Protein AF-0000000085162896 (afdb_homodimer)

Structure (mmCIF, N/CA/C/O backbone):
data_AF-0000000085162896-model_v1
#
loop_
_entity.id
_entity.type
_entity.pdbx_description
1 polymer 'Conserved hypothetical phage protein'
#
loop_
_atom_site.group_PDB
_atom_site.id
_atom_site.type_symbol
_atom_site.label_atom_id
_atom_site.label_alt_id
_atom_site.label_comp_id
_atom_site.label_asym_id
_atom_site.label_entity_id
_atom_site.label_seq_id
_atom_site.pdbx_PDB_ins_code
_atom_site.Cartn_x
_atom_site.Cartn_y
_atom_site.Cartn_z
_atom_site.occupancy
_atom_site.B_iso_or_equiv
_atom_site.auth_seq_id
_atom_site.auth_comp_id
_atom_site.auth_asym_id
_atom_site.auth_atom_id
_atom_site.pdbx_PDB_model_num
ATOM 1 N N . MET A 1 1 ? -8.898 -41.875 -0.865 1 37 1 MET A N 1
ATOM 2 C CA . MET A 1 1 ? -7.891 -41.406 -1.803 1 37 1 MET A CA 1
ATOM 3 C C . MET A 1 1 ? -7.727 -39.875 -1.691 1 37 1 MET A C 1
ATOM 5 O O . MET A 1 1 ? -8.688 -39.125 -1.853 1 37 1 MET A O 1
ATOM 9 N N . THR A 1 2 ? -7.031 -39.344 -0.761 1 49.91 2 THR A N 1
ATOM 10 C CA . THR A 1 2 ? -7.008 -37.938 -0.386 1 49.91 2 THR A CA 1
ATOM 11 C C . THR A 1 2 ? -6.793 -37.062 -1.612 1 49.91 2 THR A C 1
ATOM 13 O O . THR A 1 2 ? -5.871 -37.281 -2.396 1 49.91 2 THR A O 1
ATOM 16 N N . GLN A 1 3 ? -7.832 -36.719 -2.287 1 65.19 3 GLN A N 1
ATOM 17 C CA . GLN A 1 3 ? -7.777 -36 -3.555 1 65.19 3 GLN A CA 1
ATOM 18 C C . GLN A 1 3 ? -6.641 -34.969 -3.561 1 65.19 3 GLN A C 1
ATOM 20 O O . GLN A 1 3 ? -6.48 -34.219 -2.604 1 65.19 3 GLN A O 1
ATOM 25 N N . GLU A 1 4 ? -5.625 -35.281 -4.406 1 88.56 4 GLU A N 1
ATOM 26 C CA . GLU A 1 4 ? -4.438 -34.438 -4.566 1 88.56 4 GLU A CA 1
ATOM 27 C C . GLU A 1 4 ? -4.812 -33 -4.934 1 88.56 4 GLU A C 1
ATOM 29 O O . GLU A 1 4 ? -5.629 -32.781 -5.828 1 88.56 4 GLU A O 1
ATOM 34 N N . MET A 1 5 ? -4.34 -32.094 -4.148 1 95.06 5 MET A N 1
ATOM 35 C CA . MET A 1 5 ? -4.629 -30.688 -4.367 1 95.06 5 MET A CA 1
ATOM 36 C C . MET A 1 5 ? -4.012 -30.203 -5.676 1 95.06 5 MET A C 1
ATOM 38 O O . MET A 1 5 ? -2.895 -30.578 -6.02 1 95.06 5 MET A O 1
ATOM 42 N N . ASN A 1 6 ? -4.855 -29.422 -6.438 1 96.94 6 ASN A N 1
ATOM 43 C CA . ASN A 1 6 ? -4.273 -28.75 -7.594 1 96.94 6 ASN A CA 1
ATOM 44 C C . ASN A 1 6 ? -3.416 -27.562 -7.176 1 96.94 6 ASN A C 1
ATOM 46 O O . ASN A 1 6 ? -3.332 -27.234 -5.988 1 96.94 6 ASN A O 1
ATOM 50 N N . LEU A 1 7 ? -2.77 -26.984 -8.164 1 98.25 7 LEU A N 1
ATOM 51 C CA . LEU A 1 7 ? -1.825 -25.906 -7.91 1 98.25 7 LEU A CA 1
ATOM 52 C C . LEU A 1 7 ? -2.484 -24.781 -7.113 1 98.25 7 LEU A C 1
ATOM 54 O O . LEU A 1 7 ? -1.927 -24.312 -6.121 1 98.25 7 LEU A O 1
ATOM 58 N N . PHE A 1 8 ? -3.629 -24.375 -7.523 1 98.31 8 PHE A N 1
ATOM 59 C CA . PHE A 1 8 ? -4.281 -23.219 -6.922 1 98.31 8 PHE A CA 1
ATOM 60 C C . PHE A 1 8 ? -4.805 -23.562 -5.527 1 98.31 8 PHE A C 1
ATOM 62 O O . PHE A 1 8 ? -4.828 -22.703 -4.645 1 98.31 8 PHE A O 1
ATOM 69 N N . GLN A 1 9 ? -5.215 -24.734 -5.309 1 97.5 9 GLN A N 1
ATOM 70 C CA . GLN A 1 9 ? -5.582 -25.172 -3.969 1 97.5 9 GLN A CA 1
ATOM 71 C C . GLN A 1 9 ? -4.379 -25.156 -3.033 1 97.5 9 GLN A C 1
ATOM 73 O O . GLN A 1 9 ? -4.5 -24.781 -1.864 1 97.5 9 GLN A O 1
ATOM 78 N N . LYS A 1 10 ? -3.225 -25.609 -3.576 1 97.62 10 LYS A N 1
ATOM 79 C CA . LYS A 1 10 ? -1.994 -25.562 -2.791 1 97.62 10 LYS A CA 1
ATOM 80 C C . LYS A 1 10 ? -1.625 -24.125 -2.422 1 97.62 10 LYS A C 1
ATOM 82 O O . LYS A 1 10 ? -1.249 -23.844 -1.281 1 97.62 10 LYS A O 1
ATOM 87 N N . ILE A 1 11 ? -1.772 -23.219 -3.395 1 97.75 11 ILE A N 1
ATOM 88 C CA . ILE A 1 11 ? -1.496 -21.797 -3.154 1 97.75 11 ILE A CA 1
ATOM 89 C C . ILE A 1 11 ? -2.467 -21.25 -2.111 1 97.75 11 ILE A C 1
ATOM 91 O O . ILE A 1 11 ? -2.066 -20.516 -1.206 1 97.75 11 ILE A O 1
ATOM 95 N N . ALA A 1 12 ? -3.721 -21.609 -2.217 1 96.5 12 ALA A N 1
ATOM 96 C CA . ALA A 1 12 ? -4.734 -21.156 -1.263 1 96.5 12 ALA A CA 1
ATOM 97 C C . ALA A 1 12 ? -4.414 -21.656 0.146 1 96.5 12 ALA A C 1
ATOM 99 O O . ALA A 1 12 ? -4.621 -20.938 1.125 1 96.5 12 ALA A O 1
ATOM 100 N N . ASP A 1 13 ? -3.941 -22.844 0.282 1 95.19 13 ASP A N 1
ATOM 101 C CA . ASP A 1 13 ? -3.559 -23.406 1.573 1 95.19 13 ASP A CA 1
ATOM 102 C C . ASP A 1 13 ? -2.4 -22.625 2.191 1 95.19 13 ASP A C 1
ATOM 104 O O . ASP A 1 13 ? -2.4 -22.344 3.393 1 95.19 13 ASP A O 1
ATOM 108 N N . VAL A 1 14 ? -1.434 -22.297 1.365 1 95.19 14 VAL A N 1
ATOM 109 C CA . VAL A 1 14 ? -0.314 -21.484 1.825 1 95.19 14 VAL A CA 1
ATOM 110 C C . VAL A 1 14 ? -0.828 -20.125 2.324 1 95.19 14 VAL A C 1
ATOM 112 O O . VAL A 1 14 ? -0.451 -19.672 3.406 1 95.19 14 VAL A O 1
ATOM 115 N N . LYS A 1 15 ? -1.681 -19.516 1.523 1 93.31 15 LYS A N 1
ATOM 116 C CA . LYS A 1 15 ? -2.244 -18.219 1.869 1 93.31 15 LYS A CA 1
ATOM 117 C C . LYS A 1 15 ? -3.018 -18.281 3.182 1 93.31 15 LYS A C 1
ATOM 119 O O . LYS A 1 15 ? -2.975 -17.344 3.982 1 93.31 15 LYS A O 1
ATOM 124 N N . ALA A 1 16 ? -3.723 -19.328 3.436 1 90.75 16 ALA A N 1
ATOM 125 C CA . ALA A 1 16 ? -4.551 -19.484 4.625 1 90.75 16 ALA A CA 1
ATOM 126 C C . ALA A 1 16 ? -3.695 -19.562 5.887 1 90.75 16 ALA A C 1
ATOM 128 O O . ALA A 1 16 ? -4.184 -19.297 6.988 1 90.75 16 ALA A O 1
ATOM 129 N N . ASN A 1 17 ? -2.492 -19.844 5.719 1 82.06 17 ASN A N 1
ATOM 130 C CA . ASN A 1 17 ? -1.627 -20.047 6.875 1 82.06 17 ASN A CA 1
ATOM 131 C C . ASN A 1 17 ? -0.801 -18.797 7.184 1 82.06 17 ASN A C 1
ATOM 133 O O . ASN A 1 17 ? 0.092 -18.844 8.031 1 82.06 17 ASN A O 1
ATOM 137 N N . ILE A 1 18 ? -1.035 -17.75 6.48 1 80.75 18 ILE A N 1
ATOM 138 C CA . ILE A 1 18 ? -0.326 -16.5 6.738 1 80.75 18 ILE A CA 1
ATOM 139 C C . ILE A 1 18 ? -1.05 -15.711 7.828 1 80.75 18 ILE A C 1
ATOM 141 O O . ILE A 1 18 ? -2.148 -15.195 7.605 1 80.75 18 ILE A O 1
ATOM 145 N N . ASP A 1 19 ? -1.027 -16.062 9.109 1 65.06 19 ASP A N 1
ATOM 146 C CA . ASP A 1 19 ? -1.666 -15.391 10.242 1 65.06 19 ASP A CA 1
ATOM 147 C C . ASP A 1 19 ? -0.853 -14.18 10.703 1 65.06 19 ASP A C 1
ATOM 149 O O . ASP A 1 19 ? 0.37 -14.148 10.539 1 65.06 19 ASP A O 1
ATOM 153 N N . GLY A 1 20 ? -1.544 -13.008 11.086 1 61.81 20 GLY A N 1
ATOM 154 C CA . GLY A 1 20 ? -0.887 -12.055 11.969 1 61.81 20 GLY A CA 1
ATOM 155 C C . GLY A 1 20 ? -0.501 -10.766 11.273 1 61.81 20 GLY A C 1
ATOM 156 O O . GLY A 1 20 ? -0.146 -9.781 11.93 1 61.81 20 GLY A O 1
ATOM 157 N N . PHE A 1 21 ? -0.352 -10.859 9.891 1 61.12 21 PHE A N 1
ATOM 158 C CA . PHE A 1 21 ? 0.127 -9.594 9.344 1 61.12 21 PHE A CA 1
ATOM 159 C C . PHE A 1 21 ? -1.02 -8.602 9.195 1 61.12 21 PHE A C 1
ATOM 161 O O . PHE A 1 21 ? -0.792 -7.418 8.945 1 61.12 21 PHE A O 1
ATOM 168 N N . THR A 1 22 ? -2.215 -9.094 9.336 1 56.5 22 THR A N 1
ATOM 169 C CA . THR A 1 22 ? -3.352 -8.195 9.141 1 56.5 22 THR A CA 1
ATOM 170 C C . THR A 1 22 ? -3.943 -7.77 10.477 1 56.5 22 THR A C 1
ATOM 172 O O . THR A 1 22 ? -5.117 -7.402 10.555 1 56.5 22 THR A O 1
ATOM 175 N N . LYS A 1 23 ? -3.219 -7.684 11.492 1 49.31 23 LYS A N 1
ATOM 176 C CA . LYS A 1 23 ? -3.904 -7.367 12.742 1 49.31 23 LYS A CA 1
ATOM 177 C C . LYS A 1 23 ? -4.738 -6.094 12.602 1 49.31 23 LYS A C 1
ATOM 179 O O . LYS A 1 23 ? -4.293 -5.117 11.992 1 49.31 23 LYS A O 1
ATOM 184 N N . ASP A 1 24 ? -6.039 -6.363 12.719 1 48.28 24 ASP A N 1
ATOM 185 C CA . ASP A 1 24 ? -6.988 -5.273 12.93 1 48.28 24 ASP A CA 1
ATOM 186 C C . ASP A 1 24 ? -6.531 -4.352 14.055 1 48.28 24 ASP A C 1
ATOM 188 O O . ASP A 1 24 ? -6.828 -4.594 15.227 1 48.28 24 ASP A O 1
ATOM 192 N N . THR A 1 25 ? -5.324 -4.184 14.188 1 40.62 25 THR A N 1
ATOM 193 C CA . THR A 1 25 ? -5.113 -3.543 15.484 1 40.62 25 THR A CA 1
ATOM 194 C C . THR A 1 25 ? -5.957 -2.277 15.602 1 40.62 25 THR A C 1
ATOM 196 O O . THR A 1 25 ? -6.156 -1.562 14.617 1 40.62 25 THR A O 1
ATOM 199 N N . LYS A 1 26 ? -6.793 -2.391 16.422 1 40.97 26 LYS A N 1
ATOM 200 C CA . LYS A 1 26 ? -7.293 -1.171 17.047 1 40.97 26 LYS A CA 1
ATOM 201 C C . LYS A 1 26 ? -6.172 -0.153 17.25 1 40.97 26 LYS A C 1
ATOM 203 O O . LYS A 1 26 ? -5.133 -0.467 17.828 1 40.97 26 LYS A O 1
ATOM 208 N N . GLY A 1 27 ? -5.773 0.545 16.266 1 41.59 27 GLY A N 1
ATOM 209 C CA . GLY A 1 27 ? -4.824 1.644 16.156 1 41.59 27 GLY A CA 1
ATOM 210 C C . GLY A 1 27 ? -4.027 1.629 14.867 1 41.59 27 GLY A C 1
ATOM 211 O O . GLY A 1 27 ? -4.047 0.639 14.133 1 41.59 27 GLY A O 1
ATOM 212 N N . TYR A 1 28 ? -3.869 2.701 14.266 1 45.5 28 TYR A N 1
ATOM 213 C CA . TYR A 1 28 ? -3.182 3.1 13.039 1 45.5 28 TYR A CA 1
ATOM 214 C C . TYR A 1 28 ? -1.742 2.602 13.039 1 45.5 28 TYR A C 1
ATOM 216 O O . TYR A 1 28 ? -0.834 3.311 12.594 1 45.5 28 TYR A O 1
ATOM 224 N N . ASN A 1 29 ? -1.357 1.664 13.789 1 49.84 29 ASN A N 1
ATOM 225 C CA . ASN A 1 29 ? 0.054 1.303 13.719 1 49.84 29 ASN A CA 1
ATOM 226 C C . ASN A 1 29 ? 0.348 0.437 12.492 1 49.84 29 ASN A C 1
ATOM 228 O O . ASN A 1 29 ? -0.107 -0.705 12.414 1 49.84 29 ASN A O 1
ATOM 232 N N . TYR A 1 30 ? 0.6 1.146 11.469 1 58.41 30 TYR A N 1
ATOM 233 C CA . TYR A 1 30 ? 1.05 0.429 10.281 1 58.41 30 TYR A CA 1
ATOM 234 C C . TYR A 1 30 ? 2.402 -0.231 10.523 1 58.41 30 TYR A C 1
ATOM 236 O O . TYR A 1 30 ? 3.371 0.439 10.891 1 58.41 30 TYR A O 1
ATOM 244 N N . SER A 1 31 ? 2.375 -1.493 10.812 1 63.72 31 SER A N 1
ATOM 245 C CA . SER A 1 31 ? 3.652 -2.188 10.953 1 63.72 31 SER A CA 1
ATOM 246 C C . SER A 1 31 ? 4.242 -2.545 9.594 1 63.72 31 SER A C 1
ATOM 248 O O . SER A 1 31 ? 3.51 -2.91 8.672 1 63.72 31 SER A O 1
ATOM 250 N N . TYR A 1 32 ? 5.57 -2.279 9.539 1 78.19 32 TYR A N 1
ATOM 251 C CA . TYR A 1 32 ? 6.324 -2.684 8.359 1 78.19 32 TYR A CA 1
ATOM 252 C C . TYR A 1 32 ? 6.473 -4.199 8.297 1 78.19 32 TYR A C 1
ATOM 254 O O . TYR A 1 32 ? 6.844 -4.832 9.289 1 78.19 32 TYR A O 1
ATOM 262 N N . VAL A 1 33 ? 6.086 -4.766 7.246 1 79.38 33 VAL A N 1
ATOM 263 C CA . VAL A 1 33 ? 6.293 -6.188 6.992 1 79.38 33 VAL A CA 1
ATOM 264 C C . VAL A 1 33 ? 7.352 -6.375 5.91 1 79.38 33 VAL A C 1
ATOM 266 O O . VAL A 1 33 ? 7.195 -5.879 4.789 1 7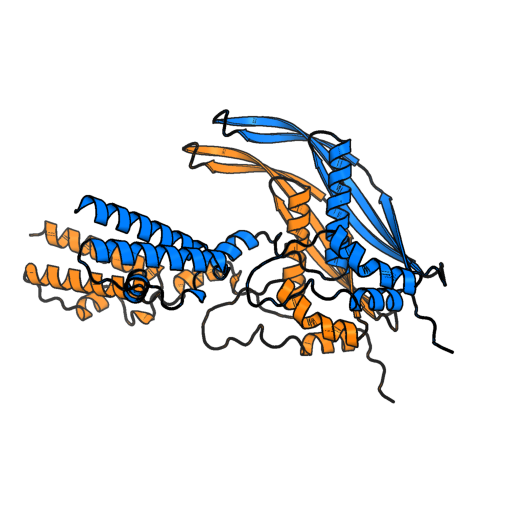9.38 33 VAL A O 1
ATOM 269 N N . SER A 1 34 ? 8.453 -7.07 6.227 1 85 34 SER A N 1
ATOM 270 C CA . SER A 1 34 ? 9.523 -7.32 5.273 1 85 34 SER A CA 1
ATOM 271 C C . SER A 1 34 ? 9.242 -8.562 4.434 1 85 34 SER A C 1
ATOM 273 O O . SER A 1 34 ? 8.461 -9.422 4.836 1 85 34 SER A O 1
ATOM 275 N N . GLY A 1 35 ? 9.977 -8.641 3.332 1 86.69 35 GLY A N 1
ATOM 276 C CA . GLY A 1 35 ? 9.922 -9.844 2.514 1 86.69 35 GLY A CA 1
ATOM 277 C C . GLY A 1 35 ? 10.344 -11.094 3.258 1 86.69 35 GLY A C 1
ATOM 278 O O . GLY A 1 35 ? 9.742 -12.156 3.094 1 86.69 35 GLY A O 1
ATOM 279 N N . SER A 1 36 ? 11.312 -10.938 4.086 1 88.62 36 SER A N 1
ATOM 280 C CA . SER A 1 36 ? 11.828 -12.055 4.863 1 88.62 36 SER A CA 1
ATOM 281 C C . SER A 1 36 ? 10.766 -12.609 5.809 1 88.62 36 SER A C 1
ATOM 283 O O . SER A 1 36 ? 10.656 -13.828 5.98 1 88.62 36 SER A O 1
ATOM 285 N N . GLN A 1 37 ? 9.992 -11.758 6.438 1 86.38 37 GLN A N 1
ATOM 286 C CA . GLN A 1 37 ? 8.93 -12.188 7.34 1 86.38 37 GLN A CA 1
ATOM 287 C C . GLN A 1 37 ? 7.875 -13.008 6.602 1 86.38 37 GLN A C 1
ATOM 289 O O . GLN A 1 37 ? 7.422 -14.039 7.105 1 86.38 37 GLN A O 1
ATOM 294 N N . VAL A 1 38 ? 7.566 -12.539 5.441 1 89.38 38 VAL A N 1
ATOM 295 C CA . VAL A 1 38 ? 6.559 -13.242 4.652 1 89.38 3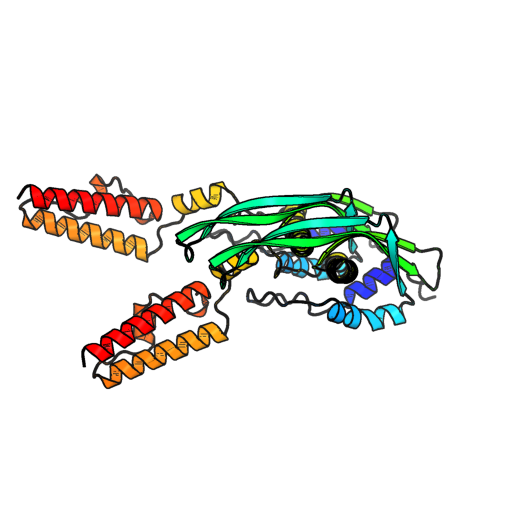8 VAL A CA 1
ATOM 296 C C . VAL A 1 38 ? 7.098 -14.602 4.211 1 89.38 38 VAL A C 1
ATOM 298 O O . VAL A 1 38 ? 6.434 -15.625 4.379 1 89.38 38 VAL A O 1
ATOM 301 N N . LEU A 1 39 ? 8.32 -14.617 3.711 1 91 39 LEU A N 1
ATOM 302 C CA . LEU A 1 39 ? 8.938 -15.844 3.225 1 91 39 LEU A CA 1
ATOM 303 C C . LEU A 1 39 ? 9.078 -16.859 4.352 1 91 39 LEU A C 1
ATOM 305 O O . LEU A 1 39 ? 8.859 -18.062 4.141 1 91 39 LEU A O 1
ATOM 309 N N . HIS A 1 40 ? 9.414 -16.406 5.449 1 90.69 40 HIS A N 1
ATOM 310 C CA . HIS A 1 40 ? 9.539 -17.297 6.605 1 90.69 40 HIS A CA 1
ATOM 311 C C . HIS A 1 40 ? 8.195 -17.906 6.98 1 90.69 40 HIS A C 1
ATOM 313 O O . HIS A 1 40 ? 8.117 -19.094 7.285 1 90.69 40 HIS A O 1
ATOM 319 N N . ARG A 1 41 ? 7.219 -17.125 6.906 1 89 41 ARG A N 1
ATOM 320 C CA . ARG A 1 41 ? 5.887 -17.547 7.316 1 89 41 ARG A CA 1
ATOM 321 C C . ARG A 1 41 ? 5.332 -18.594 6.359 1 89 41 ARG A C 1
ATOM 323 O O . ARG A 1 41 ? 4.645 -19.531 6.785 1 89 41 ARG A O 1
ATOM 330 N N . ILE A 1 42 ? 5.656 -18.484 5.133 1 92.5 42 ILE A N 1
ATOM 331 C CA . ILE A 1 42 ? 5 -19.359 4.164 1 92.5 42 ILE A CA 1
ATOM 332 C C . ILE A 1 42 ? 5.879 -20.578 3.893 1 92.5 42 ILE A C 1
ATOM 334 O O . ILE A 1 42 ? 5.434 -21.547 3.273 1 92.5 42 ILE A O 1
ATOM 338 N N . ARG A 1 43 ? 7.059 -20.625 4.359 1 92.88 43 ARG A N 1
ATOM 339 C CA . ARG A 1 43 ? 8.055 -21.625 3.99 1 92.88 43 ARG A CA 1
ATOM 340 C C . ARG A 1 43 ? 7.551 -23.031 4.293 1 92.88 43 ARG A C 1
ATOM 342 O O . ARG A 1 43 ? 7.605 -23.906 3.432 1 92.88 43 ARG A O 1
ATOM 349 N N . ASN A 1 44 ? 7.086 -23.328 5.469 1 93.69 44 ASN A N 1
ATOM 350 C CA . ASN A 1 44 ? 6.695 -24.672 5.887 1 93.69 44 ASN A CA 1
ATOM 351 C C . ASN A 1 44 ? 5.539 -25.203 5.043 1 93.69 44 ASN A C 1
ATOM 353 O O . ASN A 1 44 ? 5.562 -26.344 4.605 1 93.69 44 ASN A O 1
ATOM 357 N N . LYS A 1 45 ? 4.566 -24.359 4.891 1 94.75 45 LYS A N 1
ATOM 358 C CA . LYS A 1 45 ? 3.412 -24.797 4.117 1 94.75 45 LYS A CA 1
ATOM 359 C C . LYS A 1 45 ? 3.791 -25.047 2.658 1 94.75 45 LYS A C 1
ATOM 361 O O . LYS A 1 45 ? 3.252 -25.953 2.016 1 94.75 45 LYS A O 1
ATOM 366 N N . MET A 1 46 ? 4.73 -24.281 2.119 1 96.38 46 MET A N 1
ATOM 367 C CA . MET A 1 46 ? 5.227 -24.516 0.767 1 96.38 46 MET A CA 1
ATOM 368 C C . MET A 1 46 ? 5.91 -25.875 0.672 1 96.38 46 MET A C 1
ATOM 370 O O . MET A 1 46 ? 5.719 -26.609 -0.302 1 96.38 46 MET A O 1
ATOM 374 N N . ILE A 1 47 ? 6.695 -26.219 1.679 1 96.06 47 ILE A N 1
ATOM 375 C CA . ILE A 1 47 ? 7.383 -27.516 1.725 1 96.06 47 ILE A CA 1
ATOM 376 C C . ILE A 1 47 ? 6.359 -28.641 1.823 1 96.06 47 ILE A C 1
ATOM 378 O O . ILE A 1 47 ? 6.43 -29.609 1.069 1 96.06 47 ILE A O 1
ATOM 382 N N . GLU A 1 48 ? 5.371 -28.484 2.713 1 96.31 48 GLU A N 1
ATOM 383 C CA . GLU A 1 48 ? 4.336 -29.5 2.908 1 96.31 48 GLU A CA 1
ATOM 384 C C . GLU A 1 48 ? 3.572 -29.766 1.614 1 96.31 48 GLU A C 1
ATOM 386 O O . GLU A 1 48 ? 3.188 -30.891 1.337 1 96.31 48 GLU A O 1
ATOM 391 N N . ASN A 1 49 ? 3.357 -28.703 0.846 1 96.88 49 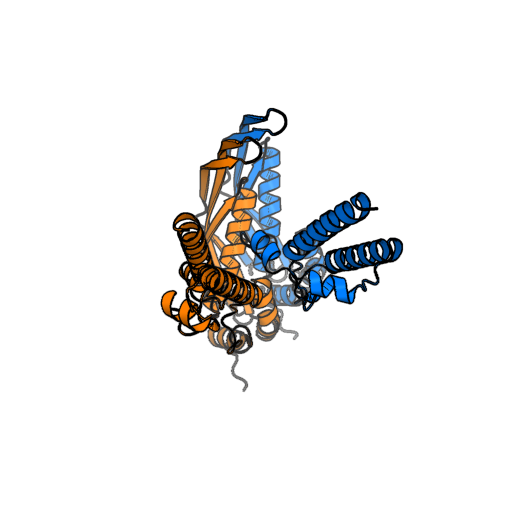ASN A N 1
ATOM 392 C CA . ASN A 1 49 ? 2.555 -28.812 -0.367 1 96.88 49 ASN A CA 1
ATOM 393 C C . ASN A 1 49 ? 3.424 -29.094 -1.591 1 96.88 49 ASN A C 1
ATOM 395 O O . ASN A 1 49 ? 2.918 -29.156 -2.713 1 96.88 49 ASN A O 1
ATOM 399 N N . ASN A 1 50 ? 4.773 -29.219 -1.439 1 97.75 50 ASN A N 1
ATOM 400 C CA . ASN A 1 50 ? 5.691 -29.391 -2.561 1 97.75 50 ASN A CA 1
ATOM 401 C C . ASN A 1 50 ? 5.496 -28.297 -3.617 1 97.75 50 ASN A C 1
ATOM 403 O O . ASN A 1 50 ? 5.336 -28.609 -4.801 1 97.75 50 ASN A O 1
ATOM 407 N N . LEU A 1 51 ? 5.441 -27.109 -3.156 1 97.88 51 LEU A N 1
ATOM 408 C CA . LEU A 1 51 ? 5.18 -25.938 -3.99 1 97.88 51 LEU A CA 1
ATOM 409 C C . LEU A 1 51 ? 6.457 -25.141 -4.211 1 97.88 51 LEU A C 1
ATOM 411 O O . LEU A 1 51 ? 7.203 -24.875 -3.264 1 97.88 51 LEU A O 1
ATOM 415 N N . LEU A 1 52 ? 6.715 -24.766 -5.5 1 97.94 52 LEU A N 1
ATOM 416 C CA . LEU A 1 52 ? 7.871 -23.953 -5.855 1 97.94 52 LEU A CA 1
ATOM 417 C C . LEU A 1 52 ? 7.434 -22.562 -6.328 1 97.94 52 LEU A C 1
ATOM 419 O O . LEU A 1 52 ? 6.395 -22.422 -6.98 1 97.94 52 LEU A O 1
ATOM 423 N N . LEU A 1 53 ? 8.188 -21.609 -5.984 1 97.75 53 LEU A N 1
ATOM 424 C CA . LEU A 1 53 ? 8.078 -20.25 -6.512 1 97.75 53 LEU A CA 1
ATOM 425 C C . LEU A 1 53 ? 9.398 -19.797 -7.133 1 97.75 53 LEU A C 1
ATOM 427 O O . LEU A 1 53 ? 10.375 -19.562 -6.418 1 97.75 53 LEU A O 1
ATOM 431 N N . VAL A 1 54 ? 9.398 -19.625 -8.5 1 97.88 54 VAL A N 1
ATOM 432 C CA . VAL A 1 54 ? 10.641 -19.438 -9.234 1 97.88 54 VAL A CA 1
ATOM 433 C C . VAL A 1 54 ? 10.641 -18.062 -9.898 1 97.88 54 VAL A C 1
ATOM 435 O O . VAL A 1 54 ? 9.695 -17.703 -10.602 1 97.88 54 VAL A O 1
ATOM 438 N N . PRO A 1 55 ? 11.617 -17.25 -9.648 1 97.75 55 PRO A N 1
ATOM 439 C CA . PRO A 1 55 ? 11.711 -15.945 -10.312 1 97.75 55 PRO A CA 1
ATOM 440 C C . PRO A 1 55 ? 12.406 -16.031 -11.672 1 97.75 55 PRO A C 1
ATOM 442 O O . PRO A 1 55 ? 13.32 -16.844 -11.852 1 97.75 55 PRO A O 1
ATOM 445 N N . LYS A 1 56 ? 11.992 -15.219 -12.602 1 98 56 LYS A N 1
ATOM 446 C CA . LYS A 1 56 ? 12.68 -14.945 -13.859 1 98 56 LYS A CA 1
ATOM 447 C C . LYS A 1 56 ? 12.539 -13.477 -14.258 1 98 56 LYS A C 1
ATOM 449 O O . LYS A 1 56 ? 11.57 -12.82 -13.883 1 98 56 LYS A O 1
ATOM 454 N N . THR A 1 57 ? 13.523 -12.945 -14.953 1 98.12 57 THR A N 1
ATOM 455 C CA . THR A 1 57 ? 13.484 -11.562 -15.406 1 98.12 57 THR A CA 1
ATOM 456 C C . THR A 1 57 ? 13.555 -11.492 -16.938 1 98.12 57 THR A C 1
ATOM 458 O O . THR A 1 57 ? 14.109 -12.391 -17.578 1 98.12 57 THR A O 1
ATOM 461 N N . SER A 1 58 ? 12.898 -10.461 -17.438 1 98.06 58 SER A N 1
ATOM 462 C CA . SER A 1 58 ? 12.953 -10.164 -18.859 1 98.06 58 SER A CA 1
ATOM 463 C C . SER A 1 58 ? 12.836 -8.664 -19.109 1 98.06 58 SER A C 1
ATOM 465 O O . SER A 1 58 ? 12.57 -7.891 -18.188 1 98.06 58 SER A O 1
ATOM 467 N N . GLU A 1 59 ? 13.141 -8.25 -20.328 1 97.5 59 GLU A N 1
ATOM 468 C CA . GLU A 1 59 ? 13.031 -6.859 -20.766 1 97.5 59 GLU A CA 1
ATOM 469 C C . GLU A 1 59 ? 13.852 -5.938 -19.859 1 97.5 59 GLU A C 1
ATOM 471 O O . GLU A 1 59 ? 13.359 -4.906 -19.406 1 97.5 59 GLU A O 1
ATOM 476 N N . GLU A 1 60 ? 15.078 -6.371 -19.609 1 97.56 60 GLU A N 1
ATOM 477 C CA . GLU A 1 60 ? 15.977 -5.656 -18.703 1 97.56 60 GLU A CA 1
ATOM 478 C C . GLU A 1 60 ? 16.594 -4.441 -19.375 1 97.56 60 GLU A C 1
ATOM 480 O O . GLU A 1 60 ? 16.953 -4.5 -20.562 1 97.56 60 GLU A O 1
ATOM 485 N N . ASN A 1 61 ? 16.609 -3.365 -18.641 1 97.19 61 ASN A N 1
ATOM 486 C CA . ASN A 1 61 ? 17.234 -2.139 -19.125 1 97.19 61 ASN A CA 1
ATOM 487 C C . ASN A 1 61 ? 17.766 -1.29 -17.969 1 97.19 61 ASN A C 1
ATOM 489 O O . ASN A 1 61 ? 17.359 -1.454 -16.828 1 97.19 61 ASN A O 1
ATOM 493 N N . TYR A 1 62 ? 18.766 -0.467 -18.328 1 97.44 62 TYR A N 1
ATOM 494 C CA . TYR A 1 62 ? 19.219 0.538 -17.375 1 97.44 62 TYR A CA 1
ATOM 495 C C . TYR A 1 62 ? 19.406 1.888 -18.062 1 97.44 62 TYR A C 1
ATOM 497 O O . TYR A 1 62 ? 19.562 1.959 -19.281 1 97.44 62 TYR A O 1
ATOM 505 N N . LYS A 1 63 ? 19.312 3.002 -17.281 1 97.19 63 LYS A N 1
ATOM 506 C CA . LYS A 1 63 ? 19.5 4.367 -17.766 1 97.19 63 LYS A CA 1
ATOM 507 C C . LYS A 1 63 ? 20.266 5.207 -16.75 1 97.19 63 LYS A C 1
ATOM 509 O O . LYS A 1 63 ? 20.016 5.109 -15.539 1 97.19 63 LYS A O 1
ATOM 514 N N . GLN A 1 64 ? 21.219 5.91 -17.266 1 97.56 64 GLN A N 1
ATOM 515 C CA . GLN A 1 64 ? 21.844 6.938 -16.422 1 97.56 64 GLN A CA 1
ATOM 516 C C . GLN A 1 64 ? 20.984 8.203 -16.391 1 97.56 64 GLN A C 1
ATOM 518 O O . GLN A 1 64 ? 20.469 8.641 -17.422 1 97.56 64 GLN A O 1
ATOM 523 N N . ILE A 1 65 ? 20.812 8.758 -15.18 1 96.75 65 ILE A N 1
ATOM 524 C CA . ILE A 1 65 ? 20 9.969 -15.023 1 96.75 65 ILE A CA 1
ATOM 525 C C . ILE A 1 65 ? 20.75 10.969 -14.141 1 96.75 65 ILE A C 1
ATOM 527 O O . ILE A 1 65 ? 21.641 10.594 -13.391 1 96.75 65 ILE A O 1
ATOM 531 N N . ASP A 1 66 ? 20.359 12.211 -14.297 1 97.06 66 ASP A N 1
ATOM 532 C CA . ASP A 1 66 ? 20.812 13.25 -13.375 1 97.06 66 ASP A CA 1
ATOM 533 C C . ASP A 1 66 ? 19.719 13.586 -12.367 1 97.06 66 ASP A C 1
ATOM 535 O O . ASP A 1 66 ? 18.578 13.867 -12.742 1 97.06 66 ASP A O 1
ATOM 539 N N . VAL A 1 67 ? 20.109 13.492 -11.102 1 96.88 67 VAL A N 1
ATOM 540 C CA . VAL A 1 67 ? 19.141 13.75 -10.031 1 96.88 67 VAL A CA 1
ATOM 541 C C . VAL A 1 67 ? 19.562 14.977 -9.234 1 96.88 67 VAL A C 1
ATOM 543 O O . VAL A 1 67 ? 20.703 15.047 -8.758 1 96.88 67 VAL A O 1
ATOM 546 N N . THR A 1 68 ? 18.672 15.938 -9.141 1 96 68 THR A N 1
ATOM 547 C CA . THR A 1 68 ? 18.922 17.141 -8.352 1 96 68 THR A CA 1
ATOM 548 C C . THR A 1 68 ? 18.203 17.047 -7 1 96 68 THR A C 1
ATOM 550 O O . THR A 1 68 ? 17.016 16.75 -6.941 1 96 68 THR A O 1
ATOM 553 N N . ARG A 1 69 ? 18.969 17.281 -5.902 1 94.12 69 ARG A N 1
ATOM 554 C CA . ARG A 1 69 ? 18.453 17.328 -4.539 1 94.12 69 ARG A CA 1
ATOM 555 C C . ARG A 1 69 ? 18.938 18.578 -3.809 1 94.12 69 ARG A C 1
ATOM 557 O O . ARG A 1 69 ? 19.938 19.188 -4.215 1 94.12 69 ARG A O 1
ATOM 564 N N . PHE A 1 70 ? 18.203 18.906 -2.797 1 91.12 70 PHE A N 1
ATOM 565 C CA . PHE A 1 70 ? 18.688 20 -1.954 1 91.12 70 PHE A CA 1
ATOM 566 C C . PHE A 1 70 ? 19.656 19.484 -0.896 1 91.12 70 PHE A C 1
ATOM 568 O O . PHE A 1 70 ? 19.328 18.562 -0.146 1 91.12 70 PHE A O 1
ATOM 575 N N . ASN A 1 71 ? 20.828 20.062 -0.888 1 90.69 71 ASN A N 1
ATOM 576 C CA . ASN A 1 71 ? 21.844 19.734 0.112 1 90.69 71 ASN A CA 1
ATOM 577 C C . ASN A 1 71 ? 21.812 20.703 1.29 1 90.69 71 ASN A C 1
ATOM 579 O O . ASN A 1 71 ? 22.203 21.859 1.156 1 90.69 71 ASN A O 1
ATOM 583 N N . LYS A 1 72 ? 21.406 20.219 2.365 1 85.62 72 LYS A N 1
ATOM 584 C CA . LYS A 1 72 ? 21.219 21.078 3.535 1 85.62 72 LYS A CA 1
ATOM 585 C C . LYS A 1 72 ? 22.547 21.688 3.975 1 85.62 72 LYS A C 1
ATOM 587 O O . LYS A 1 72 ? 22.609 22.859 4.348 1 85.62 72 LYS A O 1
ATOM 592 N N . LYS A 1 73 ? 23.594 20.891 3.932 1 87.69 73 LYS A N 1
ATOM 593 C CA . LYS A 1 73 ? 24.906 21.344 4.355 1 87.69 73 LYS A CA 1
ATOM 594 C C . LYS A 1 73 ? 25.438 22.438 3.445 1 87.69 73 LYS A C 1
ATOM 596 O O . LYS A 1 73 ? 25.969 23.453 3.922 1 87.69 73 LYS A O 1
ATOM 601 N N . ALA A 1 74 ? 25.234 22.234 2.168 1 88.56 74 ALA A N 1
ATOM 602 C CA . ALA A 1 74 ? 25.719 23.203 1.189 1 88.56 74 ALA A CA 1
ATOM 603 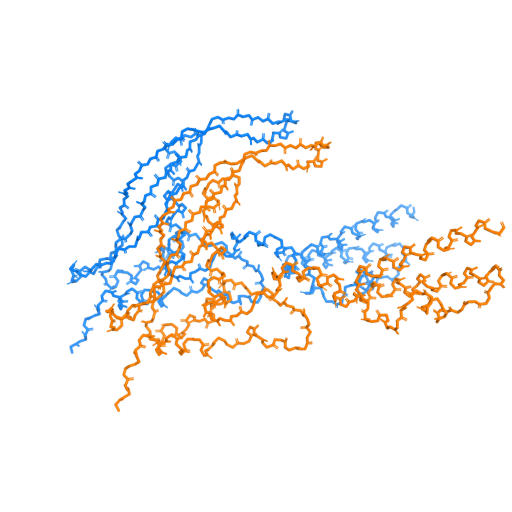C C . ALA A 1 74 ? 24.734 24.359 1.04 1 88.56 74 ALA A C 1
ATOM 605 O O . ALA A 1 74 ? 25.078 25.422 0.489 1 88.56 74 ALA A O 1
ATOM 606 N N . GLY A 1 75 ? 23.484 24.094 1.569 1 84.38 75 GLY A N 1
ATOM 607 C CA . GLY A 1 75 ? 22.453 25.109 1.479 1 84.38 75 GLY A CA 1
ATOM 608 C C . GLY A 1 75 ? 22 25.391 0.054 1 84.38 75 GLY A C 1
ATOM 609 O O . GLY A 1 75 ? 21.562 26.484 -0.262 1 84.38 75 GLY A O 1
ATOM 610 N N . ARG A 1 76 ? 22.297 24.453 -0.852 1 90.31 76 ARG A N 1
ATOM 611 C CA . ARG A 1 76 ? 21.938 24.641 -2.252 1 90.31 76 ARG A CA 1
ATOM 612 C C . ARG A 1 76 ? 21.562 23.328 -2.914 1 90.31 76 ARG A C 1
ATOM 614 O O . ARG A 1 76 ? 21.766 22.25 -2.33 1 90.31 76 ARG A O 1
ATOM 621 N N . GLU A 1 77 ? 21.047 23.391 -4.199 1 93.12 77 GLU A N 1
ATOM 622 C CA . GLU A 1 77 ? 20.75 22.219 -5.023 1 93.12 77 GLU A CA 1
ATOM 623 C C . GLU A 1 77 ? 22.047 21.625 -5.586 1 93.12 77 GLU A C 1
ATOM 625 O O . GLU A 1 77 ? 22.922 22.344 -6.035 1 93.12 77 GLU A O 1
ATOM 630 N N . ILE A 1 78 ? 22.125 20.312 -5.5 1 94.62 78 ILE A N 1
ATOM 631 C CA . ILE A 1 78 ? 23.25 19.594 -6.09 1 94.62 78 ILE A CA 1
ATOM 632 C C . ILE A 1 78 ? 22.719 18.516 -7.047 1 94.62 78 ILE A C 1
ATOM 634 O O . ILE A 1 78 ? 21.766 17.812 -6.727 1 94.62 78 ILE A O 1
ATOM 638 N N . THR A 1 79 ? 23.406 18.453 -8.195 1 96.12 79 THR A N 1
ATOM 639 C CA . THR A 1 79 ? 23.047 17.438 -9.188 1 96.12 79 THR A CA 1
ATOM 640 C C . THR A 1 79 ? 24.109 16.359 -9.266 1 96.12 79 THR A C 1
ATOM 642 O O . THR A 1 79 ? 25.312 16.656 -9.352 1 96.12 79 THR A O 1
ATOM 645 N N . THR A 1 80 ? 23.609 15.125 -9.164 1 96.06 80 THR A N 1
ATOM 646 C CA . THR A 1 80 ? 24.5 13.977 -9.266 1 96.06 80 THR A CA 1
ATOM 647 C C . THR A 1 80 ? 23.969 12.977 -10.297 1 96.06 80 THR A C 1
ATOM 649 O O . THR A 1 80 ? 22.797 13.023 -10.672 1 96.06 80 THR A O 1
ATOM 652 N N . SER A 1 81 ? 24.953 12.117 -10.711 1 97.06 81 SER A N 1
ATOM 653 C CA . SER A 1 81 ? 24.562 11.047 -11.617 1 97.06 81 SER A CA 1
ATOM 654 C C . SER A 1 81 ? 24.141 9.797 -10.844 1 97.06 81 SER A C 1
ATOM 656 O O . SER A 1 81 ? 24.812 9.391 -9.898 1 97.06 81 SER A O 1
ATOM 658 N N . GLU A 1 82 ? 23 9.266 -11.273 1 97.69 82 GLU A N 1
ATOM 659 C CA . GLU A 1 82 ? 22.5 7.996 -10.75 1 97.69 82 GLU A CA 1
ATOM 660 C C . GLU A 1 82 ? 22.047 7.07 -11.875 1 97.69 82 GLU A C 1
ATOM 662 O O . GLU A 1 82 ? 22.219 7.395 -13.055 1 97.69 82 GLU A O 1
ATOM 667 N N . PHE A 1 83 ? 21.641 5.934 -11.477 1 98.25 83 PHE A N 1
ATOM 668 C CA . PHE A 1 83 ? 21.203 4.938 -12.445 1 98.25 83 PHE A CA 1
ATOM 669 C C . PHE A 1 83 ? 19.844 4.363 -12.062 1 98.25 83 PHE A C 1
ATOM 671 O O . PHE A 1 83 ? 19.578 4.113 -10.883 1 98.25 83 PHE A O 1
ATOM 678 N N . ILE A 1 84 ? 19 4.145 -13.102 1 98.5 84 ILE A N 1
ATOM 679 C CA . ILE A 1 84 ? 17.75 3.408 -12.945 1 98.5 84 ILE A CA 1
ATOM 680 C C . ILE A 1 84 ? 17.828 2.082 -13.695 1 98.5 84 ILE A C 1
ATOM 682 O O . ILE A 1 84 ? 18.266 2.043 -14.852 1 98.5 84 ILE A O 1
ATOM 686 N N . VAL A 1 85 ? 17.5 1.066 -13.008 1 98.38 85 VAL A N 1
ATOM 687 C CA . VAL A 1 85 ? 17.359 -0.25 -13.617 1 98.38 85 VAL A CA 1
ATOM 688 C C . VAL A 1 85 ? 15.891 -0.667 -13.609 1 98.38 85 VAL A C 1
ATOM 690 O O . VAL A 1 85 ? 15.188 -0.488 -12.609 1 98.38 85 VAL A O 1
ATOM 693 N N . GLU A 1 86 ? 15.375 -1.188 -14.695 1 98.06 86 GLU A N 1
ATOM 694 C CA . GLU A 1 86 ? 14.008 -1.704 -14.773 1 98.06 86 GLU A CA 1
ATOM 695 C C . GLU A 1 86 ? 13.969 -3.057 -15.477 1 98.06 86 GLU A C 1
ATOM 697 O O . GLU A 1 86 ? 14.797 -3.334 -16.344 1 98.06 86 GLU A O 1
ATOM 702 N N . MET A 1 87 ? 13 -3.869 -15.086 1 98.19 87 MET A N 1
ATOM 703 C CA . MET A 1 87 ? 12.82 -5.191 -15.688 1 98.19 87 MET A CA 1
ATOM 704 C C . MET A 1 87 ? 11.422 -5.734 -15.398 1 98.19 87 MET A C 1
ATOM 706 O O . MET A 1 87 ? 10.711 -5.203 -14.539 1 98.19 87 MET A O 1
ATOM 710 N N . LYS A 1 88 ? 11.102 -6.688 -16.203 1 98 88 LYS A N 1
ATOM 711 C CA . LYS A 1 88 ? 9.938 -7.516 -15.891 1 98 88 LYS A CA 1
ATOM 712 C C . LYS A 1 88 ? 10.328 -8.711 -15.023 1 98 88 LYS A C 1
ATOM 714 O O . LYS A 1 88 ? 11.078 -9.586 -15.461 1 98 88 LYS A O 1
ATOM 719 N N . LEU A 1 89 ? 9.891 -8.641 -13.82 1 98 89 LEU A N 1
ATOM 720 C CA . LEU A 1 89 ? 10.055 -9.773 -12.922 1 98 89 LEU A CA 1
ATOM 721 C C . LEU A 1 89 ? 8.867 -10.719 -13.016 1 98 89 LEU A C 1
ATOM 723 O O . LEU A 1 89 ? 7.719 -10.305 -12.844 1 98 89 LEU A O 1
ATOM 727 N N . THR A 1 90 ? 9.109 -11.969 -13.312 1 98.38 90 THR A N 1
ATOM 728 C CA . THR A 1 90 ? 8.062 -12.977 -13.383 1 98.38 90 THR A CA 1
ATOM 729 C C . THR A 1 90 ? 8.281 -14.055 -12.32 1 98.38 90 THR A C 1
ATOM 731 O O . THR A 1 90 ? 9.367 -14.617 -12.211 1 98.38 90 THR A O 1
ATOM 734 N N . TYR A 1 91 ? 7.246 -14.273 -11.547 1 98.06 91 TYR A N 1
ATOM 735 C CA . TYR A 1 91 ? 7.242 -15.398 -10.625 1 98.06 91 TYR A CA 1
ATOM 736 C C . TYR A 1 91 ? 6.391 -16.547 -11.156 1 98.06 91 TYR A C 1
ATOM 738 O O . TYR A 1 91 ? 5.277 -16.328 -11.633 1 98.06 91 TYR A O 1
ATOM 746 N N . VAL A 1 92 ? 6.98 -17.719 -11.078 1 98.31 92 VAL A N 1
ATOM 747 C CA . VAL A 1 92 ? 6.277 -18.906 -11.555 1 98.31 92 VAL A CA 1
ATOM 748 C C . VAL A 1 92 ? 6.004 -19.844 -10.375 1 98.31 92 VAL A C 1
ATOM 750 O O . VAL A 1 92 ? 6.938 -20.328 -9.734 1 98.31 92 VAL A O 1
ATOM 753 N N . TRP A 1 93 ? 4.676 -20.062 -10.141 1 98.38 93 TRP A N 1
ATOM 754 C CA . TRP A 1 93 ? 4.277 -21.141 -9.227 1 98.38 93 TRP A CA 1
ATOM 755 C C . TRP A 1 93 ? 4.266 -22.484 -9.938 1 98.38 93 TRP A C 1
ATOM 757 O O . TRP A 1 93 ? 3.738 -22.594 -11.047 1 98.38 93 TRP A O 1
ATOM 767 N N . ILE A 1 94 ? 4.945 -23.469 -9.281 1 98.31 94 ILE A N 1
ATOM 768 C CA . ILE A 1 94 ? 5.016 -24.781 -9.883 1 98.31 94 ILE A CA 1
ATOM 769 C C . ILE A 1 94 ? 4.578 -25.844 -8.867 1 98.31 94 ILE A C 1
ATOM 771 O O . ILE A 1 94 ? 5.086 -25.875 -7.746 1 98.31 94 ILE A O 1
ATOM 775 N N . ASN A 1 95 ? 3.564 -26.688 -9.234 1 98.25 95 ASN A N 1
ATOM 776 C CA . ASN A 1 95 ? 3.232 -27.906 -8.492 1 98.25 95 ASN A CA 1
ATOM 777 C C . ASN A 1 95 ? 4.254 -29 -8.734 1 98.25 95 ASN A C 1
ATOM 779 O O . ASN A 1 95 ? 4.223 -29.672 -9.766 1 98.25 95 ASN A O 1
ATOM 783 N N . ALA A 1 96 ? 5.125 -29.219 -7.75 1 97.5 96 ALA A N 1
ATOM 784 C CA . ALA A 1 96 ? 6.211 -30.172 -7.949 1 97.5 96 ALA A CA 1
ATOM 785 C C . ALA A 1 96 ? 5.672 -31.594 -8.156 1 97.5 96 ALA A C 1
ATOM 787 O O . ALA A 1 96 ? 6.316 -32.438 -8.797 1 97.5 96 ALA A O 1
ATOM 788 N N . ASP A 1 97 ? 4.477 -31.953 -7.656 1 97.44 97 ASP A N 1
ATOM 789 C CA . ASP A 1 97 ? 3.854 -33.25 -7.824 1 97.44 97 ASP A CA 1
ATOM 790 C C . ASP A 1 97 ? 3.268 -33.406 -9.227 1 97.44 97 ASP A C 1
ATOM 792 O O . ASP A 1 97 ? 3.037 -34.531 -9.688 1 97.44 97 ASP A O 1
ATOM 796 N N . LYS A 1 98 ? 2.932 -32.344 -9.82 1 97.5 98 LYS A N 1
ATOM 797 C CA . LYS A 1 98 ? 2.414 -32.281 -11.188 1 97.5 98 LYS A CA 1
ATOM 798 C C . LYS A 1 98 ? 2.973 -31.078 -11.93 1 97.5 98 LYS A C 1
ATOM 800 O O . LYS A 1 98 ? 2.26 -30.094 -12.164 1 97.5 98 LYS A O 1
ATOM 805 N N . PRO A 1 99 ? 4.16 -31.109 -12.43 1 96.81 99 PRO A N 1
ATOM 806 C CA . PRO A 1 99 ? 4.922 -29.953 -12.906 1 96.81 99 PRO A CA 1
ATOM 807 C C . PRO A 1 99 ? 4.258 -29.25 -14.094 1 96.81 99 PRO A C 1
ATOM 809 O O . PRO A 1 99 ? 4.613 -28.125 -14.43 1 96.81 99 PRO A O 1
ATOM 812 N N . GLU A 1 100 ? 3.273 -29.891 -14.695 1 97.12 100 GLU A N 1
ATOM 813 C CA . GLU A 1 100 ? 2.545 -29.234 -15.781 1 97.12 100 GLU A CA 1
ATOM 814 C C . GLU A 1 100 ? 1.646 -28.125 -15.242 1 97.12 100 GLU A C 1
ATOM 816 O O . GLU A 1 100 ? 1.217 -27.25 -16 1 97.12 100 GLU A O 1
ATOM 821 N N . GLU A 1 101 ? 1.33 -28.219 -13.969 1 97.5 101 GLU A N 1
ATOM 822 C CA . GLU A 1 101 ? 0.562 -27.156 -13.336 1 97.5 101 GLU A CA 1
ATOM 823 C C . GLU A 1 101 ? 1.464 -26 -12.914 1 97.5 101 GLU A C 1
ATOM 825 O O . GLU A 1 101 ? 2.201 -26.094 -11.93 1 97.5 101 GLU A O 1
ATOM 830 N N . GLN A 1 102 ? 1.405 -24.984 -13.711 1 98.12 102 GLN A N 1
ATOM 831 C CA . GLN A 1 102 ? 2.205 -23.797 -13.469 1 98.12 102 GLN A CA 1
ATOM 832 C C . GLN A 1 102 ? 1.352 -22.531 -13.57 1 98.12 102 GLN A C 1
ATOM 834 O O . GLN A 1 102 ? 0.348 -22.516 -14.289 1 98.12 102 GLN A O 1
ATOM 839 N N . PHE A 1 103 ? 1.723 -21.531 -12.828 1 98.06 103 PHE A N 1
ATOM 840 C CA . PHE A 1 103 ? 1.037 -20.25 -12.82 1 98.06 103 PHE A CA 1
ATOM 841 C C . PHE A 1 103 ? 2.041 -19.094 -12.789 1 98.06 103 PHE A C 1
ATOM 843 O O . PHE A 1 103 ? 2.818 -18.969 -11.844 1 98.06 103 PHE A O 1
ATOM 850 N N . GLU A 1 104 ? 2.072 -18.266 -13.867 1 97.94 104 GLU A N 1
ATOM 851 C CA . GLU A 1 104 ? 3.02 -17.156 -13.992 1 97.94 104 GLU A CA 1
ATOM 852 C C . GLU A 1 104 ? 2.375 -15.836 -13.602 1 97.94 104 GLU A C 1
ATOM 854 O O . GLU A 1 104 ? 1.243 -15.547 -13.992 1 97.94 104 GLU A O 1
ATOM 859 N N . VAL A 1 105 ? 3.066 -15.07 -12.836 1 98 105 VAL A N 1
ATOM 860 C CA . VAL A 1 105 ? 2.643 -13.727 -12.445 1 98 105 VAL A CA 1
ATOM 861 C C . VAL A 1 105 ? 3.746 -12.727 -12.773 1 98 105 VAL A C 1
ATOM 863 O O . VAL A 1 105 ? 4.871 -12.852 -12.281 1 98 105 VAL A O 1
ATOM 866 N N . THR A 1 106 ? 3.422 -11.742 -13.578 1 97.69 106 THR A N 1
ATOM 867 C CA . THR A 1 106 ? 4.387 -10.703 -13.938 1 97.69 106 THR A CA 1
ATOM 868 C C . THR A 1 106 ? 4.254 -9.5 -13.016 1 97.69 106 THR A C 1
ATOM 870 O O . THR A 1 106 ? 3.145 -9.109 -12.641 1 97.69 106 THR A O 1
ATOM 873 N N . PHE A 1 107 ? 5.363 -8.945 -12.719 1 97.88 107 PHE A N 1
ATOM 874 C CA . PHE A 1 107 ? 5.453 -7.824 -11.797 1 97.88 107 PHE A CA 1
ATOM 875 C C . PHE A 1 107 ? 6.578 -6.875 -12.195 1 97.88 107 PHE A C 1
ATOM 877 O O . PHE A 1 107 ? 7.668 -7.32 -12.57 1 97.88 107 PHE A O 1
ATOM 884 N N . TYR A 1 108 ? 6.316 -5.605 -12.117 1 98.19 108 TYR A N 1
ATOM 885 C CA . TYR A 1 108 ? 7.312 -4.586 -12.438 1 98.19 108 TYR A CA 1
ATOM 886 C C . TYR A 1 108 ? 8.406 -4.539 -11.375 1 98.19 108 TYR A C 1
ATOM 888 O O . TYR A 1 108 ? 8.125 -4.609 -10.18 1 98.19 108 TYR A O 1
ATOM 896 N N . ALA A 1 109 ? 9.648 -4.504 -11.805 1 98.31 109 ALA A N 1
ATOM 897 C CA . ALA A 1 109 ? 10.797 -4.262 -10.93 1 98.31 109 ALA A CA 1
ATOM 898 C C . ALA A 1 109 ? 11.594 -3.043 -11.398 1 98.31 109 ALA A C 1
ATOM 900 O O . ALA A 1 109 ? 12.039 -2.99 -12.539 1 98.31 109 ALA A O 1
ATOM 901 N N . VAL A 1 110 ? 11.742 -2.09 -10.492 1 98.56 110 VAL A N 1
ATOM 902 C CA . VAL A 1 110 ? 12.461 -0.869 -10.828 1 98.56 110 VAL A CA 1
ATOM 903 C C . VAL A 1 110 ? 13.242 -0.38 -9.609 1 98.56 110 VAL A C 1
ATOM 905 O O . VAL A 1 110 ? 12.75 -0.435 -8.484 1 98.56 110 VAL A O 1
ATOM 908 N N . GLY A 1 111 ? 14.508 0.025 -9.844 1 98.25 111 GLY A N 1
ATOM 909 C CA . GLY A 1 111 ? 15.391 0.493 -8.781 1 98.25 111 GLY A CA 1
ATOM 910 C C . GLY A 1 111 ? 16.312 1.613 -9.219 1 98.25 111 GLY A C 1
ATOM 911 O O . GLY A 1 111 ? 16.625 1.742 -10.406 1 98.25 111 GLY A O 1
ATOM 912 N N . GLN A 1 112 ? 16.703 2.387 -8.258 1 97.81 112 GLN A N 1
ATOM 913 C CA . GLN A 1 112 ? 17.547 3.559 -8.461 1 97.81 112 GLN A CA 1
ATOM 914 C C . GLN A 1 112 ? 18.672 3.625 -7.43 1 97.81 112 GLN A C 1
ATOM 916 O O . GLN A 1 112 ? 18.422 3.473 -6.23 1 97.81 112 GLN A O 1
ATOM 921 N N . GLN A 1 113 ? 19.891 3.775 -7.91 1 97 113 GLN A N 1
ATOM 922 C CA . GLN A 1 113 ? 21.047 3.924 -7.047 1 97 113 GLN A CA 1
ATOM 923 C C . GLN A 1 113 ? 22.188 4.648 -7.77 1 97 113 GLN A C 1
ATOM 925 O O . GLN A 1 113 ? 22.078 4.965 -8.953 1 97 113 GLN A O 1
ATOM 930 N N . ASP A 1 114 ? 23.266 4.934 -6.98 1 96.06 114 ASP A N 1
ATOM 931 C CA . ASP A 1 114 ? 24.438 5.621 -7.527 1 96.06 114 ASP A CA 1
ATOM 932 C C . ASP A 1 114 ? 25.297 4.676 -8.367 1 96.06 114 ASP A C 1
ATOM 934 O O . ASP A 1 114 ? 26.219 5.113 -9.047 1 96.06 114 ASP A O 1
ATOM 938 N N . ASP A 1 115 ? 25.031 3.396 -8.336 1 96.12 115 ASP A N 1
ATOM 939 C CA . ASP A 1 115 ? 25.688 2.367 -9.133 1 96.12 115 ASP A CA 1
ATOM 940 C C . ASP A 1 115 ? 24.656 1.388 -9.711 1 96.12 115 ASP A C 1
ATOM 942 O O . ASP A 1 115 ? 23.703 1.018 -9.031 1 96.12 115 ASP A O 1
ATOM 946 N N . VAL A 1 116 ? 24.969 0.893 -10.898 1 96.88 116 VAL A N 1
ATOM 947 C CA . VAL A 1 116 ? 24 0.102 -11.648 1 96.88 116 VAL A CA 1
ATOM 948 C C . VAL A 1 116 ? 23.75 -1.224 -10.938 1 96.88 116 VAL A C 1
ATOM 950 O O . VAL A 1 116 ? 22.625 -1.73 -10.93 1 96.88 116 VAL A O 1
ATOM 953 N N . SER A 1 117 ? 24.75 -1.743 -10.375 1 97.88 117 SER A N 1
ATOM 954 C CA . SER A 1 117 ? 24.578 -3.008 -9.664 1 97.88 117 SER A CA 1
ATOM 955 C C . SER A 1 117 ? 23.703 -2.842 -8.43 1 97.88 117 SER A C 1
ATOM 957 O O . SER A 1 117 ? 22.844 -3.684 -8.156 1 97.88 117 SER A O 1
ATOM 959 N N . LYS A 1 118 ? 23.922 -1.792 -7.734 1 97.5 118 LYS A N 1
ATOM 960 C CA . LYS A 1 118 ? 23.109 -1.5 -6.559 1 97.5 118 LYS A CA 1
ATOM 961 C C . LYS A 1 118 ? 21.656 -1.22 -6.957 1 97.5 118 LYS A C 1
ATOM 963 O O . LYS A 1 118 ? 20.734 -1.635 -6.262 1 97.5 118 LYS A O 1
ATOM 968 N N . ALA A 1 119 ? 21.5 -0.541 -8.055 1 97.94 119 ALA A N 1
ATOM 969 C CA . ALA A 1 119 ? 20.156 -0.255 -8.555 1 97.94 119 ALA A CA 1
ATOM 970 C C . ALA A 1 119 ? 19.422 -1.543 -8.906 1 97.94 119 ALA A C 1
ATOM 972 O O . ALA A 1 119 ? 18.234 -1.674 -8.625 1 97.94 119 ALA A O 1
ATOM 973 N N . HIS A 1 120 ? 20.109 -2.449 -9.484 1 98.19 120 HIS A N 1
ATOM 974 C CA . HIS A 1 120 ? 19.562 -3.756 -9.805 1 98.19 120 HIS A CA 1
ATOM 975 C C . HIS A 1 120 ? 19.094 -4.48 -8.547 1 98.19 120 HIS A C 1
ATOM 977 O O . HIS A 1 120 ? 17.969 -4.988 -8.492 1 98.19 120 HIS A O 1
ATOM 983 N N . GLY A 1 121 ? 19.953 -4.512 -7.562 1 97.88 121 GLY A N 1
ATOM 984 C CA . GLY A 1 121 ? 19.594 -5.105 -6.289 1 97.88 121 GLY A CA 1
ATOM 985 C C . GLY A 1 121 ? 18.375 -4.465 -5.656 1 97.88 121 GLY A C 1
ATOM 986 O O . GLY A 1 121 ? 17.484 -5.164 -5.145 1 97.88 121 GLY A O 1
ATOM 987 N N . THR A 1 122 ? 18.328 -3.17 -5.723 1 97.19 122 THR A N 1
ATOM 988 C CA . THR A 1 122 ? 17.203 -2.42 -5.176 1 97.19 122 THR A CA 1
ATOM 989 C C . THR A 1 122 ? 15.906 -2.781 -5.906 1 97.19 122 THR A C 1
ATOM 991 O O . THR A 1 122 ? 14.875 -3.006 -5.273 1 97.19 122 THR A O 1
ATOM 994 N N . ALA A 1 123 ? 15.938 -2.904 -7.211 1 97.81 123 ALA A N 1
ATOM 995 C CA . ALA A 1 123 ? 14.781 -3.264 -8.023 1 97.81 123 ALA A CA 1
ATOM 996 C C . ALA A 1 123 ? 14.219 -4.617 -7.609 1 97.81 123 ALA A C 1
ATOM 998 O O . ALA A 1 123 ? 13.016 -4.754 -7.379 1 97.81 123 ALA A O 1
ATOM 999 N N . LEU A 1 124 ? 15.078 -5.555 -7.488 1 97.5 124 LEU A N 1
ATOM 1000 C CA . LEU A 1 124 ? 14.664 -6.914 -7.164 1 97.5 124 LEU A CA 1
ATOM 1001 C C . LEU A 1 124 ? 14.125 -6.988 -5.738 1 97.5 124 LEU A C 1
ATOM 1003 O O . LEU A 1 124 ? 13.109 -7.648 -5.484 1 97.5 124 LEU A O 1
ATOM 1007 N N . THR A 1 125 ? 14.75 -6.34 -4.805 1 96.12 125 THR A N 1
ATOM 1008 C CA . THR A 1 125 ? 14.359 -6.379 -3.4 1 96.12 125 THR A CA 1
ATOM 1009 C C . THR A 1 125 ? 12.969 -5.777 -3.207 1 96.12 125 THR A C 1
ATOM 1011 O O . THR A 1 125 ? 12.094 -6.395 -2.598 1 96.12 125 THR A O 1
ATOM 1014 N N . TYR A 1 126 ? 12.766 -4.617 -3.805 1 94.94 126 TYR A N 1
ATOM 1015 C CA . TYR A 1 126 ? 11.484 -3.941 -3.666 1 94.94 126 TYR A CA 1
ATOM 1016 C C . TYR A 1 126 ? 10.383 -4.715 -4.375 1 94.94 126 TYR A C 1
ATOM 1018 O O . TYR A 1 126 ? 9.297 -4.91 -3.824 1 94.94 126 TYR A O 1
ATOM 1026 N N . ALA A 1 127 ? 10.68 -5.188 -5.516 1 96.56 127 ALA A N 1
ATOM 1027 C CA . ALA A 1 127 ? 9.688 -5.918 -6.289 1 96.56 127 ALA A CA 1
ATOM 1028 C C . ALA A 1 127 ? 9.273 -7.203 -5.582 1 96.56 127 ALA A C 1
ATOM 1030 O O . ALA A 1 127 ? 8.086 -7.543 -5.535 1 96.56 127 ALA A O 1
ATOM 1031 N N . GLU A 1 128 ? 10.266 -7.887 -5.082 1 96.25 128 GLU A N 1
ATOM 1032 C CA . GLU A 1 128 ? 9.961 -9.117 -4.355 1 96.25 128 GLU A CA 1
ATOM 1033 C C . GLU A 1 128 ? 9.055 -8.836 -3.16 1 96.25 128 GLU A C 1
ATOM 1035 O O . GLU A 1 128 ? 8.055 -9.531 -2.955 1 96.25 128 GLU A O 1
ATOM 1040 N N . ARG A 1 129 ? 9.414 -7.902 -2.4 1 94.75 129 ARG A N 1
ATOM 1041 C CA . ARG A 1 129 ? 8.617 -7.566 -1.226 1 94.75 129 ARG A CA 1
ATOM 1042 C C . ARG A 1 129 ? 7.176 -7.254 -1.611 1 94.75 129 ARG A C 1
ATOM 1044 O O . ARG A 1 129 ? 6.238 -7.848 -1.072 1 94.75 129 ARG A O 1
ATOM 1051 N N . TYR A 1 130 ? 7.031 -6.383 -2.57 1 95.81 130 TYR A N 1
ATOM 1052 C CA . TYR A 1 130 ? 5.688 -5.941 -2.922 1 95.81 130 TYR A CA 1
ATOM 1053 C C . TYR A 1 130 ? 4.918 -7.047 -3.631 1 95.81 130 TYR A C 1
ATOM 1055 O O . TYR A 1 130 ? 3.699 -7.16 -3.48 1 95.81 130 TYR A O 1
ATOM 1063 N N . PHE A 1 131 ? 5.605 -7.887 -4.398 1 96.75 131 PHE A N 1
ATOM 1064 C CA . PHE A 1 131 ? 4.957 -9.047 -4.996 1 96.75 131 PHE A CA 1
ATOM 1065 C C . PHE A 1 131 ? 4.355 -9.945 -3.922 1 96.75 131 PHE A C 1
ATOM 1067 O O . PHE A 1 131 ? 3.168 -10.273 -3.977 1 96.75 131 PHE A O 1
ATOM 1074 N N . LEU A 1 132 ? 5.172 -10.266 -2.998 1 95.19 132 LEU A N 1
ATOM 1075 C CA . LEU A 1 132 ? 4.715 -11.156 -1.935 1 95.19 132 LEU A CA 1
ATOM 1076 C C . LEU A 1 132 ? 3.561 -10.523 -1.16 1 95.19 132 LEU A C 1
ATOM 1078 O O . LEU A 1 132 ? 2.547 -11.18 -0.906 1 95.19 132 LEU A O 1
ATOM 1082 N N . MET A 1 133 ? 3.725 -9.273 -0.811 1 93.31 133 MET A N 1
ATOM 1083 C CA . MET A 1 133 ? 2.697 -8.586 -0.035 1 93.31 133 MET A CA 1
ATOM 1084 C C . MET A 1 133 ? 1.388 -8.516 -0.811 1 93.31 133 MET A C 1
ATOM 1086 O O . MET A 1 133 ? 0.326 -8.844 -0.279 1 93.31 133 MET A O 1
ATOM 1090 N N . LYS A 1 134 ? 1.431 -8.164 -2.066 1 95.44 134 LYS A N 1
ATOM 1091 C CA . LYS A 1 134 ? 0.222 -8.016 -2.873 1 95.44 134 LYS A CA 1
ATOM 1092 C C . LYS A 1 134 ? -0.365 -9.375 -3.234 1 95.44 134 LYS A C 1
ATOM 1094 O O . LYS A 1 134 ? -1.586 -9.555 -3.227 1 95.44 134 LYS A O 1
ATOM 1099 N N . PHE A 1 135 ? 0.485 -10.367 -3.502 1 96.19 135 PHE A N 1
ATOM 1100 C CA . PHE A 1 135 ? 0.025 -11.703 -3.879 1 96.19 135 PHE A CA 1
ATOM 1101 C C . PHE A 1 135 ? -0.734 -12.359 -2.73 1 96.19 135 PHE A C 1
ATOM 1103 O O . PHE A 1 135 ? -1.744 -13.031 -2.951 1 96.19 135 PHE A O 1
ATOM 1110 N N . PHE A 1 136 ? -0.267 -12.117 -1.533 1 93.81 136 PHE A N 1
ATOM 1111 C CA . PHE A 1 136 ? -0.896 -12.734 -0.372 1 93.81 136 PHE A CA 1
ATOM 1112 C C . PHE A 1 136 ? -1.843 -11.758 0.314 1 93.81 136 PHE A C 1
ATOM 1114 O O . PHE A 1 136 ? -2.32 -12.023 1.42 1 93.81 136 PHE A O 1
ATOM 1121 N N . ASN A 1 137 ? -2.082 -10.656 -0.279 1 91.56 137 ASN A N 1
ATOM 1122 C CA . ASN A 1 137 ? -3.025 -9.633 0.174 1 91.56 137 ASN A CA 1
ATOM 1123 C C . ASN A 1 137 ? -2.686 -9.141 1.577 1 91.56 137 ASN A C 1
ATOM 1125 O O . ASN A 1 137 ? -3.557 -9.086 2.447 1 91.56 137 ASN A O 1
ATOM 1129 N N . ILE A 1 138 ? -1.451 -8.891 1.691 1 88.25 138 ILE A N 1
ATOM 1130 C CA . ILE A 1 138 ? -0.943 -8.227 2.887 1 88.25 138 ILE A CA 1
ATOM 1131 C C . ILE A 1 138 ? -0.821 -6.727 2.631 1 88.25 138 ILE A C 1
ATOM 1133 O O . ILE A 1 138 ? -0.201 -6.305 1.651 1 88.25 138 ILE A O 1
ATOM 1137 N N . PRO A 1 139 ? -1.398 -5.996 3.477 1 83.81 139 PRO A N 1
ATOM 1138 C CA . PRO A 1 139 ? -1.411 -4.559 3.203 1 83.81 139 PRO A CA 1
ATOM 1139 C C . PRO A 1 139 ? -0.051 -3.902 3.43 1 83.81 139 PRO A C 1
ATOM 1141 O O . PRO A 1 139 ? 0.755 -4.402 4.219 1 83.81 139 PRO A O 1
ATOM 1144 N N . THR A 1 140 ? 0.203 -2.84 2.725 1 86.94 140 THR A N 1
ATOM 1145 C CA . THR A 1 140 ? 1.392 -2.008 2.877 1 86.94 140 THR A CA 1
ATOM 1146 C C . THR A 1 140 ? 1.007 -0.576 3.234 1 86.94 140 THR A C 1
ATOM 1148 O O . THR A 1 140 ? 1.552 0.378 2.674 1 86.94 140 THR A O 1
ATOM 1151 N N . ASP A 1 141 ? 0.142 -0.394 4.117 1 80.88 141 ASP A N 1
ATOM 1152 C CA . ASP A 1 141 ? -0.433 0.899 4.48 1 80.88 141 ASP A CA 1
ATOM 1153 C C . ASP A 1 141 ? 0.661 1.917 4.797 1 80.88 141 ASP A C 1
ATOM 1155 O O . ASP A 1 141 ? 0.487 3.115 4.562 1 80.88 141 ASP A O 1
ATOM 1159 N N . GLU A 1 142 ? 1.752 1.441 5.359 1 75.69 142 GLU A N 1
ATOM 1160 C CA . GLU A 1 142 ? 2.861 2.316 5.723 1 75.69 142 GLU A CA 1
ATOM 1161 C C . GLU A 1 142 ? 3.424 3.035 4.5 1 75.69 142 GLU A C 1
ATOM 1163 O O . GLU A 1 142 ? 4.055 4.086 4.625 1 75.69 142 GLU A O 1
ATOM 1168 N N . ASP A 1 143 ? 3.113 2.533 3.316 1 76.69 143 ASP A N 1
ATOM 1169 C CA . ASP A 1 143 ? 3.654 3.102 2.084 1 76.69 143 ASP A CA 1
ATOM 1170 C C . ASP A 1 143 ? 2.596 3.918 1.348 1 76.69 143 ASP A C 1
ATOM 1172 O O . ASP A 1 143 ? 2.809 4.332 0.206 1 76.69 143 ASP A O 1
ATOM 1176 N N . ASP A 1 144 ? 1.505 4.117 2 1 76.12 144 ASP A N 1
ATOM 1177 C CA . ASP A 1 144 ? 0.432 4.93 1.433 1 76.12 144 ASP A CA 1
ATOM 1178 C C . ASP A 1 144 ? 0.815 6.406 1.404 1 76.12 144 ASP A C 1
ATOM 1180 O O . ASP A 1 144 ? 1.409 6.918 2.355 1 76.12 144 ASP A O 1
ATOM 1184 N N . ALA A 1 145 ? 0.601 7.031 0.303 1 70.81 145 ALA A N 1
ATOM 1185 C CA . ALA A 1 145 ? 0.951 8.438 0.136 1 70.81 145 ALA A CA 1
ATOM 1186 C C . ALA A 1 145 ? 0.288 9.297 1.207 1 70.81 145 ALA A C 1
ATOM 1188 O O . ALA A 1 145 ? 0.819 10.344 1.59 1 70.81 145 ALA A O 1
ATOM 1189 N N . ASP A 1 146 ? -0.833 8.789 1.632 1 63.81 146 ASP A N 1
ATOM 1190 C CA . ASP A 1 146 ? -1.617 9.547 2.602 1 63.81 146 ASP A CA 1
ATOM 1191 C C . ASP A 1 146 ? -1.243 9.164 4.031 1 63.81 146 ASP A C 1
ATOM 1193 O O . ASP A 1 146 ? -1.764 9.734 4.988 1 63.81 146 ASP A O 1
ATOM 1197 N N . ALA A 1 147 ? -0.422 8.117 4.004 1 61.09 147 ALA A N 1
ATOM 1198 C CA . ALA A 1 147 ? -0.203 7.527 5.32 1 61.09 147 ALA A CA 1
ATOM 1199 C C . ALA A 1 147 ? 0.332 8.562 6.305 1 61.09 147 ALA A C 1
ATOM 1201 O O . ALA A 1 147 ? -0.114 8.625 7.453 1 61.09 147 ALA A O 1
ATOM 1202 N N . LYS A 1 148 ? 1.326 9.312 5.801 1 56.75 148 LYS A N 1
ATOM 1203 C CA . LYS A 1 148 ? 1.891 10.312 6.703 1 56.75 148 LYS A CA 1
ATOM 1204 C C . LYS A 1 148 ? 0.829 11.312 7.152 1 56.75 148 LYS A C 1
ATOM 1206 O O . LYS A 1 148 ? 0.736 11.641 8.336 1 56.75 148 LYS A O 1
ATOM 1211 N N . GLU A 1 149 ? 0.219 11.805 6.215 1 55.34 149 GLU A N 1
ATOM 1212 C CA . GLU A 1 149 ? -0.816 12.789 6.527 1 55.34 149 GLU A CA 1
ATOM 1213 C C . GLU A 1 149 ? -1.917 12.172 7.387 1 55.34 149 GLU A C 1
ATOM 1215 O O . GLU A 1 149 ? -2.395 12.797 8.336 1 55.34 149 GLU A O 1
ATOM 1220 N N . LYS A 1 150 ? -2.145 11.031 7.016 1 55.56 150 LYS A N 1
ATOM 1221 C CA . LYS A 1 150 ? -3.246 10.391 7.727 1 55.56 150 LYS A CA 1
ATOM 1222 C C . LYS A 1 150 ? -2.816 9.945 9.125 1 55.56 150 LYS A C 1
ATOM 1224 O O . LYS A 1 150 ? -3.582 10.062 10.078 1 55.56 150 LYS A O 1
ATOM 1229 N N . ARG A 1 151 ? -1.598 9.438 9.156 1 53.94 151 ARG A N 1
ATOM 1230 C CA . ARG A 1 151 ? -1.037 9.164 10.477 1 53.94 151 ARG A CA 1
ATOM 1231 C C . ARG A 1 151 ? -1.127 10.383 11.383 1 53.94 151 ARG A C 1
ATOM 1233 O O . ARG A 1 151 ? -1.451 10.266 12.562 1 53.94 151 ARG A O 1
ATOM 1240 N N . GLU A 1 152 ? -0.731 11.406 10.742 1 49.53 152 GLU A N 1
ATOM 1241 C CA . GLU A 1 152 ? -0.761 12.641 11.523 1 49.53 152 GLU A CA 1
ATOM 1242 C C . GLU A 1 152 ? -2.188 13.016 11.914 1 49.53 152 GLU A C 1
ATOM 1244 O O . GLU A 1 152 ? -2.424 13.523 13.016 1 49.53 152 GLU A O 1
ATOM 1249 N N . GLN A 1 153 ? -3.039 12.703 11.016 1 45.94 153 GLN A N 1
ATOM 1250 C CA . GLN A 1 153 ? -4.414 13.141 11.227 1 45.94 153 GLN A CA 1
ATOM 1251 C C . GLN A 1 153 ? -5.199 12.125 12.047 1 45.94 153 GLN A C 1
ATOM 1253 O O . GLN A 1 153 ? -6.031 12.492 12.875 1 45.94 153 GLN A O 1
ATOM 1258 N N . TYR A 1 154 ? -4.926 10.875 11.703 1 47.12 154 TYR A N 1
ATOM 1259 C CA . TYR A 1 154 ? -5.824 9.883 12.289 1 47.12 154 TYR A CA 1
ATOM 1260 C C . TYR A 1 154 ? -5.109 9.047 13.336 1 47.12 154 TYR A C 1
ATOM 1262 O O . TYR A 1 154 ? -5.719 8.195 13.984 1 47.12 154 TYR A O 1
ATOM 1270 N N . THR A 1 155 ? -3.811 8.945 13.227 1 46.81 155 THR A N 1
ATOM 1271 C CA . THR A 1 155 ? -3.166 8.047 14.18 1 46.81 155 THR A CA 1
ATOM 1272 C C . THR A 1 155 ? -3.502 8.461 15.617 1 46.81 155 THR A C 1
ATOM 1274 O O . THR A 1 155 ? -3.328 9.617 15.992 1 46.81 155 THR A O 1
ATOM 1277 N N . LYS A 1 156 ? -4.32 7.574 16.156 1 50.06 156 LYS A N 1
ATOM 1278 C CA . LYS A 1 156 ? -4.449 7.641 17.609 1 50.06 156 LYS A CA 1
ATOM 1279 C C . LYS A 1 156 ? -3.086 7.812 18.266 1 50.06 156 LYS A C 1
ATOM 1281 O O . LYS A 1 156 ? -2.08 7.301 17.781 1 50.06 156 LYS A O 1
ATOM 1286 N N . PRO A 1 157 ? -3.039 8.664 19.125 1 52.66 157 PRO A N 1
ATOM 1287 C CA . PRO A 1 157 ? -1.744 8.859 19.781 1 52.66 157 PRO A CA 1
ATOM 1288 C C . PRO A 1 157 ? -1.125 7.555 20.266 1 52.66 157 PRO A C 1
ATOM 1290 O O . PRO A 1 157 ? -1.843 6.66 20.719 1 52.66 157 PRO A O 1
ATOM 1293 N N . ASP A 1 158 ? 0.063 7.141 19.672 1 54.38 158 ASP A N 1
ATOM 1294 C CA . ASP A 1 158 ? 0.716 5.949 20.203 1 54.38 158 ASP A CA 1
ATOM 1295 C C . ASP A 1 158 ? 0.844 6.02 21.719 1 54.38 158 ASP A C 1
ATOM 1297 O O . ASP A 1 158 ? 0.765 7.102 22.297 1 54.38 158 ASP A O 1
ATOM 1301 N N . ALA A 1 159 ? 0.728 4.715 22.328 1 59.59 159 ALA A N 1
ATOM 1302 C CA . ALA A 1 159 ? 0.805 4.625 23.797 1 59.59 159 ALA A CA 1
ATOM 1303 C C . ALA A 1 159 ? 1.974 5.441 24.328 1 59.59 159 ALA A C 1
ATOM 1305 O O . ALA A 1 159 ? 1.853 6.098 25.375 1 59.59 159 ALA A O 1
ATOM 1306 N N . LYS A 1 160 ? 2.986 5.48 23.516 1 62.94 160 LYS A N 1
ATOM 1307 C CA . LYS A 1 160 ? 4.164 6.23 23.953 1 62.94 160 LYS A CA 1
ATOM 1308 C C . LYS A 1 160 ? 3.896 7.73 23.938 1 62.94 160 LYS A C 1
ATOM 1310 O O . LYS A 1 160 ? 4.27 8.445 24.875 1 62.94 160 LYS A O 1
ATOM 1315 N N . ALA A 1 161 ? 3.225 8.117 22.875 1 70.31 161 ALA A N 1
ATOM 1316 C CA . ALA A 1 161 ? 2.906 9.539 22.766 1 70.31 161 ALA A CA 1
ATOM 1317 C C . ALA A 1 161 ? 1.915 9.961 23.844 1 70.31 161 ALA A C 1
ATOM 1319 O O . ALA A 1 161 ? 2.066 11.023 24.453 1 70.31 161 ALA A O 1
ATOM 1320 N N . ILE A 1 162 ? 1.032 9.094 24.016 1 76.31 162 ILE A N 1
ATOM 1321 C CA . ILE A 1 162 ? 0.074 9.352 25.078 1 76.31 162 ILE A CA 1
ATOM 1322 C C . ILE A 1 162 ? 0.798 9.383 26.422 1 76.31 162 ILE A C 1
ATOM 1324 O O . ILE A 1 162 ? 0.542 10.266 27.25 1 76.31 162 ILE A O 1
ATOM 1328 N N . GLY A 1 163 ? 1.64 8.414 26.578 1 78.44 163 GLY A N 1
ATOM 1329 C CA . GLY A 1 163 ? 2.441 8.391 27.797 1 78.44 163 GLY A CA 1
ATOM 1330 C C . GLY A 1 163 ? 3.27 9.648 27.984 1 78.44 163 GLY A C 1
ATOM 1331 O O . GLY A 1 163 ? 3.332 10.195 29.094 1 78.44 163 GLY A O 1
ATOM 1332 N N . THR A 1 164 ? 3.867 10.031 26.938 1 81 164 THR A N 1
ATOM 1333 C CA . THR A 1 164 ? 4.676 11.242 27 1 81 164 THR A CA 1
ATOM 1334 C C . THR A 1 164 ? 3.816 12.453 27.375 1 81 164 THR A C 1
ATOM 1336 O O . THR A 1 164 ? 4.211 13.273 28.203 1 81 164 THR A O 1
ATOM 1339 N N . LEU A 1 165 ? 2.701 12.492 26.75 1 86.25 165 LEU A N 1
ATOM 1340 C CA . LEU A 1 165 ? 1.787 13.586 27.047 1 86.25 165 LEU A CA 1
ATOM 1341 C C . LEU A 1 165 ? 1.347 13.547 28.5 1 86.25 165 LEU A C 1
ATOM 1343 O O . LEU A 1 165 ? 1.361 14.578 29.188 1 86.25 165 LEU A O 1
ATOM 1347 N N . LYS A 1 166 ? 1.005 12.383 28.922 1 84.56 166 LYS A N 1
ATOM 1348 C CA . LYS A 1 166 ? 0.589 12.234 30.312 1 84.56 166 LYS A CA 1
ATOM 1349 C C . LYS A 1 166 ? 1.716 12.617 31.266 1 84.56 166 LYS A C 1
ATOM 1351 O O . LYS A 1 166 ? 1.479 13.273 32.281 1 84.56 166 LYS A O 1
ATOM 1356 N N . GLU A 1 167 ? 2.889 12.211 30.906 1 85.44 167 GLU A N 1
ATOM 1357 C CA . GLU A 1 167 ? 4.055 12.547 31.719 1 85.44 167 GLU A CA 1
ATOM 1358 C C . GLU A 1 167 ? 4.297 14.055 31.734 1 85.44 167 GLU A C 1
ATOM 1360 O O . GLU A 1 167 ? 4.602 14.625 32.781 1 85.44 167 GLU A O 1
ATOM 1365 N N . GLU A 1 168 ? 4.191 14.594 30.594 1 87.75 168 GLU A N 1
ATOM 1366 C CA . GLU A 1 168 ? 4.414 16.031 30.5 1 87.75 168 GLU A CA 1
ATOM 1367 C C . GLU A 1 168 ? 3.336 16.812 31.266 1 87.75 168 GLU A C 1
ATOM 1369 O O . GLU A 1 168 ? 3.623 17.828 31.891 1 87.75 168 GLU A O 1
ATOM 1374 N N . MET A 1 169 ? 2.195 16.328 31.234 1 89.56 169 MET A N 1
ATOM 1375 C CA . MET A 1 169 ? 1.116 16.953 32 1 89.56 169 MET A CA 1
ATOM 1376 C C . MET A 1 169 ? 1.381 16.844 33.5 1 89.56 169 MET A C 1
ATOM 1378 O O . MET A 1 169 ? 1.15 17.797 34.25 1 89.56 169 MET A O 1
ATOM 1382 N N . LEU A 1 170 ? 1.813 15.711 33.844 1 87.94 170 LEU A N 1
ATOM 1383 C CA . LEU A 1 170 ? 2.148 15.484 35.25 1 87.94 170 LEU A CA 1
ATOM 1384 C C . LEU A 1 170 ? 3.273 16.406 35.688 1 87.94 170 LEU A C 1
ATOM 1386 O O . LEU A 1 170 ? 3.201 17.016 36.781 1 87.94 170 LEU A O 1
ATOM 1390 N N . LYS A 1 171 ? 4.277 16.469 34.875 1 87 171 LYS A N 1
ATOM 1391 C CA . LYS A 1 171 ? 5.398 17.344 35.188 1 87 171 LYS A CA 1
ATOM 1392 C C . LYS A 1 171 ? 4.938 18.797 35.344 1 87 171 LYS A C 1
ATOM 1394 O O . LYS A 1 171 ? 5.391 19.5 36.25 1 87 171 LYS A O 1
ATOM 1399 N N . PHE A 1 172 ? 4.133 19.234 34.531 1 90.69 172 PHE A N 1
ATOM 1400 C CA . PHE A 1 172 ? 3.615 20.594 34.594 1 90.69 172 PHE A CA 1
ATOM 1401 C C . PHE A 1 172 ? 2.789 20.797 35.875 1 90.69 172 PHE A C 1
ATOM 1403 O O . PHE A 1 172 ? 2.918 21.828 36.531 1 90.69 172 PHE A O 1
ATOM 1410 N N . SER A 1 173 ? 1.986 19.859 36.156 1 89.31 173 SER A N 1
ATOM 1411 C CA . SER A 1 173 ? 1.188 19.922 37.375 1 89.31 173 SER A CA 1
ATOM 1412 C C . SER A 1 173 ? 2.072 20.047 38.594 1 89.31 173 SER A C 1
ATOM 1414 O O . SER A 1 173 ? 1.805 20.875 39.469 1 89.31 173 SER A O 1
ATOM 1416 N N . GLU A 1 174 ? 3.084 19.328 38.594 1 85.81 174 GLU A N 1
ATOM 1417 C CA . GLU A 1 174 ? 4.02 19.359 39.719 1 85.81 174 GLU A CA 1
ATOM 1418 C C . GLU A 1 174 ? 4.73 20.703 39.781 1 85.81 174 GLU A C 1
ATOM 1420 O O . GLU A 1 174 ? 4.941 21.234 40.875 1 85.81 174 GLU A O 1
ATOM 1425 N N . LEU A 1 175 ? 5.078 21.141 38.688 1 87.31 175 LEU A N 1
ATOM 1426 C CA . LEU A 1 175 ? 5.715 22.453 38.625 1 87.31 175 LEU A CA 1
ATOM 1427 C C . LEU A 1 175 ? 4.789 23.531 39.188 1 87.31 175 LEU A C 1
ATOM 1429 O O . LEU A 1 175 ? 5.215 24.391 39.969 1 87.31 175 LEU A O 1
ATOM 1433 N N . MET A 1 176 ? 3.66 23.484 38.844 1 88.62 176 MET A N 1
ATOM 1434 C CA . MET A 1 176 ? 2.695 24.469 39.312 1 88.62 176 MET A CA 1
ATOM 1435 C C . MET A 1 176 ? 2.467 24.359 40.812 1 88.62 176 MET A C 1
ATOM 1437 O O . MET A 1 176 ? 2.348 25.375 41.5 1 88.62 176 MET A O 1
ATOM 1441 N N . GLN A 1 177 ? 2.43 23.172 41.219 1 83.75 177 GLN A N 1
ATOM 1442 C CA . GLN A 1 177 ? 2.275 22.969 42.656 1 83.75 177 GLN A CA 1
ATOM 1443 C C . GLN A 1 177 ? 3.475 23.5 43.438 1 83.75 177 GLN A C 1
ATOM 1445 O O . GLN A 1 177 ? 3.318 24.062 44.531 1 83.75 177 GLN A O 1
ATOM 1450 N N . SER A 1 178 ? 4.539 23.438 42.812 1 85 178 SER A N 1
ATOM 1451 C CA . SER A 1 178 ? 5.766 23.922 43.438 1 85 178 SER A CA 1
ATOM 1452 C C . SER A 1 178 ? 5.77 25.438 43.562 1 85 178 SER A C 1
ATOM 1454 O O . SER A 1 178 ? 6.434 26 44.438 1 85 178 SER A O 1
ATOM 1456 N N . VAL A 1 179 ? 4.98 26.031 42.781 1 84.69 179 VAL A N 1
ATOM 1457 C CA . VAL A 1 179 ? 4.953 27.484 42.812 1 84.69 179 VAL A CA 1
ATOM 1458 C C . VAL A 1 179 ? 3.662 27.969 43.469 1 84.69 179 VAL A C 1
ATOM 1460 O O . VAL A 1 179 ? 3.279 29.125 43.344 1 84.69 179 VAL A O 1
ATOM 1463 N N . GLY A 1 180 ? 3.014 27.031 44.062 1 82.56 180 GLY A N 1
ATOM 1464 C CA . GLY A 1 180 ? 1.923 27.391 44.938 1 82.56 180 GLY A CA 1
ATOM 1465 C C . GLY A 1 180 ? 0.564 27.359 44.281 1 82.56 180 GLY A C 1
ATOM 1466 O O . GLY A 1 180 ? -0.422 27.844 44.812 1 82.56 180 GLY A O 1
ATOM 1467 N N . LYS A 1 181 ? 0.546 26.812 43.094 1 87 181 LYS A N 1
ATOM 1468 C CA . LYS A 1 181 ? -0.721 26.734 42.375 1 87 181 LYS A CA 1
ATOM 1469 C C . LYS A 1 181 ? -1.266 25.312 42.375 1 87 181 LYS A C 1
ATOM 1471 O O . LYS A 1 181 ? -0.539 24.359 42.094 1 87 181 LYS A O 1
ATOM 1476 N N . GLN A 1 182 ? -2.455 25.188 42.844 1 85.12 182 GLN A N 1
ATOM 1477 C CA . GLN A 1 182 ? -3.078 23.875 42.906 1 85.12 182 GLN A CA 1
ATOM 1478 C C . GLN A 1 182 ? -3.672 23.484 41.531 1 85.12 182 GLN A C 1
ATOM 1480 O O . GLN A 1 182 ? -4.855 23.719 41.281 1 85.12 182 GLN A O 1
ATOM 1485 N N . VAL A 1 183 ? -2.916 22.922 40.688 1 87.69 183 VAL A N 1
ATOM 1486 C CA . VAL A 1 183 ? -3.311 22.5 39.344 1 87.69 183 VAL A CA 1
ATOM 1487 C C . VAL A 1 183 ? -3.148 21 39.188 1 87.69 183 VAL A C 1
ATOM 1489 O O . VAL A 1 183 ? -2.037 20.469 39.312 1 87.69 183 VAL A O 1
ATOM 1492 N N . SER A 1 184 ? -4.219 20.312 39.062 1 87.25 184 SER A N 1
ATOM 1493 C CA . SER A 1 184 ? -4.184 18.859 38.875 1 87.25 184 SER A CA 1
ATOM 1494 C C . SER A 1 184 ? -3.959 18.5 37.406 1 87.25 184 SER A C 1
ATOM 1496 O O . SER A 1 184 ? -4.039 19.359 36.531 1 87.25 184 SER A O 1
ATOM 1498 N N . VAL A 1 185 ? -3.678 17.203 37.188 1 90.25 185 VAL A N 1
ATOM 1499 C CA . VAL A 1 185 ? -3.488 16.719 35.812 1 90.25 185 VAL A CA 1
ATOM 1500 C C . VAL A 1 185 ? -4.785 16.875 35.031 1 90.25 185 VAL A C 1
ATOM 1502 O O . VAL A 1 185 ? -4.762 17.203 33.844 1 90.25 185 VAL A O 1
ATOM 1505 N N . ASP A 1 186 ? -5.793 16.656 35.75 1 87.62 186 ASP A N 1
ATOM 1506 C CA . ASP A 1 186 ? -7.102 16.812 35.094 1 87.62 186 ASP A CA 1
ATOM 1507 C C . ASP A 1 186 ? -7.328 18.266 34.688 1 87.62 186 ASP A C 1
ATOM 1509 O O . ASP A 1 186 ? -7.891 18.531 33.625 1 87.62 186 ASP A O 1
ATOM 1513 N N . ASP A 1 187 ? -6.945 19.156 35.531 1 87.44 187 ASP A N 1
ATOM 1514 C CA . ASP A 1 187 ? -7.023 20.578 35.219 1 87.44 187 ASP A CA 1
ATOM 1515 C C . ASP A 1 187 ? -6.227 20.906 33.938 1 87.44 187 ASP A C 1
ATOM 1517 O O . ASP A 1 187 ? -6.68 21.688 33.094 1 87.44 187 ASP A O 1
ATOM 1521 N N . VAL A 1 188 ? -5.043 20.344 33.875 1 90.5 188 VAL A N 1
ATOM 1522 C CA . VAL A 1 188 ? -4.16 20.562 32.719 1 90.5 188 VAL A CA 1
ATOM 1523 C C . VAL A 1 188 ? -4.828 20.047 31.453 1 90.5 188 VAL A C 1
ATOM 1525 O O . VAL A 1 188 ? -4.832 20.719 30.438 1 90.5 188 VAL A O 1
ATOM 1528 N N . GLN A 1 189 ? -5.355 18.875 31.562 1 87.62 189 GLN A N 1
ATOM 1529 C CA . GLN A 1 189 ? -6.051 18.266 30.438 1 87.62 189 GLN A CA 1
ATOM 1530 C C . GLN A 1 189 ? -7.195 19.156 29.953 1 87.62 189 GLN A C 1
ATOM 1532 O O . GLN A 1 189 ? -7.383 19.328 28.75 1 87.62 189 GLN A O 1
ATOM 1537 N N . GLN A 1 190 ? -7.895 19.688 30.844 1 82.81 190 GLN A N 1
ATOM 1538 C CA . GLN A 1 190 ? -9.008 20.562 30.531 1 82.81 190 GLN A CA 1
ATOM 1539 C C . GLN A 1 190 ? -8.516 21.844 29.844 1 82.81 190 GLN A C 1
ATOM 1541 O O . GLN A 1 190 ? -9.117 22.297 28.875 1 82.81 190 GLN A O 1
ATOM 1546 N N . LYS A 1 191 ? -7.492 22.359 30.344 1 83.19 191 LYS A N 1
ATOM 1547 C CA . LYS A 1 191 ? -6.938 23.594 29.797 1 83.19 191 LYS A CA 1
ATOM 1548 C C . LYS A 1 191 ? -6.395 23.375 28.391 1 83.19 191 LYS A C 1
ATOM 1550 O O . LYS A 1 191 ? -6.43 24.281 27.562 1 83.19 191 LYS A O 1
ATOM 1555 N N . LEU A 1 192 ? -5.91 22.203 28.172 1 87.12 192 LEU A N 1
ATOM 1556 C CA . LEU A 1 192 ? -5.383 21.828 26.859 1 87.12 192 LEU A CA 1
ATOM 1557 C C . LEU A 1 192 ? -6.516 21.5 25.891 1 87.12 192 LEU A C 1
ATOM 1559 O O . LEU A 1 192 ? -6.281 21.312 24.703 1 87.12 192 LEU A O 1
ATOM 1563 N N . GLY A 1 193 ? -7.688 21.359 26.453 1 78.31 193 GLY A N 1
ATOM 1564 C CA . GLY A 1 193 ? -8.852 21.062 25.641 1 78.31 193 GLY A CA 1
ATOM 1565 C C . GLY A 1 193 ? -8.969 19.594 25.281 1 78.31 193 GLY A C 1
ATOM 1566 O O . GLY A 1 193 ? -9.508 19.234 24.234 1 78.31 193 GLY A O 1
ATOM 1567 N N . ILE A 1 194 ? -8.359 18.844 26.141 1 78.25 194 ILE A N 1
ATOM 1568 C CA . ILE A 1 194 ? -8.344 17.406 25.844 1 78.25 194 ILE A CA 1
ATOM 1569 C C . ILE A 1 194 ? -9.523 16.719 26.531 1 78.25 194 ILE A C 1
ATOM 1571 O O . ILE A 1 194 ? -9.617 16.703 27.75 1 78.25 194 ILE A O 1
ATOM 1575 N N . ASN A 1 195 ? -10.453 16.219 25.797 1 72.12 195 ASN A N 1
ATOM 1576 C CA . ASN A 1 195 ? -11.547 15.445 26.359 1 72.12 195 ASN A CA 1
ATOM 1577 C C . ASN A 1 195 ? -11.133 13.992 26.609 1 72.12 195 ASN A C 1
ATOM 1579 O O . ASN A 1 195 ? -11.438 13.43 27.656 1 72.12 195 ASN A O 1
ATOM 1583 N N . ASP A 1 196 ? -10.453 13.43 25.609 1 73.38 196 ASP A N 1
ATOM 1584 C CA . ASP A 1 196 ? -9.93 12.07 25.703 1 73.38 196 ASP A CA 1
ATOM 1585 C C . ASP A 1 196 ? -8.578 11.953 25 1 73.38 196 ASP A C 1
ATOM 1587 O O . ASP A 1 196 ? -8.477 12.172 23.797 1 73.38 196 ASP A O 1
ATOM 1591 N N . VAL A 1 197 ? -7.621 11.688 25.906 1 78 197 VAL A N 1
ATOM 1592 C CA . VAL A 1 197 ? -6.254 11.633 25.406 1 78 197 VAL A CA 1
ATOM 1593 C C . VAL A 1 197 ? -6.148 10.602 24.281 1 78 197 VAL A C 1
ATOM 1595 O O . VAL A 1 197 ? -5.324 10.734 23.375 1 78 197 VAL A O 1
ATOM 1598 N N . GLN A 1 198 ? -7.055 9.648 24.406 1 67.06 198 GLN A N 1
ATOM 1599 C CA . GLN A 1 198 ? -7.004 8.547 23.453 1 67.06 198 GLN A CA 1
ATOM 1600 C C . GLN A 1 198 ? -7.492 8.992 22.062 1 67.06 198 GLN A C 1
ATOM 1602 O O . GLN A 1 198 ? -7.266 8.305 21.078 1 67.06 198 GLN A O 1
ATOM 1607 N N . ASN A 1 199 ? -8.086 10.133 22.125 1 63.97 199 ASN A N 1
ATOM 1608 C CA . ASN A 1 199 ? -8.695 10.617 20.891 1 63.97 199 ASN A CA 1
ATOM 1609 C C . ASN A 1 199 ? -7.789 11.617 20.172 1 63.97 199 ASN A C 1
ATOM 1611 O O . ASN A 1 199 ? -8.164 12.18 19.141 1 63.97 199 ASN A O 1
ATOM 1615 N N . LEU A 1 200 ? -6.738 11.875 20.734 1 69.31 200 LEU A N 1
ATOM 1616 C CA . LEU A 1 200 ? -5.805 12.828 20.141 1 69.31 200 LEU A CA 1
ATOM 1617 C C . LEU A 1 200 ? -4.98 12.164 19.047 1 69.31 200 LEU A C 1
ATOM 1619 O O . LEU A 1 200 ? -4.773 10.953 19.062 1 69.31 200 LEU A O 1
ATOM 1623 N N . SER A 1 201 ? -4.598 12.906 18.094 1 66.19 201 SER A N 1
ATOM 1624 C CA . SER A 1 201 ? -3.596 12.484 17.125 1 66.19 201 SER A CA 1
ATOM 1625 C C . SER A 1 201 ? -2.186 12.781 17.625 1 66.19 201 SER A C 1
ATOM 1627 O O . SER A 1 201 ? -2.004 13.57 18.547 1 66.19 201 SER A O 1
ATOM 1629 N N . ASN A 1 202 ? -1.209 12.172 17.109 1 65.88 202 ASN A N 1
ATOM 1630 C CA . ASN A 1 202 ? 0.173 12.453 17.484 1 65.88 202 ASN A CA 1
ATOM 1631 C C . ASN A 1 202 ? 0.534 13.914 17.25 1 65.88 202 ASN A C 1
ATOM 1633 O O . ASN A 1 202 ? 1.261 14.516 18.047 1 65.88 202 ASN A O 1
ATOM 1637 N N . SER A 1 203 ? -0.037 14.383 16.219 1 64.94 203 SER A N 1
ATOM 1638 C CA . SER A 1 203 ? 0.202 15.797 15.953 1 64.94 203 SER A CA 1
ATOM 1639 C C . SER A 1 203 ? -0.412 16.672 17.047 1 64.94 203 SER A C 1
ATOM 1641 O O . SER A 1 203 ? 0.208 17.641 17.484 1 64.94 203 SER A O 1
ATOM 1643 N N . GLN A 1 204 ? -1.588 16.281 17.375 1 69.06 204 GLN A N 1
ATOM 1644 C CA . GLN A 1 204 ? -2.246 17.016 18.453 1 69.06 204 GLN A CA 1
ATOM 1645 C C . GLN A 1 204 ? -1.458 16.891 19.766 1 69.06 204 GLN A C 1
ATOM 1647 O O . GLN A 1 204 ? -1.338 17.875 20.5 1 69.06 204 GLN A O 1
ATOM 1652 N N . ILE A 1 205 ? -0.925 15.75 19.938 1 78.75 205 ILE A N 1
ATOM 1653 C CA . ILE A 1 205 ? -0.136 15.508 21.141 1 78.75 205 ILE A CA 1
ATOM 1654 C C . ILE A 1 205 ? 1.113 16.391 21.125 1 78.75 205 ILE A C 1
ATOM 1656 O O . ILE A 1 205 ? 1.458 17.016 22.125 1 78.75 205 ILE A O 1
ATOM 1660 N N . THR A 1 206 ? 1.675 16.422 20 1 74.06 206 THR A N 1
ATOM 1661 C CA . THR A 1 206 ? 2.869 17.25 19.859 1 74.06 206 THR A CA 1
ATOM 1662 C C . THR A 1 206 ? 2.547 18.703 20.125 1 74.06 206 THR A C 1
ATOM 1664 O O . THR A 1 206 ? 3.309 19.406 20.797 1 74.06 206 THR A O 1
ATOM 1667 N N . VAL A 1 207 ? 1.463 19.094 19.672 1 76 207 VAL A N 1
ATOM 1668 C CA . VAL A 1 207 ? 1.021 20.469 19.891 1 76 207 VAL A CA 1
ATOM 1669 C C . VAL A 1 207 ? 0.771 20.703 21.375 1 76 207 VAL A C 1
ATOM 1671 O O . VAL A 1 207 ? 1.183 21.719 21.938 1 76 207 VAL A O 1
ATOM 1674 N N . CYS A 1 208 ? 0.155 19.781 22 1 82.38 208 CYS A N 1
ATOM 1675 C CA . CYS A 1 208 ? -0.115 19.891 23.438 1 82.38 208 CYS A CA 1
ATOM 1676 C C . CYS A 1 208 ? 1.183 19.953 24.234 1 82.38 208 CYS A C 1
ATOM 1678 O O . CYS A 1 208 ? 1.302 20.75 25.156 1 82.38 208 CYS A O 1
ATOM 1680 N N . ILE A 1 209 ? 2.135 19.125 23.828 1 85.06 209 ILE A N 1
ATOM 1681 C CA . ILE A 1 209 ? 3.41 19.094 24.547 1 85.06 209 ILE A CA 1
ATOM 1682 C C . ILE A 1 209 ? 4.133 20.422 24.375 1 85.06 209 ILE A C 1
ATOM 1684 O O . ILE A 1 209 ? 4.699 20.953 25.328 1 85.06 209 ILE A O 1
ATOM 1688 N N . LYS A 1 210 ? 4.059 20.922 23.219 1 82.25 210 LYS A N 1
ATOM 1689 C CA . LYS A 1 210 ? 4.672 22.219 22.984 1 82.25 210 LYS A CA 1
ATOM 1690 C C . LYS A 1 210 ? 4 23.312 23.828 1 82.25 210 LYS A C 1
ATOM 1692 O O . LYS A 1 210 ? 4.68 24.172 24.391 1 82.25 210 LYS A O 1
ATOM 1697 N N . LYS A 1 211 ? 2.773 23.312 23.938 1 85.19 211 LYS A N 1
ATOM 1698 C CA . LYS A 1 211 ? 2.031 24.25 24.781 1 85.19 211 LYS A CA 1
ATOM 1699 C C . LYS A 1 211 ? 2.451 24.125 26.234 1 85.19 211 LYS A C 1
ATOM 1701 O O . LYS A 1 211 ? 2.678 25.125 26.922 1 85.19 211 LYS A O 1
ATOM 1706 N N . LEU A 1 212 ? 2.59 22.953 26.672 1 88.62 212 LEU A N 1
ATOM 1707 C CA . LEU A 1 212 ? 2.994 22.688 28.047 1 88.62 212 LEU A CA 1
ATOM 1708 C C . LEU A 1 212 ? 4.395 23.234 28.312 1 88.62 212 LEU A C 1
ATOM 1710 O O . LEU A 1 212 ? 4.652 23.797 29.375 1 88.62 212 LEU A O 1
ATOM 1714 N N . ASP A 1 213 ? 5.219 23.047 27.344 1 85 213 ASP A N 1
ATOM 1715 C CA . ASP A 1 213 ? 6.582 23.562 27.453 1 85 213 ASP A CA 1
ATOM 1716 C C . ASP A 1 213 ? 6.586 25.078 27.578 1 85 213 ASP A C 1
ATOM 1718 O O . ASP A 1 213 ? 7.312 25.641 28.391 1 85 213 ASP A O 1
ATOM 1722 N N . ASN A 1 214 ? 5.793 25.656 26.828 1 85.38 214 ASN A N 1
ATOM 1723 C CA . ASN A 1 214 ? 5.676 27.109 26.875 1 85.38 214 ASN A CA 1
ATOM 1724 C C . ASN A 1 214 ? 5.109 27.578 28.203 1 85.38 214 ASN A C 1
ATOM 1726 O O . ASN A 1 214 ? 5.598 28.547 28.781 1 85.38 214 ASN A O 1
ATOM 1730 N N . TRP A 1 215 ? 4.129 26.875 28.688 1 85.31 215 TRP A N 1
ATOM 1731 C CA . TRP A 1 215 ? 3.539 27.203 29.984 1 85.31 215 TRP A CA 1
ATOM 1732 C C . TRP A 1 215 ? 4.562 27.062 31.109 1 85.31 215 TRP A C 1
ATOM 1734 O O . TRP A 1 215 ? 4.617 27.891 32.031 1 85.31 215 TRP A O 1
ATOM 1744 N N . SER A 1 216 ? 5.34 26.047 30.922 1 84.56 216 SER A N 1
ATOM 1745 C CA . SER A 1 216 ? 6.348 25.781 31.938 1 84.56 216 SER A CA 1
ATOM 1746 C C . SER A 1 216 ? 7.418 26.875 31.969 1 84.56 216 SER A C 1
ATOM 1748 O O . SER A 1 216 ? 7.859 27.281 33.031 1 84.56 216 SER A O 1
ATOM 1750 N N . LYS A 1 217 ? 7.738 27.281 30.859 1 83.94 217 LYS A N 1
ATOM 1751 C CA . LYS A 1 217 ? 8.727 28.344 30.766 1 83.94 217 LYS A CA 1
ATOM 1752 C C . LYS A 1 217 ? 8.188 29.641 31.359 1 83.94 217 LYS A C 1
ATOM 1754 O O . LYS A 1 217 ? 8.898 30.328 32.094 1 83.94 217 LYS A O 1
ATOM 1759 N N . GLN A 1 218 ? 7.035 29.828 31.172 1 80.81 218 GLN A N 1
ATOM 1760 C CA . GLN A 1 218 ? 6.402 31.047 31.688 1 80.81 218 GLN A CA 1
ATOM 1761 C C . GLN A 1 218 ? 6.258 30.984 33.219 1 80.81 218 GLN A C 1
ATOM 1763 O O . GLN A 1 218 ? 6.445 31.984 33.906 1 80.81 218 GLN A O 1
ATOM 1768 N N . ALA A 1 219 ? 5.996 29.844 33.656 1 79.56 219 ALA A N 1
ATOM 1769 C CA . ALA A 1 219 ? 5.82 29.656 35.094 1 79.56 219 ALA A CA 1
ATOM 1770 C C . ALA A 1 219 ? 7.145 29.828 35.844 1 79.56 219 ALA A C 1
ATOM 1772 O O . ALA A 1 219 ? 7.18 30.344 36.969 1 79.56 219 ALA A O 1
ATOM 1773 N N . LYS A 1 220 ? 8.195 29.516 35.188 1 81.31 220 LYS A N 1
ATOM 1774 C CA . LYS A 1 220 ? 9.508 29.625 35.812 1 81.31 220 LYS A CA 1
ATOM 1775 C C . LYS A 1 220 ? 10.023 31.047 35.781 1 81.31 220 LYS A C 1
ATOM 1777 O O . LYS A 1 220 ? 10.766 31.469 36.688 1 81.31 220 LYS A O 1
ATOM 1782 N N . GLU A 1 221 ? 9.531 31.75 34.812 1 71.5 221 GLU A N 1
ATOM 1783 C CA . GLU A 1 221 ? 9.977 33.156 34.688 1 71.5 221 GLU A CA 1
ATOM 1784 C C . GLU A 1 221 ? 9.227 34.031 35.656 1 71.5 221 GLU A C 1
ATOM 1786 O O . GLU A 1 221 ? 9.75 35.062 36.094 1 71.5 221 GLU A O 1
ATOM 1791 N N . ASN A 1 222 ? 8.086 33.688 35.969 1 63.16 222 ASN A N 1
ATOM 1792 C CA . ASN A 1 222 ? 7.27 34.5 36.875 1 63.16 222 ASN A CA 1
ATOM 1793 C C . ASN A 1 222 ? 7.527 34.125 38.344 1 63.16 222 ASN A C 1
ATOM 1795 O O . ASN A 1 222 ? 6.852 34.656 39.25 1 63.16 222 ASN A O 1
ATOM 1799 N N . GLU A 1 223 ? 8.406 33.25 38.656 1 59.19 223 GLU A N 1
ATOM 1800 C CA . GLU A 1 223 ? 8.875 33.031 40.031 1 59.19 223 GLU A CA 1
ATOM 1801 C C . GLU A 1 223 ? 9.977 34.031 40.375 1 59.19 223 GLU A C 1
ATOM 1803 O O . GLU A 1 223 ? 10.766 34.438 39.531 1 59.19 223 GLU A O 1
ATOM 1808 N N . MET B 1 1 ? -27.734 -31.5 -1.993 1 37.06 1 MET B N 1
ATOM 1809 C CA . MET B 1 1 ? -26.469 -31.562 -2.73 1 37.06 1 MET B CA 1
ATOM 1810 C C . MET B 1 1 ? -25.781 -30.203 -2.738 1 37.06 1 MET B C 1
ATOM 1812 O O . MET B 1 1 ? -26.328 -29.234 -3.238 1 37.06 1 MET B O 1
ATOM 1816 N N . THR B 1 2 ? -25.172 -29.672 -1.769 1 51.69 2 THR B N 1
ATOM 1817 C CA . THR B 1 2 ? -24.859 -28.266 -1.557 1 51.69 2 THR B CA 1
ATOM 1818 C C . THR B 1 2 ? -24.062 -27.703 -2.74 1 51.69 2 THR B C 1
ATOM 1820 O O . THR B 1 2 ? -23.047 -28.266 -3.131 1 51.69 2 THR B O 1
ATOM 1823 N N . GLN B 1 3 ? -24.766 -27.328 -3.76 1 65.94 3 GLN B N 1
ATOM 1824 C CA . GLN B 1 3 ? -24.25 -26.875 -5.043 1 65.94 3 GLN B CA 1
ATOM 1825 C C . GLN B 1 3 ? -22.984 -26.031 -4.859 1 65.94 3 GLN B C 1
ATOM 1827 O O . GLN B 1 3 ? -22.938 -25.156 -3.996 1 65.94 3 GLN B O 1
ATOM 1832 N N . GLU B 1 4 ? -21.844 -26.547 -5.449 1 88.19 4 GLU B N 1
ATOM 1833 C CA . GLU B 1 4 ? -20.562 -25.844 -5.398 1 88.19 4 GLU B CA 1
ATOM 1834 C C . GLU B 1 4 ? -20.688 -24.438 -5.98 1 88.19 4 GLU B C 1
ATOM 1836 O O . GLU B 1 4 ? -21.234 -24.25 -7.07 1 88.19 4 GLU B O 1
ATOM 1841 N N . MET B 1 5 ? -20.453 -23.375 -5.25 1 94.69 5 MET B N 1
ATOM 1842 C CA . MET B 1 5 ? -20.516 -21.984 -5.66 1 94.69 5 MET B CA 1
ATOM 1843 C C . MET B 1 5 ? -19.578 -21.703 -6.82 1 94.69 5 MET B C 1
ATOM 1845 O O . MET B 1 5 ? -18.453 -22.234 -6.852 1 94.69 5 MET B O 1
ATOM 1849 N N . ASN B 1 6 ? -20.125 -21.031 -7.812 1 97.19 6 ASN B N 1
ATOM 1850 C CA . ASN B 1 6 ? -19.219 -20.547 -8.844 1 97.19 6 ASN B CA 1
ATOM 1851 C C . ASN B 1 6 ? -18.422 -19.328 -8.367 1 97.19 6 ASN B C 1
ATOM 1853 O O . ASN B 1 6 ? -18.609 -18.859 -7.246 1 97.19 6 ASN B O 1
ATOM 1857 N N . LEU B 1 7 ? -17.5 -18.922 -9.242 1 98 7 LEU B N 1
ATOM 1858 C CA . LEU B 1 7 ? -16.578 -17.875 -8.867 1 98 7 LEU B CA 1
ATOM 1859 C C . LEU B 1 7 ? -17.328 -16.625 -8.383 1 98 7 LEU B C 1
ATOM 1861 O O . LEU B 1 7 ? -17.016 -16.094 -7.316 1 98 7 LEU B O 1
ATOM 1865 N N . PHE B 1 8 ? -18.312 -16.219 -9.125 1 98.25 8 PHE B N 1
ATOM 1866 C CA . PHE B 1 8 ? -19 -14.969 -8.836 1 98.25 8 PHE B CA 1
ATOM 1867 C C . PHE B 1 8 ? -19.875 -15.109 -7.586 1 98.25 8 PHE B C 1
ATOM 1869 O O . PHE B 1 8 ? -20.031 -14.148 -6.832 1 98.25 8 PHE B O 1
ATOM 1876 N N . GLN B 1 9 ? -20.375 -16.219 -7.34 1 97.81 9 GLN B N 1
ATOM 1877 C CA . GLN B 1 9 ? -21.094 -16.484 -6.098 1 97.81 9 GLN B CA 1
ATOM 1878 C C . GLN B 1 9 ? -20.172 -16.406 -4.895 1 97.81 9 GLN B C 1
ATOM 1880 O O . GLN B 1 9 ? -20.531 -15.867 -3.85 1 97.81 9 GLN B O 1
ATOM 1885 N N . LYS B 1 10 ? -18.969 -16.938 -5.059 1 97.56 10 LYS B N 1
ATOM 1886 C CA . LYS B 1 10 ? -17.969 -16.859 -3.996 1 97.56 10 LYS B CA 1
ATOM 1887 C C . LYS B 1 10 ? -17.594 -15.422 -3.695 1 97.56 10 LYS B C 1
ATOM 1889 O O . LYS B 1 10 ? -17.5 -15.023 -2.531 1 97.56 10 LYS B O 1
ATOM 1894 N N . ILE B 1 11 ? -17.422 -14.625 -4.762 1 97.62 11 ILE B N 1
ATOM 1895 C CA . ILE B 1 11 ? -17.078 -13.211 -4.598 1 97.62 11 ILE B CA 1
ATOM 1896 C C . ILE B 1 11 ? -18.234 -12.484 -3.896 1 97.62 11 ILE B C 1
ATOM 1898 O O . ILE B 1 11 ? -18 -11.672 -3.002 1 97.62 11 ILE B O 1
ATOM 1902 N N . ALA B 1 12 ? -19.453 -12.805 -4.273 1 96.75 12 ALA B N 1
ATOM 1903 C CA . ALA B 1 12 ? -20.625 -12.195 -3.652 1 96.75 12 ALA B CA 1
ATOM 1904 C C . ALA B 1 12 ? -20.703 -12.531 -2.166 1 96.75 12 ALA B C 1
ATOM 1906 O O . ALA B 1 12 ? -21.078 -11.688 -1.348 1 96.75 12 ALA B O 1
ATOM 1907 N N . ASP B 1 13 ? -20.375 -13.664 -1.811 1 95.75 13 ASP B N 1
ATOM 1908 C CA . ASP B 1 13 ? -20.359 -14.094 -0.415 1 95.75 13 ASP B CA 1
ATOM 1909 C C . ASP B 1 13 ? -19.328 -13.312 0.389 1 95.75 13 ASP B C 1
ATOM 1911 O O . ASP B 1 13 ? -19.578 -12.914 1.528 1 95.75 13 ASP B O 1
ATOM 1915 N N . VAL B 1 14 ? -18.156 -13.133 -0.201 1 95.06 14 VAL B N 1
ATOM 1916 C CA . VAL B 1 14 ? -17.125 -12.32 0.436 1 95.06 14 VAL B CA 1
ATOM 1917 C C . VAL B 1 14 ? -17.641 -10.898 0.649 1 95.06 14 VAL B C 1
ATOM 1919 O O . VAL B 1 14 ? -17.5 -10.336 1.739 1 95.06 14 VAL B O 1
ATOM 1922 N N . LYS B 1 15 ? -18.25 -10.375 -0.36 1 93.5 15 LYS B N 1
ATOM 1923 C CA . LYS B 1 15 ? -18.781 -9.016 -0.294 1 93.5 15 LYS B CA 1
ATOM 1924 C C . LYS B 1 15 ? -19.828 -8.891 0.796 1 93.5 15 LYS B C 1
ATOM 1926 O O . LYS B 1 15 ? -19.906 -7.867 1.483 1 93.5 15 LYS B O 1
ATOM 1931 N N . ALA B 1 16 ? -20.625 -9.812 0.968 1 90.69 16 ALA B N 1
ATOM 1932 C CA . ALA B 1 16 ? -21.734 -9.797 1.932 1 90.69 16 ALA B CA 1
ATOM 1933 C C . ALA B 1 16 ? -21.203 -9.742 3.363 1 90.69 16 ALA B C 1
ATOM 1935 O O . ALA B 1 16 ? -21.922 -9.328 4.277 1 90.69 16 ALA B O 1
ATOM 1936 N N . ASN B 1 17 ? -19.984 -10.094 3.533 1 80.25 17 ASN B N 1
ATOM 1937 C CA . ASN B 1 17 ? -19.406 -10.156 4.871 1 80.25 17 ASN B CA 1
ATOM 1938 C C . ASN B 1 17 ? -18.641 -8.883 5.211 1 80.25 17 ASN B C 1
ATOM 1940 O O . ASN B 1 17 ? -18.016 -8.797 6.266 1 80.25 17 ASN B O 1
ATOM 1944 N N . ILE B 1 18 ? -18.562 -7.996 4.316 1 78.25 18 ILE B N 1
ATOM 1945 C CA . ILE B 1 18 ? -17.875 -6.738 4.57 1 78.25 18 ILE B CA 1
ATOM 1946 C C . ILE B 1 18 ? -18.781 -5.797 5.352 1 78.25 18 ILE B C 1
ATOM 1948 O O . ILE B 1 18 ? -19.781 -5.297 4.812 1 78.25 18 ILE B O 1
ATOM 1952 N N . ASP B 1 19 ? -19.203 -6.039 6.535 1 65.44 19 ASP B N 1
ATOM 1953 C CA . ASP B 1 19 ? -20.047 -5.203 7.391 1 65.44 19 ASP B CA 1
ATOM 1954 C C . ASP B 1 19 ? -19.234 -4.066 8.016 1 65.44 19 ASP B C 1
ATOM 1956 O O . ASP B 1 19 ? -18.031 -4.211 8.242 1 65.44 19 ASP B O 1
ATOM 1960 N N . GLY B 1 20 ? -19.922 -2.658 8.109 1 62.66 20 GLY B N 1
ATOM 1961 C CA . GLY B 1 20 ? -19.406 -1.709 9.086 1 62.66 20 GLY B CA 1
ATOM 1962 C C . GLY B 1 20 ? -18.719 -0.517 8.453 1 62.66 20 GLY B C 1
ATOM 1963 O O . GLY B 1 20 ? -18.453 0.484 9.125 1 62.66 20 GLY B O 1
ATOM 1964 N N . PHE B 1 21 ? -18.094 -0.803 7.23 1 61.69 21 PHE B N 1
ATOM 1965 C CA . PHE B 1 21 ? -17.422 0.409 6.773 1 61.69 21 PHE B CA 1
ATOM 1966 C C . PHE B 1 21 ? -18.438 1.485 6.41 1 61.69 21 PHE B C 1
ATOM 1968 O O . PHE B 1 21 ? -18.094 2.666 6.316 1 61.69 21 PHE B O 1
ATOM 1975 N N . THR B 1 22 ? -19.688 1.145 6.238 1 53.28 22 THR B N 1
ATOM 1976 C CA . THR B 1 22 ? -20.688 2.086 5.77 1 53.28 22 THR B CA 1
ATOM 1977 C C . THR B 1 22 ? -21.469 2.68 6.941 1 53.28 22 THR B C 1
ATOM 1979 O O . THR B 1 22 ? -22.188 3.668 6.781 1 53.28 22 THR B O 1
ATOM 1982 N N . LYS B 1 23 ? -21.547 1.953 7.938 1 46.97 23 LYS B N 1
ATOM 1983 C CA . LYS B 1 23 ? -22.641 2.33 8.836 1 46.97 23 LYS B CA 1
ATOM 1984 C C . LYS B 1 23 ? -22.453 3.746 9.367 1 46.97 23 LYS B C 1
ATOM 1986 O O . LYS B 1 23 ? -23.219 4.207 10.211 1 46.97 23 LYS B O 1
ATOM 1991 N N . ASP B 1 24 ? -21.344 4.367 9.547 1 43.81 24 ASP B N 1
ATOM 1992 C CA . ASP B 1 24 ? -21.547 5.336 10.617 1 43.81 24 ASP B CA 1
ATOM 1993 C C . ASP B 1 24 ? -22.562 6.395 10.211 1 43.81 24 ASP B C 1
ATOM 1995 O O . ASP B 1 24 ? -22.266 7.27 9.391 1 43.81 24 ASP B O 1
ATOM 1999 N N . THR B 1 25 ? -23.797 6.078 10.117 1 37.78 25 THR B N 1
ATOM 2000 C CA . THR B 1 25 ? -24.922 6.988 9.898 1 37.78 25 THR B CA 1
ATOM 2001 C C . THR B 1 25 ? -24.656 8.336 10.562 1 37.78 25 THR B C 1
ATOM 2003 O O . THR B 1 25 ? -25.156 9.367 10.109 1 37.78 25 THR B O 1
ATOM 2006 N N . LYS B 1 26 ? -24.547 8.328 11.953 1 43.22 26 LYS B N 1
ATOM 2007 C CA . LYS B 1 26 ? -24.953 9.617 12.492 1 43.22 26 LYS B CA 1
ATOM 2008 C C . LYS B 1 26 ? -24.094 10.75 11.938 1 43.22 26 LYS B C 1
ATOM 2010 O O . LYS B 1 26 ? -24.562 11.875 11.789 1 43.22 26 LYS B O 1
ATOM 2015 N N . GLY B 1 27 ? -22.656 10.836 12.32 1 39.34 27 GLY B N 1
ATOM 2016 C CA . GLY B 1 27 ? -21.859 12.023 12.047 1 39.34 27 GLY B CA 1
ATOM 2017 C C . GLY B 1 27 ? -21.031 11.914 10.781 1 39.34 27 GLY B C 1
ATOM 2018 O O . GLY B 1 27 ? -20.844 10.82 10.25 1 39.34 27 GLY B O 1
ATOM 2019 N N . TYR B 1 28 ? -21.031 13.047 9.898 1 42.06 28 TYR B N 1
ATOM 2020 C CA . TYR B 1 28 ? -20.234 13.43 8.734 1 42.06 28 TYR B CA 1
ATOM 2021 C C . TYR B 1 28 ? -18.797 12.945 8.875 1 42.06 28 TYR B C 1
ATOM 2023 O O . TYR B 1 28 ? -17.906 13.453 8.203 1 42.06 28 TYR B O 1
ATOM 2031 N N . ASN B 1 29 ? -18.5 12.273 9.898 1 46.88 29 ASN B N 1
ATOM 2032 C CA . ASN B 1 29 ? -17.094 11.891 10.039 1 46.88 29 ASN B CA 1
ATOM 2033 C C . ASN B 1 29 ? -16.719 10.75 9.102 1 46.88 29 ASN B C 1
ATOM 2035 O O . ASN B 1 29 ? -17.125 9.609 9.32 1 46.88 29 ASN B O 1
ATOM 2039 N N . TYR B 1 30 ? -16.547 11.094 7.906 1 53.28 30 TYR B N 1
ATOM 2040 C CA . TYR B 1 30 ? -16 10.094 6.996 1 53.28 30 TYR B CA 1
ATOM 2041 C C . TYR B 1 30 ? -14.727 9.484 7.559 1 53.28 30 TYR B C 1
ATOM 2043 O O . TYR B 1 30 ? -13.812 10.203 7.969 1 53.28 30 TYR B O 1
ATOM 2051 N N . SER B 1 31 ? -14.914 8.258 7.969 1 60.78 31 SER B N 1
ATOM 2052 C CA . SER B 1 31 ? -13.742 7.582 8.516 1 60.78 31 SER B CA 1
ATOM 2053 C C . SER B 1 31 ? -12.867 7.012 7.398 1 60.78 31 SER B C 1
ATOM 2055 O O . SER B 1 31 ? -13.375 6.582 6.363 1 60.78 31 SER B O 1
ATOM 2057 N N . TYR B 1 32 ? -11.641 7.211 7.484 1 69.12 32 TYR B N 1
ATOM 2058 C CA . TYR B 1 32 ? -10.641 6.617 6.605 1 69.12 32 TYR B CA 1
ATOM 2059 C C . TYR B 1 32 ? -10.641 5.098 6.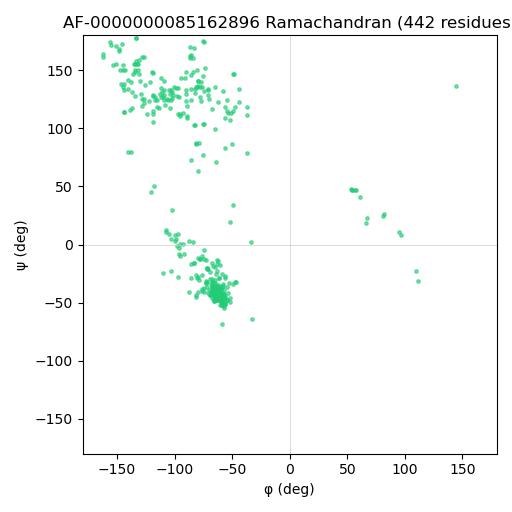734 1 69.12 32 TYR B C 1
ATOM 2061 O O . TYR B 1 32 ? -10.648 4.559 7.844 1 69.12 32 TYR B O 1
ATOM 2069 N N . VAL B 1 33 ? -10.859 4.48 5.582 1 75.44 33 VAL B N 1
ATOM 2070 C CA . VAL B 1 33 ? -10.742 3.027 5.527 1 75.44 33 VAL B CA 1
ATOM 2071 C C . VAL B 1 33 ? -9.43 2.639 4.848 1 75.44 33 VAL B C 1
ATOM 2073 O O . VAL B 1 33 ? -9.195 2.99 3.689 1 75.44 33 VAL B O 1
ATOM 2076 N N . SER B 1 34 ? -8.539 1.96 5.57 1 79.12 34 SER B N 1
ATOM 2077 C CA . SER B 1 34 ? -7.254 1.527 5.031 1 79.12 34 SER B CA 1
ATOM 2078 C C . SER B 1 34 ? -7.391 0.214 4.27 1 79.12 34 SER B C 1
ATOM 2080 O O . SER B 1 34 ? -8.367 -0.513 4.441 1 79.12 34 SER B O 1
ATOM 2082 N N . GLY B 1 35 ? -6.422 -0.068 3.416 1 83.12 35 GLY B N 1
ATOM 2083 C CA . GLY B 1 35 ? -6.355 -1.356 2.744 1 83.12 35 GLY B CA 1
ATOM 2084 C C . GLY B 1 35 ? -6.305 -2.527 3.705 1 83.12 35 GLY B C 1
ATOM 2085 O O . GLY B 1 35 ? -6.934 -3.561 3.469 1 83.12 35 GLY B O 1
ATOM 2086 N N . SER B 1 36 ? -5.582 -2.328 4.75 1 83.19 36 SER B N 1
ATOM 2087 C CA . SER B 1 36 ? -5.445 -3.363 5.77 1 83.19 36 SER B CA 1
ATOM 2088 C C . SER B 1 36 ? -6.801 -3.727 6.367 1 83.19 36 SER B C 1
ATOM 2090 O O . SER B 1 36 ? -7.082 -4.902 6.613 1 83.19 36 SER B O 1
ATOM 2092 N N . GLN B 1 37 ? -7.617 -2.758 6.645 1 81.38 37 GLN B N 1
ATOM 2093 C CA . GLN B 1 37 ? -8.938 -3 7.223 1 81.38 37 GLN B CA 1
ATOM 2094 C C . GLN B 1 37 ? -9.805 -3.834 6.285 1 81.38 37 GLN B C 1
ATOM 2096 O O . GLN B 1 37 ? -10.477 -4.77 6.719 1 81.38 37 GLN B O 1
ATOM 2101 N N . VAL B 1 38 ? -9.758 -3.457 5.059 1 86.88 38 VAL B N 1
ATOM 2102 C CA . VAL B 1 38 ? -10.57 -4.176 4.078 1 86.88 38 VAL B CA 1
ATOM 2103 C C . VAL B 1 38 ? -10.062 -5.605 3.934 1 86.88 38 VAL B C 1
ATOM 2105 O O . VAL B 1 38 ? -10.844 -6.559 3.992 1 86.88 38 VAL B O 1
ATOM 2108 N N . LEU B 1 39 ? -8.758 -5.773 3.76 1 88.5 39 LEU B N 1
ATOM 2109 C CA . LEU B 1 39 ? -8.164 -7.09 3.566 1 88.5 39 LEU B CA 1
ATOM 2110 C C . LEU B 1 39 ? -8.406 -7.984 4.777 1 88.5 39 LEU B C 1
ATOM 2112 O O . LEU B 1 39 ? -8.656 -9.18 4.629 1 88.5 39 LEU B O 1
ATOM 2116 N N . HIS B 1 40 ? -8.344 -7.449 5.922 1 84.62 40 HIS B N 1
ATOM 2117 C CA . HIS B 1 40 ? -8.609 -8.203 7.141 1 84.62 40 HIS B CA 1
ATOM 2118 C C . HIS B 1 40 ? -10.055 -8.695 7.184 1 84.62 40 HIS B C 1
ATOM 2120 O O . HIS B 1 40 ? -10.312 -9.836 7.555 1 84.62 40 HIS B O 1
ATOM 2126 N N . ARG B 1 41 ? -10.852 -7.855 6.816 1 85.19 41 ARG B N 1
ATOM 2127 C CA . ARG B 1 41 ? -12.281 -8.156 6.895 1 85.19 41 ARG B CA 1
ATOM 2128 C C . ARG B 1 41 ? -12.664 -9.266 5.922 1 85.19 41 ARG B C 1
ATOM 2130 O O . ARG B 1 41 ? -13.523 -10.094 6.227 1 85.19 41 ARG B O 1
ATOM 2137 N N . ILE B 1 42 ? -12.031 -9.281 4.82 1 90.5 42 ILE B N 1
ATOM 2138 C CA . ILE B 1 42 ? -12.492 -10.211 3.799 1 90.5 42 ILE B CA 1
ATOM 2139 C C . ILE B 1 42 ? -11.672 -11.5 3.875 1 90.5 42 ILE B C 1
ATOM 2141 O O . ILE B 1 42 ? -12.031 -12.508 3.262 1 90.5 42 ILE B O 1
ATOM 2145 N N . ARG B 1 43 ? -10.672 -11.562 4.574 1 89.25 43 ARG B N 1
ATOM 2146 C CA . ARG B 1 43 ? -9.703 -12.648 4.57 1 89.25 43 ARG B CA 1
ATOM 2147 C C . ARG B 1 43 ? -10.375 -13.984 4.875 1 89.25 43 ARG B C 1
ATOM 2149 O O . ARG B 1 43 ? -10.195 -14.953 4.141 1 89.25 43 ARG B O 1
ATOM 2156 N N . ASN B 1 44 ? -11.109 -14.109 5.984 1 89.88 44 ASN B N 1
ATOM 2157 C CA . ASN B 1 44 ? -11.703 -15.367 6.422 1 89.88 44 ASN B CA 1
ATOM 2158 C C . ASN B 1 44 ? -12.648 -15.938 5.375 1 89.88 44 ASN B C 1
ATOM 2160 O O . ASN B 1 44 ? -12.625 -17.141 5.09 1 89.88 44 ASN B O 1
ATOM 2164 N N . LYS B 1 45 ? -13.43 -15.062 4.871 1 92.94 45 LYS B N 1
ATOM 2165 C CA . LYS B 1 45 ? -14.383 -15.539 3.875 1 92.94 45 LYS B CA 1
ATOM 2166 C C . LYS B 1 45 ? -13.672 -15.984 2.6 1 92.94 45 LYS B C 1
ATOM 2168 O O . LYS B 1 45 ? -14.109 -16.922 1.937 1 92.94 45 LYS B O 1
ATOM 2173 N N . MET B 1 46 ? -12.594 -15.336 2.188 1 94.75 46 MET B N 1
ATOM 2174 C CA . MET B 1 46 ? -11.805 -15.766 1.04 1 94.75 46 MET B CA 1
ATOM 2175 C C . MET B 1 46 ? -11.227 -17.156 1.268 1 94.75 46 MET B C 1
ATOM 2177 O O . MET B 1 46 ? -11.227 -17.984 0.358 1 94.75 46 MET B O 1
ATOM 2181 N N . ILE B 1 47 ? -10.758 -17.391 2.484 1 92.88 47 ILE B N 1
ATOM 2182 C CA . ILE B 1 47 ? -10.195 -18.688 2.842 1 92.88 47 ILE B CA 1
ATOM 2183 C C . ILE B 1 47 ? -11.289 -19.75 2.793 1 92.88 47 ILE B C 1
ATOM 2185 O O . ILE B 1 47 ? -11.102 -20.812 2.189 1 92.88 47 ILE B O 1
ATOM 2189 N N . GLU B 1 48 ? -12.453 -19.469 3.387 1 94.5 48 GLU B N 1
ATOM 2190 C CA . GLU B 1 48 ? -13.578 -20.406 3.422 1 94.5 48 GLU B CA 1
ATOM 2191 C C . GLU B 1 48 ? -14.016 -20.797 2.014 1 94.5 48 GLU B C 1
ATOM 2193 O O . GLU B 1 48 ? -14.391 -21.938 1.771 1 94.5 48 GLU B O 1
ATOM 2198 N N . ASN B 1 49 ? -13.898 -19.859 1.154 1 95.88 49 ASN B N 1
ATOM 2199 C CA . ASN B 1 49 ? -14.383 -20.078 -0.206 1 95.88 49 ASN B CA 1
ATOM 2200 C C . ASN B 1 49 ? -13.258 -20.531 -1.132 1 95.88 49 ASN B C 1
ATOM 2202 O O . ASN B 1 49 ? -13.469 -20.688 -2.334 1 95.88 49 ASN B O 1
ATOM 2206 N N . ASN B 1 50 ? -12.023 -20.672 -0.628 1 96.69 50 ASN B N 1
ATOM 2207 C CA . ASN B 1 50 ? -10.859 -21.016 -1.438 1 96.69 50 ASN B CA 1
ATOM 2208 C C . ASN B 1 50 ? -10.695 -20.062 -2.621 1 96.69 50 ASN B C 1
ATOM 2210 O O . ASN B 1 50 ? -10.539 -20.5 -3.762 1 96.69 50 ASN B O 1
ATOM 2214 N N . LEU B 1 51 ? -10.797 -18.812 -2.316 1 97.25 51 LEU B N 1
ATOM 2215 C CA . LEU B 1 51 ? -10.75 -17.734 -3.307 1 97.25 51 LEU B CA 1
ATOM 2216 C C . LEU B 1 51 ? -9.406 -17.031 -3.279 1 97.25 51 LEU B C 1
ATOM 2218 O O . LEU B 1 51 ? -8.883 -16.719 -2.205 1 97.25 51 LEU B O 1
ATOM 2222 N N . LEU B 1 52 ? -8.812 -16.891 -4.469 1 97.81 52 LEU B N 1
ATOM 2223 C CA . LEU B 1 52 ? -7.551 -16.156 -4.602 1 97.81 52 LEU B CA 1
ATOM 2224 C C . LEU B 1 52 ? -7.758 -14.836 -5.32 1 97.81 52 LEU B C 1
ATOM 2226 O O . LEU B 1 52 ? -8.578 -14.742 -6.238 1 97.81 52 LEU B O 1
ATOM 2230 N N . LEU B 1 53 ? -7.117 -13.828 -4.898 1 97.81 53 LEU B N 1
ATOM 2231 C CA . LEU B 1 53 ? -6.992 -12.539 -5.566 1 97.81 53 LEU B CA 1
ATOM 2232 C C . LEU B 1 53 ? -5.531 -12.227 -5.879 1 97.81 53 LEU B C 1
ATOM 2234 O O . LEU B 1 53 ? -4.77 -11.844 -4.992 1 97.81 53 LEU B O 1
ATOM 2238 N N . VAL B 1 54 ? -5.148 -12.344 -7.16 1 97.69 54 VAL B N 1
ATOM 2239 C CA . VAL B 1 54 ? -3.748 -12.336 -7.566 1 97.69 54 VAL B CA 1
ATOM 2240 C C . VAL B 1 54 ? -3.434 -11.055 -8.328 1 97.69 54 VAL B C 1
ATOM 2242 O O . VAL B 1 54 ? -4.172 -10.664 -9.234 1 97.69 54 VAL B O 1
ATOM 2245 N N . PRO B 1 55 ? -2.355 -10.383 -7.969 1 97.19 55 PRO B N 1
ATOM 2246 C CA . PRO B 1 55 ? -1.944 -9.172 -8.688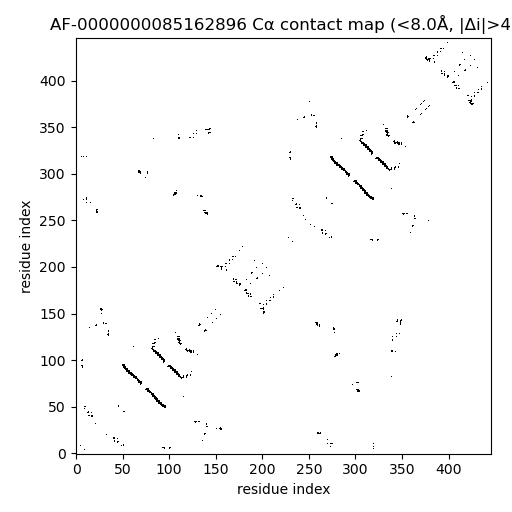 1 97.19 55 PRO B CA 1
ATOM 2247 C C . PRO B 1 55 ? -1.006 -9.469 -9.852 1 97.19 55 PRO B C 1
ATOM 2249 O O . PRO B 1 55 ? -0.241 -10.438 -9.805 1 97.19 55 PRO B O 1
ATOM 2252 N N . LYS B 1 56 ? -1.062 -8.68 -10.891 1 97.56 56 LYS B N 1
ATOM 2253 C CA . LYS B 1 56 ? -0.047 -8.617 -11.945 1 97.56 56 LYS B CA 1
ATOM 2254 C C . LYS B 1 56 ? 0.064 -7.199 -12.508 1 97.56 56 LYS B C 1
ATOM 2256 O O . LYS B 1 56 ? -0.899 -6.43 -12.461 1 97.56 56 LYS B O 1
ATOM 2261 N N . THR B 1 57 ? 1.224 -6.879 -12.945 1 98.25 57 THR B N 1
ATOM 2262 C CA . THR B 1 57 ? 1.407 -5.551 -13.523 1 98.25 57 THR B CA 1
ATOM 2263 C C . THR B 1 57 ? 1.825 -5.648 -14.984 1 98.25 57 THR B C 1
ATOM 2265 O O . THR B 1 57 ? 2.463 -6.621 -15.391 1 98.25 57 THR B O 1
ATOM 2268 N N . SER B 1 58 ? 1.378 -4.66 -15.758 1 97.62 58 SER B N 1
ATOM 2269 C CA . SER B 1 58 ? 1.76 -4.52 -17.156 1 97.62 58 SER B CA 1
ATOM 2270 C C . SER B 1 58 ? 1.805 -3.053 -17.578 1 97.62 58 SER B C 1
ATOM 2272 O O . SER B 1 58 ? 1.386 -2.174 -16.812 1 97.62 58 SER B O 1
ATOM 2274 N N . GLU B 1 59 ? 2.373 -2.838 -18.766 1 97.62 59 GLU B N 1
ATOM 2275 C CA . GLU B 1 59 ? 2.48 -1.501 -19.344 1 97.62 59 GLU B CA 1
ATOM 2276 C C . GLU B 1 59 ? 3.154 -0.535 -18.375 1 97.62 59 GLU B C 1
ATOM 2278 O O . GLU B 1 59 ? 2.654 0.568 -18.141 1 97.62 59 GLU B O 1
ATOM 2283 N N . GLU B 1 60 ? 4.211 -0.985 -17.828 1 97.5 60 GLU B N 1
ATOM 2284 C CA . GLU B 1 60 ? 4.93 -0.234 -16.812 1 97.5 60 GLU B CA 1
ATOM 2285 C C . GLU B 1 60 ? 5.812 0.844 -17.438 1 97.5 60 GLU B C 1
ATOM 2287 O O . GLU B 1 60 ? 6.41 0.63 -18.484 1 97.5 60 GLU B O 1
ATOM 2292 N N . ASN B 1 61 ? 5.793 1.953 -16.734 1 96.12 61 ASN B N 1
ATOM 2293 C CA . ASN B 1 61 ? 6.633 3.072 -17.141 1 96.12 61 ASN B CA 1
ATOM 2294 C C . ASN B 1 61 ? 6.992 3.973 -15.969 1 96.12 61 ASN B C 1
ATOM 2296 O O . ASN B 1 61 ? 6.309 3.959 -14.945 1 96.12 61 ASN B O 1
ATOM 2300 N N . TYR B 1 62 ? 8.125 4.656 -16.125 1 96.94 62 TYR B N 1
ATOM 2301 C CA . TYR B 1 62 ? 8.453 5.711 -15.172 1 96.94 62 TYR B CA 1
ATOM 2302 C C . TYR B 1 62 ? 8.891 6.98 -15.898 1 96.94 62 TYR B C 1
ATOM 2304 O O . TYR B 1 62 ? 9.305 6.93 -17.062 1 96.94 62 TYR B O 1
ATOM 2312 N N . LYS B 1 63 ? 8.719 8.133 -15.219 1 97.5 63 LYS B N 1
ATOM 2313 C CA . LYS B 1 63 ? 9.141 9.438 -15.727 1 97.5 63 LYS B CA 1
ATOM 2314 C C . LYS B 1 63 ? 9.812 10.266 -14.633 1 97.5 63 LYS B C 1
ATOM 2316 O O . LYS B 1 63 ? 9.328 10.312 -13.5 1 97.5 63 LYS B O 1
ATOM 2321 N N . GLN B 1 64 ? 10.977 10.812 -15 1 97.19 64 GLN B N 1
ATOM 2322 C CA . GLN B 1 64 ? 11.586 11.797 -14.117 1 97.19 64 GLN B CA 1
ATOM 2323 C C . GLN B 1 64 ? 10.961 13.172 -14.312 1 97.19 64 GLN B C 1
ATOM 2325 O O . GLN B 1 64 ? 10.758 13.617 -15.445 1 97.19 64 GLN B O 1
ATOM 2330 N N . ILE B 1 65 ? 10.664 13.844 -13.211 1 97.06 65 ILE B N 1
ATOM 2331 C CA . ILE B 1 65 ? 10.078 15.172 -13.281 1 97.06 65 ILE B CA 1
ATOM 2332 C C . ILE B 1 65 ? 10.828 16.125 -12.344 1 97.06 65 ILE B C 1
ATOM 2334 O O . ILE B 1 65 ? 11.461 15.672 -11.383 1 97.06 65 ILE B O 1
ATOM 2338 N N . ASP B 1 66 ? 10.75 17.406 -12.664 1 95.88 66 ASP B N 1
ATOM 2339 C CA . ASP B 1 66 ? 11.203 18.453 -11.758 1 95.88 66 ASP B CA 1
ATOM 2340 C C . ASP B 1 66 ? 10.039 19.047 -10.969 1 95.88 66 ASP B C 1
ATOM 2342 O O . ASP B 1 66 ? 9 19.391 -11.539 1 95.88 66 ASP B O 1
ATOM 2346 N N . VAL B 1 67 ? 10.258 19.047 -9.688 1 95.25 67 VAL B N 1
ATOM 2347 C CA . VAL B 1 67 ? 9.219 19.609 -8.828 1 95.25 67 VAL B CA 1
ATOM 2348 C C . VAL B 1 67 ? 9.766 20.812 -8.062 1 95.25 67 VAL B C 1
ATOM 2350 O O . VAL B 1 67 ? 10.805 20.719 -7.402 1 95.25 67 VAL B O 1
ATOM 2353 N N . THR B 1 68 ? 9.047 21.922 -8.133 1 94.81 68 THR B N 1
ATOM 2354 C CA . THR B 1 68 ? 9.43 23.141 -7.434 1 94.81 68 THR B CA 1
ATOM 2355 C C . THR B 1 68 ? 8.516 23.375 -6.238 1 94.81 68 THR B C 1
ATOM 2357 O O . THR B 1 68 ? 7.289 23.344 -6.371 1 94.81 68 THR B O 1
ATOM 2360 N N . ARG B 1 69 ? 9.188 23.516 -5.094 1 91.75 69 ARG B N 1
ATOM 2361 C CA . ARG B 1 69 ? 8.469 23.828 -3.861 1 91.75 69 ARG B CA 1
ATOM 2362 C C . ARG B 1 69 ? 9.18 24.938 -3.084 1 91.75 69 ARG B C 1
ATOM 2364 O O . ARG B 1 69 ? 10.391 25.141 -3.238 1 91.75 69 ARG B O 1
ATOM 2371 N N . PHE B 1 70 ? 8.352 25.656 -2.25 1 90.94 70 PHE B N 1
ATOM 2372 C CA . PHE B 1 70 ? 8.969 26.625 -1.358 1 90.94 70 PHE B CA 1
ATOM 2373 C C . PHE B 1 70 ? 9.617 25.938 -0.166 1 90.94 70 PHE B C 1
ATOM 2375 O O . PHE B 1 70 ? 8.977 25.125 0.512 1 90.94 70 PHE B O 1
ATOM 2382 N N . ASN B 1 71 ? 10.914 26.172 0.03 1 87.31 71 ASN B N 1
ATOM 2383 C CA . ASN B 1 71 ? 11.641 25.625 1.167 1 87.31 71 ASN B CA 1
ATOM 2384 C C . ASN B 1 71 ? 11.742 26.625 2.311 1 87.31 71 ASN B C 1
ATOM 2386 O O . ASN B 1 71 ? 12.43 27.641 2.189 1 87.31 71 ASN B O 1
ATOM 2390 N N . LYS B 1 72 ? 11.102 26.312 3.346 1 81.62 72 LYS B N 1
ATOM 2391 C CA . LYS B 1 72 ? 11.023 27.25 4.465 1 81.62 72 LYS B CA 1
ATOM 2392 C C . LYS B 1 72 ? 12.406 27.516 5.051 1 81.62 72 LYS B C 1
ATOM 2394 O O . LYS B 1 72 ? 12.734 28.641 5.406 1 81.62 72 LYS B O 1
ATOM 2399 N N . LYS B 1 73 ? 13.25 26.516 5.16 1 79.31 73 LYS B N 1
ATOM 2400 C CA . LYS B 1 73 ? 14.578 26.625 5.746 1 79.31 73 LYS B CA 1
ATOM 2401 C C . LYS B 1 73 ? 15.484 27.5 4.883 1 79.31 73 LYS B C 1
ATOM 2403 O O . LYS B 1 73 ? 16.25 28.328 5.402 1 79.31 73 LYS B O 1
ATOM 2408 N N . ALA B 1 74 ? 15.32 27.312 3.637 1 83.44 74 ALA B N 1
ATOM 2409 C CA . ALA B 1 74 ? 16.141 28.078 2.703 1 83.44 74 ALA B CA 1
ATOM 2410 C C . ALA B 1 74 ? 15.516 29.438 2.404 1 83.44 74 ALA B C 1
ATOM 2412 O O . ALA B 1 74 ? 16.188 30.344 1.909 1 83.44 74 ALA B O 1
ATOM 2413 N N . GLY B 1 75 ? 14.227 29.531 2.736 1 84.81 75 GLY B N 1
ATOM 2414 C CA . GLY B 1 75 ? 13.508 30.766 2.488 1 84.81 75 GLY B CA 1
ATOM 2415 C C . GLY B 1 75 ? 13.328 31.062 1.013 1 84.81 75 GLY B C 1
ATOM 2416 O O . GLY B 1 75 ? 13.32 32.219 0.608 1 84.81 75 GLY B O 1
ATOM 2417 N N . ARG B 1 76 ? 13.391 30.062 0.184 1 91.19 76 ARG B N 1
ATOM 2418 C CA . ARG B 1 76 ? 13.266 30.25 -1.258 1 91.19 76 ARG B CA 1
ATOM 2419 C C . ARG B 1 76 ? 12.672 29.016 -1.919 1 91.19 76 ARG B C 1
ATOM 2421 O O . ARG B 1 76 ? 12.539 27.969 -1.28 1 91.19 76 ARG B O 1
ATOM 2428 N N . GLU B 1 77 ? 12.328 29.156 -3.244 1 93.06 77 GLU B N 1
ATOM 2429 C CA . GLU B 1 77 ? 11.898 28.016 -4.047 1 93.06 77 GLU B CA 1
ATOM 2430 C C . GLU B 1 77 ? 13.078 27.125 -4.41 1 93.06 77 GLU B C 1
ATOM 2432 O O . GLU B 1 77 ? 14.164 27.609 -4.73 1 93.06 77 GLU B O 1
ATOM 2437 N N . ILE B 1 78 ? 12.828 25.859 -4.184 1 92.81 78 ILE B N 1
ATOM 2438 C CA . ILE B 1 78 ? 13.828 24.875 -4.566 1 92.81 78 ILE B CA 1
ATOM 2439 C C . ILE B 1 78 ? 13.219 23.891 -5.559 1 92.81 78 ILE B C 1
ATOM 2441 O O . ILE B 1 78 ? 12.078 23.453 -5.398 1 92.81 78 ILE B O 1
ATOM 2445 N N . THR B 1 79 ? 14.008 23.516 -6.582 1 94.69 79 THR B N 1
ATOM 2446 C CA . THR B 1 79 ? 13.602 22.516 -7.559 1 94.69 79 THR B CA 1
ATOM 2447 C C . THR B 1 79 ? 14.398 21.219 -7.383 1 94.69 79 THR B C 1
ATOM 2449 O O . THR B 1 79 ? 15.633 21.25 -7.359 1 94.69 79 THR B O 1
ATOM 2452 N N . THR B 1 80 ? 13.68 20.172 -7.211 1 95.62 80 THR B N 1
ATOM 2453 C CA . THR B 1 80 ? 14.305 18.859 -7.035 1 95.62 80 THR B CA 1
ATOM 2454 C C . THR B 1 80 ? 13.742 17.859 -8.031 1 95.62 80 THR B C 1
ATOM 2456 O O . THR B 1 80 ? 12.703 18.094 -8.641 1 95.62 80 THR B O 1
ATOM 2459 N N . SER B 1 81 ? 14.492 16.781 -8.211 1 96.75 81 SER B N 1
ATOM 2460 C CA . SER B 1 81 ? 14.055 15.695 -9.086 1 96.75 81 SER B CA 1
ATOM 2461 C C . SER B 1 81 ? 13.156 14.711 -8.344 1 96.75 81 SER B C 1
ATOM 2463 O O . SER B 1 81 ? 13.469 14.312 -7.215 1 96.75 81 SER B O 1
ATOM 2465 N N . GLU B 1 82 ? 12.047 14.352 -9.008 1 97.12 82 GLU B N 1
ATOM 2466 C CA . GLU B 1 82 ? 11.172 13.281 -8.547 1 97.12 82 GLU B CA 1
ATOM 2467 C C . GLU B 1 82 ? 10.812 12.336 -9.688 1 97.12 82 GLU B C 1
ATOM 2469 O O . GLU B 1 82 ? 11.273 12.508 -10.812 1 97.12 82 GLU B O 1
ATOM 2474 N N . PHE B 1 83 ? 10.055 11.336 -9.297 1 97.69 83 PHE B N 1
ATOM 2475 C CA . PHE B 1 83 ? 9.719 10.305 -10.273 1 97.69 83 PHE B CA 1
ATOM 2476 C C . PHE B 1 83 ? 8.25 9.906 -10.156 1 97.69 83 PHE B C 1
ATOM 2478 O O . PHE B 1 83 ? 7.715 9.797 -9.055 1 97.69 83 PHE B O 1
ATOM 2485 N N . ILE B 1 84 ? 7.688 9.719 -11.359 1 98 84 ILE B N 1
ATOM 2486 C CA . ILE B 1 84 ? 6.352 9.148 -11.461 1 98 84 ILE B CA 1
ATOM 2487 C C . ILE B 1 84 ? 6.434 7.738 -12.039 1 98 84 ILE B C 1
ATOM 2489 O O . ILE B 1 84 ? 7.086 7.523 -13.062 1 98 84 ILE B O 1
ATOM 2493 N N . VAL B 1 85 ? 5.844 6.812 -11.336 1 97.81 85 VAL B N 1
ATOM 2494 C CA . VAL B 1 85 ? 5.684 5.461 -11.859 1 97.81 85 VAL B CA 1
ATOM 2495 C C . VAL B 1 85 ? 4.215 5.203 -12.18 1 97.81 85 VAL B C 1
ATOM 2497 O O . VAL B 1 85 ? 3.328 5.543 -11.398 1 97.81 85 VAL B O 1
ATOM 2500 N N . GLU B 1 86 ? 3.988 4.664 -13.359 1 98.31 86 GLU B N 1
ATOM 2501 C CA . GLU B 1 86 ? 2.641 4.289 -13.781 1 98.31 86 GLU B CA 1
ATOM 2502 C C . GLU B 1 86 ? 2.611 2.865 -14.336 1 98.31 86 GLU B C 1
ATOM 2504 O O . GLU B 1 86 ? 3.586 2.406 -14.93 1 98.31 86 GLU B O 1
ATOM 2509 N N . MET B 1 87 ? 1.456 2.195 -14.086 1 98.19 87 MET B N 1
ATOM 2510 C CA . MET B 1 87 ? 1.299 0.833 -14.594 1 98.19 87 MET B CA 1
ATOM 2511 C C . MET B 1 87 ? -0.169 0.42 -14.594 1 98.19 87 MET B C 1
ATOM 2513 O O . MET B 1 87 ? -1.013 1.107 -14.016 1 98.19 87 MET B O 1
ATOM 2517 N N . LYS B 1 88 ? -0.372 -0.618 -15.328 1 98.12 88 LYS B N 1
ATOM 2518 C CA . LYS B 1 88 ? -1.631 -1.35 -15.211 1 98.12 88 LYS B CA 1
ATOM 2519 C C . LYS B 1 88 ? -1.535 -2.443 -14.148 1 98.12 88 LYS B C 1
ATOM 2521 O O . LYS B 1 88 ? -0.78 -3.404 -14.312 1 98.12 88 LYS B O 1
ATOM 2526 N N . LEU B 1 89 ? -2.197 -2.205 -13.094 1 97.75 89 LEU B N 1
ATOM 2527 C CA . LEU B 1 89 ? -2.35 -3.24 -12.078 1 97.75 89 LEU B CA 1
ATOM 2528 C C . LEU B 1 89 ? -3.588 -4.09 -12.352 1 97.75 89 LEU B C 1
ATOM 2530 O O . LEU B 1 89 ? -4.703 -3.566 -12.414 1 97.75 89 LEU B O 1
ATOM 2534 N N . THR B 1 90 ? -3.371 -5.359 -12.547 1 98.19 90 THR B N 1
ATOM 2535 C CA . THR B 1 90 ? -4.488 -6.27 -12.773 1 98.19 90 THR B CA 1
ATOM 2536 C C . THR B 1 90 ? -4.664 -7.227 -11.602 1 98.19 90 THR B C 1
ATOM 2538 O O . THR B 1 90 ? -3.701 -7.859 -11.156 1 98.19 90 THR B O 1
ATOM 2541 N N . TYR B 1 91 ? -5.863 -7.281 -11.07 1 98.06 91 TYR B N 1
ATOM 2542 C CA . TYR B 1 91 ? -6.223 -8.297 -10.086 1 98.06 91 TYR B CA 1
ATOM 2543 C C . TYR B 1 91 ? -7.051 -9.406 -10.727 1 98.06 91 TYR B C 1
ATOM 2545 O O . TYR B 1 91 ? -8.008 -9.133 -11.461 1 98.06 91 TYR B O 1
ATOM 2553 N N . VAL B 1 92 ? -6.633 -10.609 -10.453 1 98.25 92 VAL B N 1
ATOM 2554 C CA . VAL B 1 92 ? -7.332 -11.781 -10.984 1 98.25 92 VAL B CA 1
ATOM 2555 C C . VAL B 1 92 ? -7.961 -12.562 -9.836 1 98.25 92 VAL B C 1
ATOM 2557 O O . VAL B 1 92 ? -7.258 -13.07 -8.953 1 98.25 92 VAL B O 1
ATOM 2560 N N . TRP B 1 93 ? -9.312 -12.656 -9.859 1 98.56 93 TRP B N 1
ATOM 2561 C CA . TRP B 1 93 ? -10.023 -13.594 -8.984 1 98.56 93 TRP B CA 1
ATOM 2562 C C . TRP B 1 93 ? -9.945 -15.008 -9.539 1 98.56 93 TRP B C 1
ATOM 2564 O O . TRP B 1 93 ? -10.195 -15.234 -10.727 1 98.56 93 TRP B O 1
ATOM 2574 N N . ILE B 1 94 ? -9.492 -15.953 -8.688 1 98.31 94 ILE B N 1
ATOM 2575 C CA . ILE B 1 94 ? -9.383 -17.344 -9.117 1 98.31 94 ILE B CA 1
ATOM 2576 C C . ILE B 1 94 ? -10.125 -18.25 -8.141 1 98.31 94 ILE B C 1
ATOM 2578 O O . ILE B 1 94 ? -9.906 -18.172 -6.93 1 98.31 94 ILE B O 1
ATOM 2582 N N . ASN B 1 95 ? -11.047 -19.062 -8.656 1 98.38 95 ASN B N 1
ATOM 2583 C CA . ASN B 1 95 ? -11.625 -20.172 -7.902 1 98.38 95 ASN B CA 1
ATOM 2584 C C . ASN B 1 95 ? -10.656 -21.344 -7.785 1 98.38 95 ASN B C 1
ATOM 2586 O O . ASN B 1 95 ? -10.484 -22.109 -8.727 1 98.38 95 ASN B O 1
ATOM 2590 N N . ALA B 1 96 ? -10.07 -21.484 -6.645 1 97.12 96 ALA B N 1
ATOM 2591 C CA . ALA B 1 96 ? -9.023 -22.5 -6.488 1 97.12 96 ALA B CA 1
ATOM 2592 C C . ALA B 1 96 ? -9.57 -23.906 -6.684 1 97.12 96 ALA B C 1
ATOM 2594 O O . ALA B 1 96 ? -8.828 -24.828 -7.043 1 97.12 96 ALA B O 1
ATOM 2595 N N . ASP B 1 97 ? -10.875 -24.156 -6.512 1 96.5 97 ASP B N 1
ATOM 2596 C CA . ASP B 1 97 ? -11.516 -25.453 -6.691 1 96.5 97 ASP B CA 1
ATOM 2597 C C . ASP B 1 97 ? -11.773 -25.75 -8.164 1 96.5 97 ASP B C 1
ATOM 2599 O O . ASP B 1 97 ? -11.891 -26.906 -8.57 1 96.5 97 ASP B O 1
ATOM 2603 N N . LYS B 1 98 ? -11.938 -24.719 -8.898 1 97.12 98 LYS B N 1
ATOM 2604 C CA . LYS B 1 98 ? -12.133 -24.766 -10.344 1 97.12 98 LYS B CA 1
ATOM 2605 C C . LYS B 1 98 ? -11.336 -23.672 -11.047 1 97.12 98 LYS B C 1
ATOM 2607 O O . LYS B 1 98 ? -11.906 -22.688 -11.523 1 97.12 98 LYS B O 1
ATOM 2612 N N . PRO B 1 99 ? -10.031 -23.891 -11.234 1 96.44 99 PRO B N 1
ATOM 2613 C CA . PRO B 1 99 ? -9.102 -22.828 -11.625 1 96.44 99 PRO B CA 1
ATOM 2614 C C . PRO B 1 99 ? -9.43 -22.219 -12.984 1 96.44 99 PRO B C 1
ATOM 2616 O O . PRO B 1 99 ? -8.93 -21.156 -13.328 1 96.44 99 PRO B O 1
ATOM 2619 N N . GLU B 1 100 ? -10.258 -22.859 -13.742 1 96.56 100 GLU B N 1
ATOM 2620 C CA . GLU B 1 100 ? -10.672 -22.297 -15.023 1 96.56 100 GLU B CA 1
ATOM 2621 C C . GLU B 1 100 ? -11.602 -21.109 -14.828 1 96.56 100 GLU B C 1
ATOM 2623 O O . GLU B 1 100 ? -11.789 -20.297 -15.75 1 96.56 100 GLU B O 1
ATOM 2628 N N . GLU B 1 101 ? -12.219 -21.031 -13.648 1 97.94 101 GLU B N 1
ATOM 2629 C CA . GLU B 1 101 ? -13.047 -19.875 -13.312 1 97.94 101 GLU B CA 1
ATOM 2630 C C . GLU B 1 101 ? -12.203 -18.719 -12.797 1 97.94 101 GLU B C 1
ATOM 2632 O O . GLU B 1 101 ? -11.758 -18.719 -11.641 1 97.94 101 GLU B O 1
ATOM 2637 N N . GLN B 1 102 ? -12.008 -17.766 -13.68 1 98.12 102 GLN B N 1
ATOM 2638 C CA . GLN B 1 102 ? -11.195 -16.594 -13.367 1 98.12 102 GLN B CA 1
ATOM 2639 C C . GLN B 1 102 ? -11.891 -15.312 -13.82 1 98.12 102 GLN B C 1
ATOM 2641 O O . GLN B 1 102 ? -12.68 -15.328 -14.773 1 98.12 102 GLN B O 1
ATOM 2646 N N . PHE B 1 103 ? -11.68 -14.234 -13.133 1 98.38 103 PHE B N 1
ATOM 2647 C CA . PHE B 1 103 ? -12.203 -12.914 -13.453 1 98.38 103 PHE B CA 1
ATOM 2648 C C . PHE B 1 103 ? -11.133 -11.844 -13.273 1 98.38 103 PHE B C 1
ATOM 2650 O O . PHE B 1 103 ? -10.617 -11.664 -12.172 1 98.38 103 PHE B O 1
ATOM 2657 N N . GLU B 1 104 ? -10.75 -11.125 -14.367 1 98.12 104 GLU B N 1
ATOM 2658 C CA . GLU B 1 104 ? -9.695 -10.117 -14.344 1 98.12 104 GLU B CA 1
ATOM 2659 C C . GLU B 1 104 ? -10.281 -8.711 -14.273 1 98.12 104 GLU B C 1
ATOM 2661 O O . GLU B 1 104 ? -11.25 -8.398 -14.969 1 98.12 104 GLU B O 1
ATOM 2666 N N . VAL B 1 105 ? -9.688 -7.922 -13.422 1 98.06 105 VAL B N 1
ATOM 2667 C CA . VAL B 1 105 ? -10.039 -6.512 -13.305 1 98.06 105 VAL B CA 1
ATOM 2668 C C . VAL B 1 105 ? -8.781 -5.652 -13.391 1 98.06 105 VAL B C 1
ATOM 2670 O O . VAL B 1 105 ? -7.871 -5.793 -12.57 1 98.06 105 VAL B O 1
ATOM 2673 N N . THR B 1 106 ? -8.734 -4.812 -14.375 1 97.94 106 THR B N 1
ATOM 2674 C CA . THR B 1 106 ? -7.602 -3.906 -14.523 1 97.94 106 THR B CA 1
ATOM 2675 C C . THR B 1 106 ? -7.867 -2.586 -13.805 1 97.94 106 THR B C 1
ATOM 2677 O O . THR B 1 106 ? -8.992 -2.08 -13.82 1 97.94 106 THR B O 1
ATOM 2680 N N . PHE B 1 107 ? -6.828 -2.051 -13.227 1 97.69 107 PHE B N 1
ATOM 2681 C CA . PHE B 1 107 ? -6.887 -0.826 -12.438 1 97.69 107 PHE B CA 1
ATOM 2682 C C . PHE B 1 107 ? -5.621 0.003 -12.633 1 97.69 107 PHE B C 1
ATOM 2684 O O . PHE B 1 107 ? -4.512 -0.533 -12.602 1 97.69 107 PHE B O 1
ATOM 2691 N N . TYR B 1 108 ? -5.82 1.29 -12.859 1 98.06 108 TYR B N 1
ATOM 2692 C CA . TYR B 1 108 ? -4.68 2.18 -13.047 1 98.06 108 TYR B CA 1
ATOM 2693 C C . TYR B 1 108 ? -3.928 2.387 -11.734 1 98.06 108 TYR B C 1
ATOM 2695 O O . TYR B 1 108 ? -4.539 2.617 -10.688 1 98.06 108 TYR B O 1
ATOM 2703 N N . ALA B 1 109 ? -2.588 2.188 -11.734 1 97.81 109 ALA B N 1
ATOM 2704 C CA . ALA B 1 109 ? -1.729 2.445 -10.578 1 97.81 109 ALA B CA 1
ATOM 2705 C C . ALA B 1 109 ? -0.686 3.512 -10.906 1 97.81 109 ALA B C 1
ATOM 2707 O O . ALA B 1 109 ? 0.026 3.41 -11.906 1 97.81 109 ALA B O 1
ATOM 2708 N N . VAL B 1 110 ? -0.623 4.543 -10.039 1 97.81 110 VAL B N 1
ATOM 2709 C CA . VAL B 1 110 ? 0.32 5.637 -10.258 1 97.81 110 VAL B CA 1
ATOM 2710 C C . VAL B 1 110 ? 0.854 6.129 -8.914 1 97.81 110 VAL B C 1
ATOM 2712 O O . VAL B 1 110 ? 0.115 6.195 -7.926 1 97.81 110 VAL B O 1
ATOM 2715 N N . GLY B 1 111 ? 2.164 6.395 -8.852 1 96.62 111 GLY B N 1
ATOM 2716 C CA . GLY B 1 111 ? 2.82 6.895 -7.656 1 96.62 111 GLY B CA 1
ATOM 2717 C C . GLY B 1 111 ? 3.943 7.867 -7.949 1 96.62 111 GLY B C 1
ATOM 2718 O O . GLY B 1 111 ? 4.559 7.809 -9.016 1 96.62 111 GLY B O 1
ATOM 2719 N N . GLN B 1 112 ? 4.141 8.766 -7.016 1 96.06 112 GLN B N 1
ATOM 2720 C CA . GLN B 1 112 ? 5.18 9.789 -7.125 1 96.06 112 GLN B CA 1
ATOM 2721 C C . GLN B 1 112 ? 6.043 9.828 -5.867 1 96.06 112 GLN B C 1
ATOM 2723 O O . GLN B 1 112 ? 5.52 9.852 -4.75 1 96.06 112 GLN B O 1
ATOM 2728 N N . GLN B 1 113 ? 7.352 9.781 -6.047 1 95 113 GLN B N 1
ATOM 2729 C CA . GLN B 1 113 ? 8.305 9.891 -4.949 1 95 113 GLN B CA 1
ATOM 2730 C C . GLN B 1 113 ? 9.656 10.406 -5.441 1 95 113 GLN B C 1
ATOM 2732 O O . GLN B 1 113 ? 9.852 10.602 -6.645 1 95 113 GLN B O 1
ATOM 2737 N N . ASP B 1 114 ? 10.602 10.719 -4.492 1 93.69 114 ASP B N 1
ATOM 2738 C CA . ASP B 1 114 ? 11.938 11.219 -4.805 1 93.69 114 ASP B CA 1
ATOM 2739 C C . ASP B 1 114 ? 12.828 10.102 -5.332 1 93.69 114 ASP B C 1
ATOM 2741 O O . ASP B 1 114 ? 13.961 10.352 -5.75 1 93.69 114 ASP B O 1
ATOM 2745 N N . ASP B 1 115 ? 12.266 8.875 -5.32 1 93.81 115 ASP B N 1
ATOM 2746 C CA . ASP B 1 115 ? 12.93 7.664 -5.801 1 93.81 115 ASP B CA 1
ATOM 2747 C C . ASP B 1 115 ? 11.953 6.77 -6.562 1 93.81 115 ASP B C 1
ATOM 2749 O O . ASP B 1 115 ? 10.797 6.633 -6.172 1 93.81 115 ASP B O 1
ATOM 2753 N N . VAL B 1 116 ? 12.461 6.137 -7.66 1 96.38 116 VAL B N 1
ATOM 2754 C CA . VAL B 1 116 ? 11.586 5.398 -8.555 1 96.38 116 VAL B CA 1
ATOM 2755 C C . VAL B 1 116 ? 11.008 4.188 -7.828 1 96.38 116 VAL B C 1
ATOM 2757 O O . VAL B 1 116 ? 9.852 3.814 -8.047 1 96.38 116 VAL B O 1
ATOM 2760 N N . SER B 1 117 ? 11.812 3.529 -7.008 1 95.12 117 SER B N 1
ATOM 2761 C CA . SER B 1 117 ? 11.336 2.361 -6.277 1 95.12 117 SER B CA 1
ATOM 2762 C C . SER B 1 117 ? 10.227 2.738 -5.301 1 95.12 117 SER B C 1
ATOM 2764 O O . SER B 1 117 ? 9.211 2.047 -5.211 1 95.12 117 SER B O 1
ATOM 2766 N N . LYS B 1 118 ? 10.445 3.799 -4.602 1 93.75 118 LYS B N 1
ATOM 2767 C CA . LYS B 1 118 ? 9.438 4.289 -3.666 1 93.75 118 LYS B CA 1
ATOM 2768 C C . LYS B 1 118 ? 8.156 4.68 -4.391 1 93.75 118 LYS B C 1
ATOM 2770 O O . LYS B 1 118 ? 7.055 4.434 -3.895 1 93.75 118 LYS B O 1
ATOM 2775 N N . ALA B 1 119 ? 8.344 5.316 -5.531 1 96.38 119 ALA B N 1
ATOM 2776 C CA . ALA B 1 119 ? 7.188 5.668 -6.348 1 96.38 119 ALA B CA 1
ATOM 2777 C C . ALA B 1 119 ? 6.406 4.426 -6.762 1 96.38 119 ALA B C 1
ATOM 2779 O O . ALA B 1 119 ? 5.176 4.43 -6.758 1 96.38 119 ALA B O 1
ATOM 2780 N N . HIS B 1 120 ? 7.094 3.379 -7.117 1 97.25 120 HIS B N 1
ATOM 2781 C CA . HIS B 1 120 ? 6.496 2.092 -7.453 1 97.25 120 HIS B CA 1
ATOM 2782 C C . HIS B 1 120 ? 5.676 1.542 -6.289 1 97.25 120 HIS B C 1
ATOM 2784 O O . HIS B 1 120 ? 4.52 1.159 -6.465 1 97.25 120 HIS B O 1
ATOM 2790 N N . GLY B 1 121 ? 6.266 1.487 -5.137 1 95.12 121 GLY B N 1
ATOM 2791 C CA . GLY B 1 121 ? 5.555 1.051 -3.941 1 95.12 121 GLY B CA 1
ATOM 2792 C C . GLY B 1 121 ? 4.312 1.869 -3.652 1 95.12 121 GLY B C 1
ATOM 2793 O O . GLY B 1 121 ? 3.26 1.315 -3.328 1 95.12 121 GLY B O 1
ATOM 2794 N N . THR B 1 122 ? 4.457 3.182 -3.777 1 94.31 122 THR B N 1
ATOM 2795 C CA . THR B 1 122 ? 3.334 4.086 -3.564 1 94.31 122 THR B CA 1
ATOM 2796 C C . THR B 1 122 ? 2.205 3.787 -4.547 1 94.31 122 THR B C 1
ATOM 2798 O O . THR B 1 122 ? 1.034 3.746 -4.164 1 94.31 122 THR B O 1
ATOM 2801 N N . ALA B 1 123 ? 2.57 3.568 -5.789 1 96.5 123 ALA B N 1
ATOM 2802 C CA . ALA B 1 123 ? 1.591 3.25 -6.828 1 96.5 123 ALA B CA 1
ATOM 2803 C C . ALA B 1 123 ? 0.802 1.994 -6.469 1 96.5 123 ALA B C 1
ATOM 2805 O O . ALA B 1 123 ? -0.43 1.988 -6.527 1 96.5 123 ALA B O 1
ATOM 2806 N N . LEU B 1 124 ? 1.492 0.972 -6.086 1 96.81 124 LEU B N 1
ATOM 2807 C CA . LEU B 1 124 ? 0.863 -0.302 -5.754 1 96.81 124 LEU B CA 1
ATOM 2808 C C . LEU B 1 124 ? -0.026 -0.163 -4.523 1 96.81 124 LEU B C 1
ATOM 2810 O O . LEU B 1 124 ? -1.143 -0.685 -4.496 1 96.81 124 LEU B O 1
ATOM 2814 N N . THR B 1 125 ? 0.447 0.479 -3.502 1 93.75 125 THR B N 1
ATOM 2815 C CA . THR B 1 125 ? -0.261 0.613 -2.232 1 93.75 125 THR B CA 1
ATOM 2816 C C . THR B 1 125 ? -1.566 1.381 -2.42 1 93.75 125 THR B C 1
ATOM 2818 O O . THR B 1 125 ? -2.627 0.925 -1.989 1 93.75 125 THR B O 1
ATOM 2821 N N . TYR B 1 126 ? -1.426 2.494 -3.133 1 92.69 126 TYR B N 1
ATOM 2822 C CA . TYR B 1 126 ? -2.598 3.34 -3.328 1 92.69 126 TYR B CA 1
ATOM 2823 C C . TYR B 1 126 ? -3.611 2.664 -4.242 1 92.69 126 TYR B C 1
ATOM 2825 O O . TYR B 1 126 ? -4.812 2.666 -3.959 1 92.69 126 TYR B O 1
ATOM 2833 N N . ALA B 1 127 ? -3.146 2.1 -5.246 1 95.19 127 ALA B N 1
ATOM 2834 C CA . ALA B 1 127 ? -4.031 1.426 -6.191 1 95.19 127 ALA B CA 1
ATOM 2835 C C . ALA B 1 127 ? -4.754 0.256 -5.531 1 95.19 127 ALA B C 1
ATOM 2837 O O . ALA B 1 127 ? -5.949 0.05 -5.762 1 95.19 127 ALA B O 1
ATOM 2838 N N . GLU B 1 128 ? -4.031 -0.531 -4.758 1 95 128 GLU B N 1
ATOM 2839 C CA . GLU B 1 128 ? -4.668 -1.646 -4.066 1 95 128 GLU B CA 1
ATOM 2840 C C . GLU B 1 128 ? -5.805 -1.16 -3.168 1 95 128 GLU B C 1
ATOM 2842 O O . GLU B 1 128 ? -6.902 -1.721 -3.188 1 95 128 GLU B O 1
ATOM 2847 N N . ARG B 1 129 ? -5.543 -0.173 -2.381 1 90.19 129 ARG B N 1
ATOM 2848 C CA . ARG B 1 129 ? -6.551 0.355 -1.469 1 90.19 129 ARG B CA 1
ATOM 2849 C C . ARG B 1 129 ? -7.805 0.779 -2.225 1 90.19 129 ARG B C 1
ATOM 2851 O O . ARG B 1 129 ? -8.914 0.354 -1.89 1 90.19 129 ARG B O 1
ATOM 2858 N N . TYR B 1 130 ? -7.617 1.554 -3.244 1 92.75 130 TYR B N 1
ATOM 2859 C CA . TYR B 1 130 ? -8.773 2.09 -3.959 1 92.75 130 TYR B CA 1
ATOM 2860 C C . TYR B 1 130 ? -9.461 1.003 -4.777 1 92.75 130 TYR B C 1
ATOM 2862 O O . TYR B 1 130 ? -10.68 1.027 -4.953 1 92.75 130 TYR B O 1
ATOM 2870 N N . PHE B 1 131 ? -8.758 0.08 -5.285 1 95.94 131 PHE B N 1
ATOM 2871 C CA . PHE B 1 131 ? -9.367 -1.072 -5.945 1 95.94 131 PHE B CA 1
ATOM 2872 C C . PHE B 1 131 ? -10.312 -1.799 -5 1 95.94 131 PHE B C 1
ATOM 2874 O O . PHE B 1 131 ? -11.477 -2.037 -5.344 1 95.94 131 PHE B O 1
ATOM 2881 N N . LEU B 1 132 ? -9.758 -2.121 -3.869 1 94.12 132 LEU B N 1
ATOM 2882 C CA . LEU B 1 132 ? -10.562 -2.852 -2.896 1 94.12 132 LEU B CA 1
ATOM 2883 C C . LEU B 1 132 ? -11.805 -2.053 -2.512 1 94.12 132 LEU B C 1
ATOM 2885 O O . LEU B 1 132 ? -12.906 -2.594 -2.482 1 94.12 132 LEU B O 1
ATOM 2889 N N . MET B 1 133 ? -11.594 -0.766 -2.25 1 90.5 133 MET B N 1
ATOM 2890 C CA . MET B 1 133 ? -12.711 0.077 -1.834 1 90.5 133 MET B CA 1
ATOM 2891 C C . MET B 1 133 ? -13.766 0.168 -2.934 1 90.5 133 MET B C 1
ATOM 2893 O O . MET B 1 133 ? -14.961 0.002 -2.674 1 90.5 133 MET B O 1
ATOM 2897 N N . LYS B 1 134 ? -13.359 0.336 -4.152 1 94.19 134 LYS B N 1
ATOM 2898 C CA . LYS B 1 134 ? -14.297 0.488 -5.266 1 94.19 134 LYS B CA 1
ATOM 2899 C C . LYS B 1 134 ? -14.898 -0.855 -5.66 1 94.19 134 LYS B C 1
ATOM 2901 O O . LYS B 1 134 ? -16.094 -0.938 -5.977 1 94.19 134 LYS B O 1
ATOM 2906 N N . PHE B 1 135 ? -14.148 -1.861 -5.629 1 95.62 135 PHE B N 1
ATOM 2907 C CA . PHE B 1 135 ? -14.641 -3.182 -6.004 1 95.62 135 PHE B CA 1
ATOM 2908 C C . PHE B 1 135 ? -15.75 -3.635 -5.059 1 95.62 135 PHE B C 1
ATOM 2910 O O . PHE B 1 135 ? -16.75 -4.215 -5.496 1 95.62 135 PHE B O 1
ATOM 2917 N N . PHE B 1 136 ? -15.57 -3.352 -3.803 1 93.69 136 PHE B N 1
ATOM 2918 C CA . PHE B 1 136 ? -16.531 -3.791 -2.799 1 93.69 136 PHE B CA 1
ATOM 2919 C C . PHE B 1 136 ? -17.516 -2.674 -2.465 1 93.69 136 PHE B C 1
ATOM 2921 O O . PHE B 1 136 ? -18.266 -2.768 -1.487 1 93.69 136 PHE B O 1
ATOM 2928 N N . ASN B 1 137 ? -17.469 -1.625 -3.211 1 90.25 137 ASN B N 1
ATOM 2929 C CA . ASN B 1 137 ? -18.406 -0.51 -3.133 1 90.25 137 ASN B CA 1
ATOM 2930 C C . ASN B 1 137 ? -18.359 0.16 -1.762 1 90.25 137 ASN B C 1
ATOM 2932 O O . ASN B 1 137 ? -19.406 0.436 -1.17 1 90.25 137 ASN B O 1
ATOM 2936 N N . ILE B 1 138 ? -17.203 0.304 -1.278 1 84.75 138 ILE B N 1
ATOM 2937 C CA . ILE B 1 138 ? -16.969 1.062 -0.054 1 84.75 138 ILE B CA 1
ATOM 2938 C C . ILE B 1 138 ? -16.703 2.525 -0.396 1 84.75 138 ILE B C 1
ATOM 2940 O O . ILE B 1 138 ? -15.82 2.826 -1.209 1 84.75 138 ILE B O 1
ATOM 2944 N N . PRO B 1 139 ? -17.375 3.373 0.219 1 80.62 139 PRO B N 1
ATOM 2945 C CA . PRO B 1 139 ? -17.219 4.781 -0.148 1 80.62 139 PRO B CA 1
ATOM 2946 C C . PRO B 1 139 ? -15.922 5.383 0.368 1 80.62 139 PRO B C 1
ATOM 2948 O O . PRO B 1 139 ? -15.375 4.918 1.372 1 80.62 139 PRO B O 1
ATOM 2951 N N . THR B 1 140 ? -15.297 6.289 -0.359 1 79.56 140 THR B N 1
ATOM 2952 C CA . THR B 1 140 ? -14.117 7.055 0.021 1 79.56 140 THR B CA 1
ATOM 2953 C C . THR B 1 140 ? -14.422 8.547 0.055 1 79.56 140 THR B C 1
ATOM 2955 O O . THR B 1 140 ? -13.664 9.359 -0.48 1 79.56 140 THR B O 1
ATOM 2958 N N . ASP B 1 141 ? -15.445 8.93 0.701 1 71.69 141 ASP B N 1
ATOM 2959 C CA . ASP B 1 141 ? -15.945 10.297 0.72 1 71.69 141 ASP B CA 1
ATOM 2960 C C . ASP B 1 141 ? -14.906 11.25 1.311 1 71.69 141 ASP B C 1
ATOM 2962 O O . ASP B 1 141 ? -14.867 12.43 0.96 1 71.69 141 ASP B O 1
ATOM 2966 N N . GLU B 1 142 ? -14.086 10.742 2.18 1 68.06 142 GLU B N 1
ATOM 2967 C CA . GLU B 1 142 ? -13.047 11.555 2.799 1 68.06 142 GLU B CA 1
ATOM 2968 C C . GLU B 1 142 ? -12.055 12.062 1.758 1 68.06 142 GLU B C 1
ATOM 2970 O O . GLU B 1 142 ? -11.352 13.055 1.993 1 68.06 142 GLU B O 1
ATOM 2975 N N . ASP B 1 143 ? -12.07 11.469 0.626 1 68.94 143 ASP B N 1
ATOM 2976 C CA . ASP B 1 143 ? -11.109 11.828 -0.412 1 68.94 143 ASP B CA 1
ATOM 2977 C C . ASP B 1 143 ? -11.758 12.695 -1.486 1 68.94 143 ASP B C 1
ATOM 2979 O O . ASP B 1 143 ? -11.109 13.055 -2.475 1 68.94 143 ASP B O 1
ATOM 2983 N N . ASP B 1 144 ? -12.875 13.023 -1.305 1 64.75 144 ASP B N 1
ATOM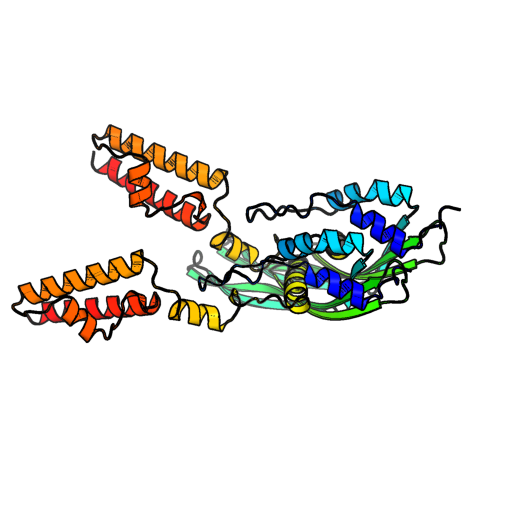 2984 C CA . ASP B 1 144 ? -13.586 13.883 -2.244 1 64.75 144 ASP B CA 1
ATOM 2985 C C . ASP B 1 144 ? -12.992 15.289 -2.258 1 64.75 144 ASP B C 1
ATOM 2987 O O . ASP B 1 144 ? -12.828 15.906 -1.205 1 64.75 144 ASP B O 1
ATOM 2991 N N . ALA B 1 145 ? -12.5 15.609 -3.379 1 64.69 145 ALA B N 1
ATOM 2992 C CA . ALA B 1 145 ? -11.898 16.922 -3.551 1 64.69 145 ALA B CA 1
ATOM 2993 C C . ALA B 1 145 ? -12.812 18.016 -3.004 1 64.69 145 ALA B C 1
ATOM 2995 O O . ALA B 1 145 ? -12.344 19.047 -2.504 1 64.69 145 ALA B O 1
ATOM 2996 N N . ASP B 1 146 ? -14.023 17.688 -3.152 1 56.97 146 ASP B N 1
ATOM 2997 C CA . ASP B 1 146 ? -15.023 18.672 -2.719 1 56.97 146 ASP B CA 1
ATOM 2998 C C . ASP B 1 146 ? -15.273 18.562 -1.215 1 56.97 146 ASP B C 1
ATOM 3000 O O . ASP B 1 146 ? -15.844 19.469 -0.611 1 56.97 146 ASP B O 1
ATOM 3004 N N . ALA B 1 147 ? -14.773 17.344 -0.743 1 56.62 147 ALA B N 1
ATOM 3005 C CA . ALA B 1 147 ? -15.055 17.094 0.668 1 56.62 147 ALA B CA 1
ATOM 3006 C C . ALA B 1 147 ? -14.328 18.094 1.56 1 56.62 147 ALA B C 1
ATOM 3008 O O . ALA B 1 147 ? -14.898 18.594 2.541 1 56.62 147 ALA B O 1
ATOM 3009 N N . LYS B 1 148 ? -13.016 18.219 1.237 1 53.97 148 LYS B N 1
ATOM 3010 C CA . LYS B 1 148 ? -12.289 19.219 2.02 1 53.97 148 LYS B CA 1
ATOM 3011 C C . LYS B 1 148 ? -13.008 20.562 1.998 1 53.97 148 LYS B C 1
ATOM 3013 O O . LYS B 1 148 ? -13.133 21.219 3.033 1 53.97 148 LYS B O 1
ATOM 3018 N N . GLU B 1 149 ? -13.305 20.891 0.81 1 51.88 149 GLU B N 1
ATOM 3019 C CA . GLU B 1 149 ? -14.031 22.141 0.69 1 51.88 149 GLU B CA 1
ATOM 3020 C C . GLU B 1 149 ? -15.359 22.094 1.436 1 51.88 149 GLU B C 1
ATOM 3022 O O . GLU B 1 149 ? -15.75 23.047 2.1 1 51.88 149 GLU B O 1
ATOM 3027 N N . LYS B 1 150 ? -15.891 20.938 1.282 1 50.78 150 LYS B N 1
ATOM 3028 C CA . LYS B 1 150 ? -17.203 20.812 1.916 1 50.78 150 LYS B CA 1
ATOM 3029 C C . LYS B 1 150 ? -17.062 20.688 3.432 1 50.78 150 LYS B C 1
ATOM 3031 O O . LYS B 1 150 ? -17.875 21.25 4.176 1 50.78 150 LYS B O 1
ATOM 3036 N N . ARG B 1 151 ? -16.062 19.906 3.818 1 49.22 151 ARG B N 1
ATOM 3037 C CA . ARG B 1 151 ? -15.828 19.844 5.254 1 49.22 151 ARG B CA 1
ATOM 3038 C C . ARG B 1 151 ? -15.602 21.219 5.84 1 49.22 151 ARG B C 1
ATOM 3040 O O . ARG B 1 151 ? -16.109 21.547 6.914 1 49.22 151 ARG B O 1
ATOM 3047 N N . GLU B 1 152 ? -14.68 21.844 5.16 1 44.88 152 GLU B N 1
ATOM 3048 C CA . GLU B 1 152 ? -14.469 23.219 5.621 1 44.88 152 GLU B CA 1
ATOM 3049 C C . GLU B 1 152 ? -15.781 24 5.621 1 44.88 152 GLU B C 1
ATOM 3051 O O . GLU B 1 152 ? -16.016 24.828 6.5 1 44.88 152 GLU B O 1
ATOM 3056 N N . GLN B 1 153 ? -16.469 23.641 4.629 1 42.72 153 GLN B N 1
ATOM 3057 C CA . GLN B 1 153 ? -17.734 24.375 4.52 1 42.72 153 GLN B CA 1
ATOM 3058 C C . GLN B 1 153 ? -18.781 23.812 5.477 1 42.72 153 GLN B C 1
ATOM 3060 O O . GLN B 1 153 ? -19.578 24.547 6.047 1 42.72 153 GLN B O 1
ATOM 3065 N N . TYR B 1 154 ? -18.703 22.391 5.484 1 44.59 154 TYR B N 1
ATOM 3066 C CA . TYR B 1 154 ? -19.797 21.797 6.246 1 44.59 154 TYR B CA 1
ATOM 3067 C C . TYR B 1 154 ? -19.328 21.328 7.617 1 44.59 154 TYR B C 1
ATOM 3069 O O . TYR B 1 154 ? -20.109 20.797 8.406 1 44.59 154 TYR B O 1
ATOM 3077 N N . THR B 1 155 ? -18.062 21.094 7.742 1 45.44 155 THR B N 1
ATOM 3078 C CA . THR B 1 155 ? -17.672 20.641 9.07 1 45.44 155 THR B CA 1
ATOM 3079 C C . THR B 1 155 ? -18.219 21.578 10.141 1 45.44 155 THR B C 1
ATOM 3081 O O . THR B 1 155 ? -18.094 22.797 10.039 1 45.44 155 THR B O 1
ATOM 3084 N N . LYS B 1 156 ? -19.094 21.031 10.875 1 50.69 156 LYS B N 1
ATOM 3085 C CA . LYS B 1 156 ? -19.609 21.719 12.047 1 50.69 156 LYS B CA 1
ATOM 3086 C C . LYS B 1 156 ? -18.5 22.375 12.844 1 50.69 156 LYS B C 1
ATOM 3088 O O . LYS B 1 156 ? -17.406 21.797 12.992 1 50.69 156 LYS B O 1
ATOM 3093 N N . PRO B 1 157 ? -18.594 23.594 13.023 1 52.47 157 PRO B N 1
ATOM 3094 C CA . PRO B 1 157 ? -17.547 24.297 13.781 1 52.47 157 PRO B CA 1
ATOM 3095 C C . PRO B 1 157 ? -17.172 23.594 15.078 1 52.47 157 PRO B C 1
ATOM 3097 O O . PRO B 1 157 ? -18.031 22.969 15.711 1 52.47 157 PRO B O 1
ATOM 3100 N N . ASP B 1 158 ? -15.914 23.188 15.172 1 56.91 158 ASP B N 1
ATOM 3101 C CA . ASP B 1 158 ? -15.531 22.609 16.453 1 56.91 158 ASP B CA 1
ATOM 3102 C C . ASP B 1 158 ? -15.984 23.5 17.609 1 56.91 158 ASP B C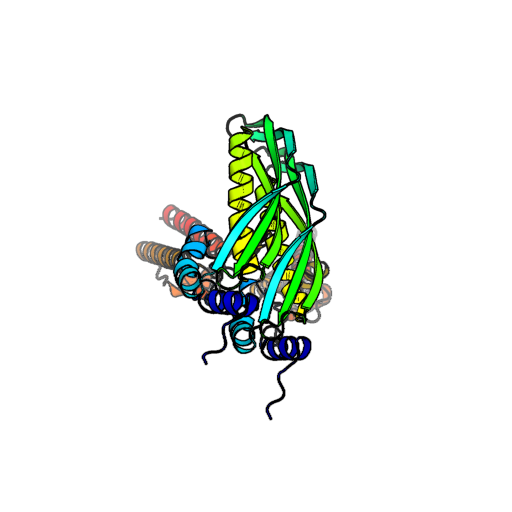 1
ATOM 3104 O O . ASP B 1 158 ? -16.234 24.688 17.422 1 56.91 158 ASP B O 1
ATOM 3108 N N . ALA B 1 159 ? -16.344 22.844 18.766 1 62.47 159 ALA B N 1
ATOM 3109 C CA . ALA B 1 159 ? -16.859 23.547 19.938 1 62.47 159 ALA B CA 1
ATOM 3110 C C . ALA B 1 159 ? -15.969 24.734 20.297 1 62.47 159 ALA B C 1
ATOM 3112 O O . ALA B 1 159 ? -16.469 25.797 20.672 1 62.47 159 ALA B O 1
ATOM 3113 N N . LYS B 1 160 ? -14.742 24.594 20.078 1 66.19 160 LYS B N 1
ATOM 3114 C CA . LYS B 1 160 ? -13.812 25.672 20.406 1 66.19 160 LYS B CA 1
ATOM 3115 C C . LYS B 1 160 ? -14 26.875 19.484 1 66.19 160 LYS B C 1
ATOM 3117 O O . LYS B 1 160 ? -14.008 28.016 19.938 1 66.19 160 LYS B O 1
ATOM 3122 N N . ALA B 1 161 ? -14.156 26.562 18.25 1 73.56 161 ALA B N 1
ATOM 3123 C CA . ALA B 1 161 ? -14.359 27.625 17.281 1 73.56 161 ALA B CA 1
ATOM 3124 C C . ALA B 1 161 ? -15.664 28.375 17.547 1 73.56 161 ALA B C 1
ATOM 3126 O O . ALA B 1 161 ? -15.719 29.594 17.484 1 73.56 161 ALA B O 1
ATOM 3127 N N . ILE B 1 162 ? -16.594 27.562 17.859 1 78.31 162 ILE B N 1
ATOM 3128 C CA . ILE B 1 162 ? -17.891 28.156 18.203 1 78.31 162 ILE B CA 1
ATOM 3129 C C . ILE B 1 162 ? -17.734 29.016 19.453 1 78.31 162 ILE B C 1
ATOM 3131 O O . ILE B 1 162 ? -18.266 30.125 19.516 1 78.31 162 ILE B O 1
ATOM 3135 N N . GLY B 1 163 ? -17.047 28.5 20.375 1 79.56 163 GLY B N 1
ATOM 3136 C CA . GLY B 1 163 ? -16.781 29.266 21.578 1 79.56 163 GLY B CA 1
ATOM 3137 C C . GLY B 1 163 ? -16.031 30.562 21.328 1 79.56 163 GLY B C 1
ATOM 3138 O O . GLY B 1 163 ? -16.375 31.609 21.891 1 79.56 163 GLY B O 1
ATOM 3139 N N . THR B 1 164 ? -15.062 30.5 20.531 1 81.31 164 THR B N 1
ATOM 3140 C CA . THR B 1 164 ? -14.297 31.703 20.188 1 81.31 164 THR B CA 1
ATOM 3141 C C . THR B 1 164 ? -15.188 32.75 19.516 1 81.31 164 THR B C 1
ATOM 3143 O O . THR B 1 164 ? -15.109 33.938 19.828 1 81.31 164 THR B O 1
ATOM 3146 N N . LEU B 1 165 ? -15.945 32.281 18.672 1 87.06 165 LEU B N 1
ATOM 3147 C CA . LEU B 1 165 ? -16.875 33.156 17.984 1 87.06 165 LEU B CA 1
ATOM 3148 C C . LEU B 1 165 ? -17.828 33.812 18.969 1 87.06 165 LEU B C 1
ATOM 3150 O O . LEU B 1 165 ? -18.047 35.031 18.938 1 87.06 165 LEU B O 1
ATOM 3154 N N . LYS B 1 166 ? -18.328 32.969 19.828 1 85.75 166 LYS B N 1
ATOM 3155 C CA . LYS B 1 166 ? -19.25 33.5 20.828 1 85.75 166 LYS B CA 1
ATOM 3156 C C . LYS B 1 166 ? -18.547 34.531 21.719 1 85.75 166 LYS B C 1
ATOM 3158 O O . LYS B 1 166 ? -19.125 35.562 22.047 1 85.75 166 LYS B O 1
ATOM 3163 N N . GLU B 1 167 ? -17.375 34.219 22.031 1 85.69 167 GLU B N 1
ATOM 3164 C CA . GLU B 1 167 ? -16.594 35.156 22.859 1 85.69 167 GLU B CA 1
ATOM 3165 C C . GLU B 1 167 ? -16.328 36.469 22.125 1 85.69 167 GLU B C 1
ATOM 3167 O O . GLU B 1 167 ? -16.422 37.531 22.703 1 85.69 167 GLU B O 1
ATOM 3172 N N . GLU B 1 168 ? -15.984 36.312 20.922 1 86.94 168 GLU B N 1
ATOM 3173 C CA . GLU B 1 168 ? -15.695 37.531 20.125 1 86.94 168 GLU B CA 1
ATOM 3174 C C . GLU B 1 168 ? -16.953 38.344 19.922 1 86.94 168 GLU B C 1
ATOM 3176 O O . GLU B 1 168 ? -16.906 39.594 19.938 1 86.94 168 GLU B O 1
ATOM 3181 N N . MET B 1 169 ? -18.016 37.75 19.766 1 88.94 169 MET B N 1
ATOM 3182 C CA . MET B 1 169 ? -19.281 38.469 19.656 1 88.94 169 MET B CA 1
ATOM 3183 C C . MET B 1 169 ? -19.609 39.219 20.938 1 88.94 169 MET B C 1
ATOM 3185 O O . MET B 1 169 ? -20.078 40.344 20.906 1 88.94 169 MET B O 1
ATOM 3189 N N . LEU B 1 170 ? -19.344 38.531 21.984 1 88.44 170 LEU B N 1
ATOM 3190 C CA . LEU B 1 170 ? -19.562 39.125 23.297 1 88.44 170 LEU B CA 1
ATOM 3191 C C . LEU B 1 170 ? -18.656 40.344 23.484 1 88.44 170 LEU B C 1
ATOM 3193 O O . LEU B 1 170 ? -19.109 41.406 23.938 1 88.44 170 LEU B O 1
ATOM 3197 N N . LYS B 1 171 ? -17.453 40.156 23.172 1 87.38 171 LYS B N 1
ATOM 3198 C CA . LYS B 1 171 ? -16.5 41.25 23.281 1 87.38 171 LYS B CA 1
ATOM 3199 C C . LYS B 1 171 ? -16.938 42.438 22.438 1 87.38 171 LYS B C 1
ATOM 3201 O O . LYS B 1 171 ? -16.828 43.594 22.875 1 87.38 171 LYS B O 1
ATOM 3206 N N . PHE B 1 172 ? -17.344 42.219 21.328 1 90.88 172 PHE B N 1
ATOM 3207 C CA . PHE B 1 172 ? -17.797 43.281 20.438 1 90.88 172 PHE B CA 1
ATOM 3208 C C . PHE B 1 172 ? -19.031 43.969 21.016 1 90.88 172 PHE B C 1
ATOM 3210 O O . PHE B 1 172 ? -19.141 45.188 21 1 90.88 172 PHE B O 1
ATOM 3217 N N . SER B 1 173 ? -19.938 43.188 21.438 1 90.06 173 SER B N 1
ATOM 3218 C CA . SER B 1 173 ? -21.141 43.719 22.062 1 90.06 173 SER B CA 1
ATOM 3219 C C . SER B 1 173 ? -20.781 44.656 23.219 1 90.06 173 SER B C 1
ATOM 3221 O O . SER B 1 173 ? -21.328 45.75 23.344 1 90.06 173 SER B O 1
ATOM 3223 N N . GLU B 1 174 ? -19.844 44.25 23.938 1 87.12 174 GLU B N 1
ATOM 3224 C CA . GLU B 1 174 ? -19.391 45.031 25.078 1 87.12 174 GLU B CA 1
ATOM 3225 C C . GLU B 1 174 ? -18.719 46.344 24.625 1 87.12 174 GLU B C 1
ATOM 3227 O O . GLU B 1 174 ? -18.922 47.406 25.234 1 87.12 174 GLU B O 1
ATOM 3232 N N . LEU B 1 175 ? -17.984 46.156 23.672 1 87.75 175 LEU B N 1
ATOM 3233 C CA . LEU B 1 175 ? -17.328 47.344 23.094 1 87.75 175 LEU B CA 1
ATOM 3234 C C . LEU B 1 175 ? -18.359 48.344 22.609 1 87.75 175 LEU B C 1
ATOM 3236 O O . LEU B 1 175 ? -18.219 49.562 22.859 1 87.75 175 LEU B O 1
ATOM 3240 N N . MET B 1 176 ? -19.266 47.938 21.984 1 88.12 176 MET B N 1
ATOM 3241 C CA . MET B 1 176 ? -20.312 48.844 21.453 1 88.12 176 MET B CA 1
ATOM 3242 C C . MET B 1 176 ? -21.094 49.5 22.594 1 88.12 176 MET B C 1
ATOM 3244 O O . MET B 1 176 ? -21.438 50.656 22.5 1 88.12 176 MET B O 1
ATOM 3248 N N . GLN B 1 177 ? -21.281 48.75 23.562 1 85.25 177 GLN B N 1
ATOM 3249 C CA . GLN B 1 177 ? -21.984 49.312 24.719 1 85.25 177 GLN B CA 1
ATOM 3250 C C . GLN B 1 177 ? -21.141 50.375 25.391 1 85.25 177 GLN B C 1
ATOM 3252 O O . GLN B 1 177 ? -21.672 51.406 25.844 1 85.25 177 GLN B O 1
ATOM 3257 N N . SER B 1 178 ? -19.938 50.188 25.281 1 85.62 178 SER B N 1
ATOM 3258 C CA . SER B 1 178 ? -19.016 51.156 25.906 1 85.62 178 SER B CA 1
ATOM 3259 C C . SER B 1 178 ? -19.016 52.469 25.141 1 85.62 178 SER B C 1
ATOM 3261 O O . SER B 1 178 ? -18.703 53.5 25.703 1 85.62 178 SER B O 1
ATOM 3263 N N . VAL B 1 179 ? -19.438 52.375 23.953 1 84.94 179 VAL B N 1
ATOM 3264 C CA . VAL B 1 179 ? -19.438 53.594 23.156 1 84.94 179 VAL B CA 1
ATOM 3265 C C . VAL B 1 179 ? -20.859 54.094 22.969 1 84.94 179 VAL B C 1
ATOM 3267 O O . VAL B 1 179 ? -21.125 54.906 22.094 1 84.94 179 VAL B O 1
ATOM 3270 N N . GLY B 1 180 ? -21.734 53.531 23.688 1 82 180 GLY B N 1
ATOM 3271 C CA . GLY B 1 180 ? -23.062 54.094 23.797 1 82 180 GLY B CA 1
ATOM 3272 C C . GLY B 1 180 ? -24.078 53.469 22.875 1 82 180 GLY B C 1
ATOM 3273 O O . GLY B 1 180 ? -25.172 54 22.688 1 82 180 GLY B O 1
ATOM 3274 N N . LYS B 1 181 ? -23.688 52.438 22.25 1 85.38 181 LYS B N 1
ATOM 3275 C CA . LYS B 1 181 ? -24.594 51.75 21.344 1 85.38 181 LYS B CA 1
ATOM 3276 C C . LYS B 1 181 ? -25.156 50.469 21.984 1 85.38 181 LYS B C 1
ATOM 3278 O O . LYS B 1 181 ? -24.406 49.656 22.547 1 85.38 181 LYS B O 1
ATOM 3283 N N . GLN B 1 182 ? -26.391 50.375 22.031 1 83.88 182 GLN B N 1
ATOM 3284 C CA . GLN B 1 182 ? -27.047 49.188 22.609 1 83.88 182 GLN B CA 1
ATOM 3285 C C . GLN B 1 182 ? -27.109 48.062 21.609 1 83.88 182 GLN B C 1
ATOM 3287 O O . GLN B 1 182 ? -28.094 47.906 20.891 1 83.88 182 GLN B O 1
ATOM 3292 N N . VAL B 1 183 ? -26.125 47.25 21.516 1 86.75 183 VAL B N 1
ATOM 3293 C CA . VAL B 1 183 ? -26 46.094 20.609 1 86.75 183 VAL B CA 1
ATOM 3294 C C . VAL B 1 183 ? -25.859 44.812 21.406 1 86.75 183 VAL B C 1
ATOM 3296 O O . VAL B 1 183 ? -24.891 44.656 22.156 1 86.75 183 VAL B O 1
ATOM 3299 N N . SER B 1 184 ? -26.766 43.969 21.328 1 87.5 184 SER B N 1
ATOM 3300 C CA . SER B 1 184 ? -26.703 42.688 22.016 1 87.5 184 SER B CA 1
ATOM 3301 C C . SER B 1 184 ? -25.969 41.656 21.172 1 87.5 184 SER B C 1
ATOM 3303 O O . SER B 1 184 ? -25.688 41.875 20 1 87.5 184 SER B O 1
ATOM 3305 N N . VAL B 1 185 ? -25.688 40.531 21.828 1 90.62 185 VAL B N 1
ATOM 3306 C CA . VAL B 1 185 ? -25.016 39.438 21.125 1 90.62 185 VAL B CA 1
ATOM 3307 C C . VAL B 1 185 ? -25.922 38.906 20.016 1 90.62 185 VAL B C 1
ATOM 3309 O O . VAL B 1 185 ? -25.438 38.562 18.922 1 90.62 185 VAL B O 1
ATOM 3312 N N . ASP B 1 186 ? -27.109 38.844 20.312 1 87 186 ASP B N 1
ATOM 3313 C CA . ASP B 1 186 ? -28.078 38.406 19.312 1 87 186 ASP B CA 1
ATOM 3314 C C . ASP B 1 186 ? -28.094 39.344 18.109 1 87 186 ASP B C 1
ATOM 3316 O O . ASP B 1 186 ? -28.203 38.906 16.969 1 87 186 ASP B O 1
ATOM 3320 N N . ASP B 1 187 ? -28.016 40.625 18.391 1 87.44 187 ASP B N 1
ATOM 3321 C CA . ASP B 1 187 ? -27.922 41.625 17.328 1 87.44 187 ASP B CA 1
ATOM 3322 C C . ASP B 1 187 ? -26.688 41.375 16.453 1 87.44 187 ASP B C 1
ATOM 3324 O O . ASP B 1 187 ? -26.766 41.469 15.219 1 87.44 187 ASP B O 1
ATOM 3328 N N . VAL B 1 188 ? -25.609 41.125 17.094 1 91.31 188 VAL B N 1
ATOM 3329 C CA . VAL B 1 188 ? -24.359 40.844 16.391 1 91.31 188 VAL B CA 1
ATOM 3330 C C . VAL B 1 188 ? -24.516 39.594 15.508 1 91.31 188 VAL B C 1
ATOM 3332 O O . VAL B 1 188 ? -24.109 39.625 14.344 1 91.31 188 VAL B O 1
ATOM 3335 N N . GLN B 1 189 ? -25.078 38.625 16.047 1 88.38 189 GLN B N 1
ATOM 3336 C CA . GLN B 1 189 ? -25.312 37.375 15.32 1 88.38 189 GLN B CA 1
ATOM 3337 C C . GLN B 1 189 ? -26.172 37.625 14.078 1 88.38 189 GLN B C 1
ATOM 3339 O O . GLN B 1 189 ? -25.891 37.094 13.008 1 88.38 189 GLN B O 1
ATOM 3344 N N . GLN B 1 190 ? -27.156 38.375 14.227 1 84.81 190 GLN B N 1
ATOM 3345 C CA . GLN B 1 190 ? -28.047 38.75 13.117 1 84.81 190 GLN B CA 1
ATOM 3346 C C . GLN B 1 190 ? -27.297 39.531 12.055 1 84.81 190 GLN B C 1
ATOM 3348 O O . GLN B 1 190 ? -27.469 39.281 10.859 1 84.81 190 GLN B O 1
ATOM 3353 N N . LYS B 1 191 ? -26.484 40.438 12.484 1 85.56 191 LYS B N 1
ATOM 3354 C CA . LYS B 1 191 ? -25.734 41.25 11.562 1 85.56 191 LYS B CA 1
ATOM 3355 C C . LYS B 1 191 ? -24.703 40.438 10.797 1 85.56 191 LYS B C 1
ATOM 3357 O O . LYS B 1 191 ? -24.375 40.75 9.648 1 85.56 191 LYS B O 1
ATOM 3362 N N . LEU B 1 192 ? -24.219 39.469 11.445 1 88.94 192 LEU B N 1
ATOM 3363 C CA . LEU B 1 192 ? -23.25 38.562 10.82 1 88.94 192 LEU B CA 1
ATOM 3364 C C . LEU B 1 192 ? -23.953 37.562 9.891 1 88.94 192 LEU B C 1
ATOM 3366 O O . LEU B 1 192 ? -23.281 36.812 9.172 1 88.94 192 LEU B O 1
ATOM 3370 N N . GLY B 1 193 ? -25.219 37.5 10 1 81.88 193 GLY B N 1
ATOM 3371 C CA . GLY B 1 193 ? -25.984 36.594 9.156 1 81.88 193 GLY B CA 1
ATOM 3372 C C . GLY B 1 193 ? -26.016 35.156 9.672 1 81.88 193 GLY B C 1
ATOM 3373 O O . GLY B 1 193 ? -26.141 34.219 8.891 1 81.88 193 GLY B O 1
ATOM 3374 N N . ILE B 1 194 ? -25.844 35.156 10.969 1 83.62 194 ILE B N 1
ATOM 3375 C CA . ILE B 1 194 ? -25.75 33.812 11.547 1 83.62 194 ILE B CA 1
ATOM 3376 C C . ILE B 1 194 ? -27.125 33.375 12.062 1 83.62 194 ILE B C 1
ATOM 3378 O O . ILE B 1 194 ? -27.672 34 12.984 1 83.62 194 ILE B O 1
ATOM 3382 N N . ASN B 1 195 ? -27.703 32.438 11.469 1 78.75 195 ASN B N 1
ATOM 3383 C CA . ASN B 1 195 ? -28.969 31.891 11.961 1 78.75 195 ASN B CA 1
ATOM 3384 C C . ASN B 1 195 ? -28.734 30.891 13.078 1 78.75 195 ASN B C 1
ATOM 3386 O O . ASN B 1 195 ? -29.438 30.906 14.094 1 78.75 195 ASN B O 1
ATOM 3390 N N . ASP B 1 196 ? -27.734 30.016 12.891 1 79.81 196 ASP B N 1
ATOM 3391 C CA . ASP B 1 196 ? -27.344 29.016 13.875 1 79.81 196 ASP B CA 1
ATOM 3392 C C . ASP B 1 196 ? -25.828 28.797 13.875 1 79.81 196 ASP B C 1
ATOM 3394 O O . ASP B 1 196 ? -25.25 28.375 12.875 1 79.81 196 ASP B O 1
ATOM 3398 N N . VAL B 1 197 ? -25.281 29.188 15.016 1 81.38 197 VAL B N 1
ATOM 3399 C CA . VAL B 1 197 ? -23.828 29.141 15.133 1 81.38 197 VAL B CA 1
ATOM 3400 C C . VAL B 1 197 ? -23.344 27.703 14.898 1 81.38 197 VAL B C 1
ATOM 3402 O O . VAL B 1 197 ? -22.234 27.5 14.414 1 81.38 197 VAL B O 1
ATOM 3405 N N . GLN B 1 198 ? -24.266 26.844 15.188 1 72.94 198 GLN B N 1
ATOM 3406 C CA . GLN B 1 198 ? -23.906 25.438 15.078 1 72.94 198 GLN B CA 1
ATOM 3407 C C . GLN B 1 198 ? -23.828 25 13.617 1 72.94 198 GLN B C 1
ATOM 3409 O O . GLN B 1 198 ? -23.266 23.938 13.305 1 72.94 198 GLN B O 1
ATOM 3414 N N . ASN B 1 199 ? -24.328 25.844 12.812 1 71.25 199 ASN B N 1
ATOM 3415 C CA . ASN B 1 199 ? -24.406 25.5 11.398 1 71.25 199 ASN B CA 1
ATOM 3416 C C . ASN B 1 199 ? -23.266 26.141 10.602 1 71.25 199 ASN B C 1
ATOM 3418 O O . ASN B 1 199 ? -23.219 26.031 9.375 1 71.25 199 ASN B O 1
ATOM 3422 N N . LEU B 1 200 ? -22.422 26.797 11.266 1 74.81 200 LEU B N 1
ATOM 3423 C CA . LEU B 1 200 ? -21.312 27.453 10.617 1 74.81 200 LEU B CA 1
ATOM 3424 C C . LEU B 1 200 ? -20.156 26.484 10.398 1 74.81 200 LEU B C 1
ATOM 3426 O O . LEU B 1 200 ? -20 25.516 11.141 1 74.81 200 LEU B O 1
ATOM 3430 N N . SER B 1 201 ? -19.469 26.703 9.406 1 72.38 201 SER B N 1
ATOM 3431 C CA . SER B 1 201 ? -18.203 26.016 9.188 1 72.38 201 SER B CA 1
ATOM 3432 C C . SER B 1 201 ? -17.062 26.75 9.867 1 72.38 201 SER B C 1
ATOM 3434 O O . SER B 1 201 ? -17.188 27.922 10.234 1 72.38 201 SER B O 1
ATOM 3436 N N . ASN B 1 202 ? -15.961 26.109 10.062 1 70.69 202 ASN B N 1
ATOM 3437 C CA . ASN B 1 202 ? -14.797 26.766 10.656 1 70.69 202 ASN B CA 1
ATOM 3438 C C . ASN B 1 202 ? -14.32 27.938 9.805 1 70.69 202 ASN B C 1
ATOM 3440 O O . ASN B 1 202 ? -13.906 28.969 10.336 1 70.69 202 ASN B O 1
ATOM 3444 N N . SER B 1 203 ? -14.445 27.75 8.609 1 71.56 203 SER B N 1
ATOM 3445 C CA . SER B 1 203 ? -14.07 28.828 7.707 1 71.56 203 SER B CA 1
ATOM 3446 C C . SER B 1 203 ? -15.016 30.016 7.852 1 71.56 203 SER B C 1
ATOM 3448 O O . SER B 1 203 ? -14.578 31.172 7.867 1 71.56 203 SER B O 1
ATOM 3450 N N . GLN B 1 204 ? -16.234 29.703 7.953 1 75.06 204 GLN B N 1
ATOM 3451 C CA . GLN B 1 204 ? -17.234 30.75 8.164 1 75.06 204 GLN B CA 1
ATOM 3452 C C . GLN B 1 204 ? -16.984 31.469 9.484 1 75.06 204 GLN B C 1
ATOM 3454 O O . GLN B 1 204 ? -17.125 32.688 9.562 1 75.06 204 GLN B O 1
ATOM 3459 N N . ILE B 1 205 ? -16.609 30.703 10.398 1 81.19 205 ILE B N 1
ATOM 3460 C CA . ILE B 1 205 ? -16.328 31.266 11.719 1 81.19 205 ILE B CA 1
ATOM 3461 C C . ILE B 1 205 ? -15.133 32.219 11.633 1 81.19 205 ILE B C 1
ATOM 3463 O O . ILE B 1 205 ? -15.172 33.312 12.172 1 81.19 205 ILE B O 1
ATOM 3467 N N . THR B 1 206 ? -14.211 31.781 10.938 1 77.81 206 THR B N 1
ATOM 3468 C CA . THR B 1 206 ? -13.023 32.625 10.766 1 77.81 206 THR B CA 1
ATOM 3469 C C . THR B 1 206 ? -13.375 33.906 10.055 1 77.81 206 THR B C 1
ATOM 3471 O O . THR B 1 206 ? -12.898 35 10.43 1 77.81 206 THR B O 1
ATOM 3474 N N . VAL B 1 207 ? -14.188 33.781 9.141 1 80.81 207 VAL B N 1
ATOM 3475 C CA . VAL B 1 207 ? -14.633 34.969 8.406 1 80.81 207 VAL B CA 1
ATOM 3476 C C . VAL B 1 207 ? -15.422 35.906 9.328 1 80.81 207 VAL B C 1
ATOM 3478 O O . VAL B 1 207 ? -15.219 37.125 9.312 1 80.81 207 VAL B O 1
ATOM 3481 N N . CYS B 1 208 ? -16.281 35.344 10.141 1 85.44 208 CYS B N 1
ATOM 3482 C CA . CYS B 1 208 ? -17.062 36.125 11.086 1 85.44 208 CYS B CA 1
ATOM 3483 C C . CYS B 1 208 ? -16.172 36.812 12.086 1 85.44 208 CYS B C 1
ATOM 3485 O O . CYS B 1 208 ? -16.391 38 12.406 1 85.44 208 CYS B O 1
ATOM 3487 N N . ILE B 1 209 ? -15.164 36.125 12.477 1 85.81 209 ILE B N 1
ATOM 3488 C CA . ILE B 1 209 ? -14.25 36.719 13.461 1 85.81 209 ILE B CA 1
ATOM 3489 C C . ILE B 1 209 ? -13.484 37.875 12.828 1 85.81 209 ILE B C 1
ATOM 3491 O O . ILE B 1 209 ? -13.305 38.906 13.453 1 85.81 209 ILE B O 1
ATOM 3495 N N . LYS B 1 210 ? -13.109 37.656 11.672 1 83.94 210 LYS B N 1
ATOM 3496 C CA . LYS B 1 210 ? -12.422 38.719 10.969 1 83.94 210 LYS B CA 1
ATOM 3497 C C . LYS B 1 210 ? -13.328 39.938 10.789 1 83.94 210 LYS B C 1
ATOM 3499 O O . LYS B 1 210 ? -12.891 41.062 10.953 1 83.94 210 LYS B O 1
ATOM 3504 N N . LYS B 1 211 ? -14.508 39.781 10.453 1 86.31 211 LYS B N 1
ATOM 3505 C CA . LYS B 1 211 ? -15.484 40.844 10.328 1 86.31 211 LYS B CA 1
ATOM 3506 C C . LYS B 1 211 ? -15.648 41.594 11.648 1 86.31 211 LYS B C 1
ATOM 3508 O O . LYS B 1 211 ? -15.688 42.812 11.672 1 86.31 211 LYS B O 1
ATOM 3513 N N . LEU B 1 212 ? -15.719 40.875 12.656 1 88.69 212 LEU B N 1
ATOM 3514 C CA . LEU B 1 212 ? -15.875 41.469 13.984 1 88.69 212 LEU B CA 1
ATOM 3515 C C . LEU B 1 212 ? -14.664 42.312 14.344 1 88.69 212 LEU B C 1
ATOM 3517 O O . LEU B 1 212 ? -14.805 43.406 14.914 1 88.69 212 LEU B O 1
ATOM 3521 N N . ASP B 1 213 ? -13.57 41.844 13.977 1 85.06 213 ASP B N 1
ATOM 3522 C CA . ASP B 1 213 ? -12.344 42.562 14.219 1 85.06 213 ASP B CA 1
ATOM 3523 C C . ASP B 1 213 ? -12.336 43.906 13.453 1 85.06 213 ASP B C 1
ATOM 3525 O O . ASP B 1 213 ? -11.953 44.938 14 1 85.06 213 ASP B O 1
ATOM 3529 N N . ASN B 1 214 ? -12.734 43.781 12.32 1 85.56 214 ASN B N 1
ATOM 3530 C CA . ASN B 1 214 ? -12.828 45 11.5 1 85.56 214 ASN B CA 1
ATOM 3531 C C . ASN B 1 214 ? -13.836 45.969 12.078 1 85.56 214 ASN B C 1
ATOM 3533 O O . ASN B 1 214 ? -13.57 47.188 12.125 1 85.56 214 ASN B O 1
ATOM 3537 N N . TRP B 1 215 ? -14.977 45.469 12.508 1 85.56 215 TRP B N 1
ATOM 3538 C CA . TRP B 1 215 ? -16 46.312 13.109 1 85.56 215 TRP B CA 1
ATOM 3539 C C . TRP B 1 215 ? -15.484 46.969 14.383 1 85.56 215 TRP B C 1
ATOM 3541 O O . TRP B 1 215 ? -15.758 48.156 14.625 1 85.56 215 TRP B O 1
ATOM 3551 N N . SER B 1 216 ? -14.688 46.219 15.016 1 84.62 216 SER B N 1
ATOM 3552 C CA . SER B 1 216 ? -14.133 46.719 16.266 1 84.62 216 SER B CA 1
ATOM 3553 C C . SER B 1 216 ? -13.133 47.844 16.016 1 84.62 216 SER B C 1
ATOM 3555 O O . SER B 1 216 ? -13.117 48.844 16.734 1 84.62 216 SER B O 1
ATOM 3557 N N . LYS B 1 217 ? -12.43 47.688 15.062 1 83.62 217 LYS B N 1
ATOM 3558 C CA . LYS B 1 217 ? -11.469 48.719 14.703 1 83.62 217 LYS B CA 1
ATOM 3559 C C . LYS B 1 217 ? -12.172 50 14.266 1 83.62 217 LYS B C 1
ATOM 3561 O O . LYS B 1 217 ? -11.773 51.094 14.664 1 83.62 217 LYS B O 1
ATOM 3566 N N . GLN B 1 218 ? -13.117 49.812 13.578 1 80.62 218 GLN B N 1
ATOM 3567 C CA . GLN B 1 218 ? -13.875 50.969 13.094 1 80.62 218 GLN B CA 1
ATOM 3568 C C . GLN B 1 218 ? -14.578 51.688 14.234 1 80.62 218 GLN B C 1
ATOM 3570 O O . GLN B 1 218 ? -14.641 52.906 14.258 1 80.62 218 GLN B O 1
ATOM 3575 N N . ALA B 1 219 ? -15.023 50.938 15.148 1 79.19 219 ALA B N 1
ATOM 3576 C CA . ALA B 1 219 ? -15.727 51.531 16.297 1 79.19 219 ALA B CA 1
ATOM 3577 C C . ALA B 1 219 ? -14.773 52.312 17.188 1 79.19 219 ALA B C 1
ATOM 3579 O O . ALA B 1 219 ? -15.148 53.344 17.734 1 79.19 219 ALA B O 1
ATOM 3580 N N . LYS B 1 220 ? -13.602 51.969 17.094 1 81.12 220 LYS B N 1
ATOM 3581 C CA . LYS B 1 220 ? -12.602 52.625 17.922 1 81.12 220 LYS B CA 1
ATOM 3582 C C . LYS B 1 220 ? -12.094 53.906 17.25 1 81.12 220 LYS B C 1
ATOM 3584 O O . LYS B 1 220 ? -11.734 54.875 17.922 1 81.12 220 LYS B O 1
ATOM 3589 N N . GLU B 1 221 ? -12.156 53.844 16.031 1 73.94 221 GLU B N 1
ATOM 3590 C CA . GLU B 1 221 ? -11.688 55.031 15.289 1 73.94 221 GLU B CA 1
ATOM 3591 C C . GLU B 1 221 ? -12.742 56.125 15.281 1 73.94 221 GLU B C 1
ATOM 3593 O O . GLU B 1 221 ? -12.406 57.312 15.203 1 73.94 221 GLU B O 1
ATOM 3598 N N . ASN B 1 222 ? -13.938 55.781 15.32 1 62.34 222 ASN B N 1
ATOM 3599 C CA . ASN B 1 222 ? -15.016 56.75 15.281 1 62.34 222 ASN B CA 1
ATOM 3600 C C . ASN B 1 222 ? -15.32 57.312 16.672 1 62.34 222 ASN B C 1
ATOM 3602 O O . ASN B 1 222 ? -16.281 58.062 16.828 1 62.34 222 ASN B O 1
ATOM 3606 N N . GLU B 1 223 ? -14.617 56.938 17.656 1 58.78 223 GLU B N 1
ATOM 3607 C CA . GLU B 1 223 ? -14.688 57.625 18.938 1 58.78 223 GLU B CA 1
ATOM 3608 C C . GLU B 1 223 ? -13.781 58.875 18.969 1 58.78 223 GLU B C 1
ATOM 3610 O O . GLU B 1 223 ? -12.734 58.875 18.328 1 58.78 223 GLU B O 1
#

Nearest PDB structures (foldseek):
  4uv2-assembly9_G  TM=4.988E-01  e=2.846E-01  Escherichia coli str. K-12 substr. MC4100
  4uv2-assembly1_B  TM=3.916E-01  e=1.985E-01  Escherichia coli str. K-12 substr. MC4100
  4uv2-assembly7_E  TM=4.359E-01  e=3.210E-01  Escherichia coli str. K-12 substr. MC4100
  4uv2-assembly2_N  TM=3.675E-01  e=2.846E-01  Escherichia coli str. K-12 substr. MC4100
  4uv2-assembly1_B  TM=5.463E-01  e=2.423E-01  Escherichia coli str. K-12 substr. MC4100

Organism: Staphylococcus carnosus (strain TM300) (NCBI:txid396513)

Secondary structure (DSSP, 8-state):
------HHHHHHHHHHT--STT---SS-------HHHHHHHHHHHHHHTTEEEEEEEEEEEEEEEEEEEEETTTTEEEEEEEEEEEEEEEEEEEETTSTT-EEEEEEEEEEEESSHHHHHHHHHHHHHHHHHHHHTT---GGG-TTHHHHHHHH----HHHHHHHHHHHHHHHHHHHHTT----HHHHHHHTT-S-GGG--HHHHHHHHHHHHHHHHHHHHT-/------HHHHHHHHHHT--SSS---SSS------HHHHHHHHHHHHHHTTEEEEEEEEEEEEEEEEEEEEETTTTEEEEEEEEEEEEEEEEEEEETTSTT-EEEEEEEEEEEESSHHHHHHHHHHHHHHHHHHHHTT---GGG-HHHHHHHHHHS---HHHHHHHHHHHHHHHHHHHHTT----HHHHHHHTT-S-GGG--HHHHHHHHHHHHHHHHHHHHT-

Solvent-accessible surface area (backbone atoms only — not comparable to full-atom values): 23969 Å² total; per-residue (Å²): 125,83,78,79,72,51,53,49,37,46,51,45,54,34,53,64,58,61,73,75,84,46,64,76,51,92,54,70,73,60,69,89,80,56,50,66,60,52,51,60,56,38,44,62,50,28,60,75,60,41,50,44,79,45,78,46,75,42,80,71,46,73,45,80,44,80,43,33,39,77,34,76,90,78,68,40,75,46,75,44,71,30,22,40,25,38,31,39,35,31,38,34,37,32,24,66,90,47,66,85,39,62,48,78,36,41,34,67,22,39,10,60,28,79,41,63,68,56,3,44,52,45,7,52,52,52,29,50,29,50,47,53,29,46,48,64,59,43,61,52,56,70,47,24,83,53,32,64,60,38,40,42,64,61,16,42,32,48,72,63,52,43,46,50,45,52,49,51,40,45,51,48,22,50,52,34,43,73,73,71,36,94,46,48,50,66,54,49,34,53,74,71,66,49,89,46,72,74,72,30,18,45,50,53,44,50,52,50,49,52,50,51,52,53,51,48,52,51,56,60,65,73,100,125,85,73,81,71,51,52,67,54,45,53,49,55,31,52,70,57,62,71,73,87,72,55,70,70,86,60,91,65,60,71,88,80,53,43,39,57,53,42,46,56,36,43,62,48,28,53,77,60,37,50,43,59,38,56,32,43,44,82,71,49,74,44,81,42,81,46,76,43,78,33,76,90,75,69,40,76,42,65,29,41,30,20,38,24,38,31,37,36,29,39,33,40,34,23,30,90,45,66,85,39,63,50,78,46,78,40,78,21,59,17,71,28,78,39,54,37,56,1,43,50,22,6,52,34,46,32,50,32,51,46,54,31,56,73,66,68,45,85,63,62,69,68,33,79,59,32,58,57,36,37,43,52,59,33,55,34,52,71,62,54,46,46,49,47,52,49,50,40,46,52,48,22,51,51,36,44,72,72,71,37,94,46,49,52,67,53,50,34,52,72,73,66,49,88,48,75,72,69,31,10,51,55,54,46,50,52,51,49,51,50,51,51,52,53,49,52,52,58,57,64,74,98

pLDDT: mean 84.36, std 15.56, range [37.0, 98.56]

InterPro domains:
  IPR007499 Essential recombination function protein [PF04404] (9-156)

Radius of gyration: 28.6 Å; Cα contacts (8 Å, |Δi|>4): 697; chains: 2; bounding box: 55×99×66 Å

Sequence (446 aa):
MTQEMNLFQKIADVKANIDGFTKDTKGYNYSYVSGSQVLHRIRNKMIENNLLLVPKTSEENYKQIDVTRFNKKAGREITTSEFIVEMKLTYVWINADKPEEQFEVTFYAVGQQDDVSKAHGTALTYAERYFLMKFFNIPTDEDDADAKEKREQYTKPDAKAIGTLKEEMLKFSELMQSVGKQVSVDDVQQKLGINDVQNLSNSQITVCIKKLDNWSKQAKENEMTQEMNLFQKIADVKANIDGFTKDTKGYNYSYVSGSQVLHRIRNKMIENNLLLVPKTSEENYKQIDVTRFNKKAGREITTSEFIVEMKLTYVWINADKPEEQFEVTFYAVGQQDDVSKAHGTALTYAERYFLMKFFNIPTDEDDADAKEKREQYTKPDAKAIGTLKEEMLKFSELMQSVGKQVSVDDVQQKLGINDVQNLSNSQITVCIKKLDNWSKQAKENE

Foldseek 3Di:
DPPQDALVRLVVQLLVQQPDLPPPPPFLPQDDDFLVNLCVRSVVSCVVQVKDKDKDKDPKDKDKDWDWDQDVVVRGIDIDIKMKIKIKIKIKIARPVHRVRIDIDIWIFMAMDRDPVVRVVRRVRVGSGVCSCVVSVRDNLVPDPCSVVCLQVFGFQPPVLLVVLLVLLCVLCVLCVVVPHRADSVNLCVVLVHPDSRRDHSNSSVVSSVVSVVVSVVSVVVD/DPPQDALVRLVVQLLVQQPDQPPPPPDPPNDDDFLVNLCVRSVVSCVVQVKDKDKDKDPKDKDKDWDWDQDVVVRGIDIAIKMKIKIKIKIKIARPVHRVRIDIDIWIFMAMDSDPVVRVVNRVRVGSGVCSCVVSVNDPLVPPPCVVVVCQFFVFPDPVLLVVLLVLLVVLCVLCVVVPHRADSVNLCVVLVHPDSRRGGSVSSVVSSVVSVVVNVVSVVVD